Protein AF-A0A835VU60-F1 (afdb_monomer)

Radius of gyration: 23.01 Å; Cα contacts (8 Å, |Δi|>4): 671; chains: 1; bounding box: 57×64×69 Å

Structure (mmCIF, N/CA/C/O backbone):
data_AF-A0A835VU60-F1
#
_entry.id   AF-A0A835VU60-F1
#
loop_
_atom_site.group_PDB
_atom_site.id
_atom_site.type_symbol
_atom_site.label_atom_id
_atom_site.label_alt_id
_atom_site.label_comp_id
_atom_site.label_asym_id
_atom_site.label_entity_id
_atom_site.label_seq_id
_atom_site.pdbx_PDB_ins_code
_atom_site.Cartn_x
_atom_site.Cartn_y
_atom_site.Cartn_z
_atom_site.occupancy
_atom_site.B_iso_or_equiv
_atom_site.auth_seq_id
_atom_site.auth_comp_id
_atom_site.auth_asym_id
_atom_site.auth_atom_id
_atom_site.pdbx_PDB_model_num
ATOM 1 N N . MET A 1 1 ? -8.672 -11.903 25.248 1.00 60.28 1 MET A N 1
ATOM 2 C CA . MET A 1 1 ? -8.776 -10.447 24.999 1.00 60.28 1 MET A CA 1
ATOM 3 C C . MET A 1 1 ? -9.884 -10.288 23.969 1.00 60.28 1 MET A C 1
ATOM 5 O O . MET A 1 1 ? -9.804 -10.987 22.973 1.00 60.28 1 MET A O 1
ATOM 9 N N . SER A 1 2 ? -10.939 -9.515 24.240 1.00 87.06 2 SER A N 1
ATOM 10 C CA . SER A 1 2 ? -12.022 -9.277 23.267 1.00 87.06 2 SER A CA 1
ATOM 11 C C . SER A 1 2 ? -11.665 -8.051 22.424 1.00 87.06 2 SER A C 1
ATOM 13 O O . SER A 1 2 ? -11.115 -7.084 22.959 1.00 87.06 2 SER A O 1
ATOM 15 N N . VAL A 1 3 ? -11.908 -8.125 21.118 1.00 94.31 3 VAL A N 1
ATOM 16 C CA . VAL A 1 3 ? -11.632 -7.074 20.131 1.00 94.31 3 VAL A CA 1
ATOM 17 C C . VAL A 1 3 ? -12.895 -6.909 19.305 1.00 94.31 3 VAL A C 1
ATOM 19 O O . VAL A 1 3 ? -13.431 -7.912 18.867 1.00 94.31 3 VAL A O 1
ATOM 22 N N . ILE A 1 4 ? -13.335 -5.672 19.073 1.00 96.12 4 ILE A N 1
ATOM 23 C CA . ILE A 1 4 ? -14.420 -5.360 18.136 1.00 96.12 4 ILE A CA 1
ATOM 24 C C . ILE A 1 4 ? -13.813 -4.577 16.977 1.00 96.12 4 ILE A C 1
ATOM 26 O O . ILE A 1 4 ? -13.095 -3.598 17.198 1.00 96.12 4 ILE A O 1
ATOM 30 N N . VAL A 1 5 ? -14.100 -5.003 15.752 1.00 96.38 5 VAL A N 1
ATOM 31 C CA . VAL A 1 5 ? -13.663 -4.345 14.520 1.00 96.38 5 VAL A CA 1
ATOM 32 C C . VAL A 1 5 ? -14.841 -3.587 13.922 1.00 96.38 5 VAL A C 1
ATOM 34 O O . VAL A 1 5 ? -15.921 -4.146 13.746 1.00 96.38 5 VAL A O 1
ATOM 37 N N . PHE A 1 6 ? -14.625 -2.316 13.594 1.00 96.12 6 PHE A N 1
ATOM 38 C CA . PHE A 1 6 ? -15.592 -1.482 12.886 1.00 96.12 6 PHE A CA 1
ATOM 39 C C . PHE A 1 6 ? -15.094 -1.266 11.458 1.00 96.12 6 PHE A C 1
ATOM 41 O O . PHE A 1 6 ? -14.130 -0.532 11.250 1.00 96.12 6 PHE A O 1
ATOM 48 N N . GLU A 1 7 ? -15.746 -1.908 10.496 1.00 94.88 7 GLU A N 1
ATOM 49 C CA . GLU A 1 7 ? -15.487 -1.744 9.068 1.00 94.88 7 GLU A CA 1
ATOM 50 C C . GLU A 1 7 ? -16.596 -0.883 8.460 1.00 94.88 7 GLU A C 1
ATOM 52 O O . GLU A 1 7 ? -17.785 -1.187 8.589 1.00 94.88 7 GLU A O 1
ATOM 57 N N . LYS A 1 8 ? -16.208 0.222 7.821 1.00 92.25 8 LYS A N 1
ATOM 58 C CA . LYS A 1 8 ? -17.152 1.155 7.204 1.00 92.25 8 LYS A CA 1
ATOM 59 C C . LYS A 1 8 ? -17.795 0.537 5.969 1.00 92.25 8 LYS A C 1
ATOM 61 O O . LYS A 1 8 ? -18.966 0.811 5.701 1.00 92.25 8 LYS A O 1
ATOM 66 N N . ASP A 1 9 ? -17.042 -0.273 5.238 1.00 90.81 9 ASP A N 1
ATOM 67 C CA . ASP A 1 9 ? -17.515 -0.905 4.018 1.00 90.81 9 ASP A CA 1
ATOM 68 C C . ASP A 1 9 ? -18.432 -2.097 4.304 1.00 90.81 9 ASP A C 1
ATOM 70 O O . ASP A 1 9 ? -18.495 -2.640 5.406 1.00 90.81 9 ASP A O 1
ATOM 74 N N . VAL A 1 10 ? -19.194 -2.505 3.289 1.00 90.69 10 VAL A N 1
ATOM 75 C CA . VAL A 1 10 ? -20.118 -3.650 3.378 1.00 90.69 10 VAL A CA 1
ATOM 76 C C . VAL A 1 10 ? -19.396 -4.997 3.498 1.00 90.69 10 VAL A C 1
ATOM 78 O O . VAL A 1 10 ? -20.024 -6.005 3.814 1.00 90.69 10 VAL A O 1
ATOM 81 N N . THR A 1 11 ? -18.086 -5.006 3.265 1.00 90.31 11 THR A N 1
ATOM 82 C CA . THR A 1 11 ? -17.195 -6.164 3.315 1.00 90.31 11 THR A CA 1
ATOM 83 C C . THR A 1 11 ? -15.882 -5.766 3.979 1.00 90.31 11 THR A C 1
ATOM 85 O O . THR A 1 11 ? -15.422 -4.639 3.823 1.00 90.31 11 THR A O 1
ATOM 88 N N . TYR A 1 12 ? -15.259 -6.703 4.689 1.00 91.62 12 TYR A N 1
ATOM 89 C CA . TYR A 1 12 ? -13.891 -6.555 5.182 1.00 91.62 12 TYR A CA 1
ATOM 90 C C . TYR A 1 12 ? -12.869 -6.826 4.069 1.00 91.62 12 TYR A C 1
ATOM 92 O O . TYR A 1 12 ? -13.216 -7.305 2.990 1.00 91.62 12 TYR A O 1
ATOM 100 N N . GLY A 1 13 ? -11.592 -6.563 4.353 1.00 87.19 13 GLY A N 1
ATOM 101 C CA . GLY A 1 13 ? -10.479 -6.961 3.485 1.00 87.19 13 GLY A CA 1
ATOM 102 C C . GLY A 1 13 ? -9.527 -5.835 3.104 1.00 87.19 13 GLY A C 1
ATOM 103 O O . GLY A 1 13 ? -8.424 -6.117 2.647 1.00 87.19 13 GLY A O 1
ATOM 104 N N . GLY A 1 14 ? -9.908 -4.569 3.308 1.00 84.00 14 GLY A N 1
ATOM 105 C CA . GLY A 1 14 ? -9.080 -3.416 2.944 1.00 84.00 14 GLY A CA 1
ATOM 106 C C . GLY A 1 14 ? -8.546 -3.528 1.510 1.00 84.00 14 GLY A C 1
ATOM 107 O O . GLY A 1 14 ? -9.308 -3.760 0.577 1.00 84.00 14 GLY A O 1
ATOM 108 N N . ASN A 1 15 ? -7.222 -3.455 1.347 1.00 78.31 15 ASN A N 1
ATOM 109 C CA . ASN A 1 15 ? -6.553 -3.559 0.041 1.00 78.31 15 ASN A CA 1
ATOM 110 C C . ASN A 1 15 ? -6.653 -4.946 -0.629 1.00 78.31 15 ASN A C 1
ATOM 112 O O . ASN A 1 15 ? -6.234 -5.076 -1.773 1.00 78.31 15 ASN A O 1
ATOM 116 N N . CYS A 1 16 ? -7.158 -5.965 0.073 1.00 82.19 16 CYS A N 1
ATOM 117 C CA . CYS A 1 16 ? -7.445 -7.304 -0.458 1.00 82.19 16 CYS A CA 1
ATOM 118 C C . CYS A 1 16 ? -8.922 -7.502 -0.834 1.00 82.19 16 CYS A C 1
ATOM 120 O O . CYS A 1 16 ? -9.340 -8.585 -1.241 1.00 82.19 16 CYS A O 1
ATOM 122 N N . ASN A 1 17 ? -9.756 -6.480 -0.633 1.00 80.56 17 ASN A N 1
ATOM 123 C CA . ASN A 1 17 ? -11.136 -6.488 -1.093 1.00 80.56 17 ASN A CA 1
ATOM 124 C C . ASN A 1 17 ? -11.210 -5.877 -2.496 1.00 80.56 17 ASN A C 1
ATOM 126 O O . ASN A 1 17 ? -11.687 -4.758 -2.678 1.00 80.56 17 ASN A O 1
ATOM 130 N N . THR A 1 18 ? -10.673 -6.596 -3.478 1.00 72.88 18 THR A N 1
ATOM 131 C CA . THR A 1 18 ? -10.597 -6.145 -4.873 1.00 72.88 18 THR A CA 1
ATOM 132 C C . THR A 1 18 ? -11.402 -7.042 -5.809 1.00 72.88 18 THR A C 1
ATOM 134 O O . THR A 1 18 ? -12.059 -8.000 -5.383 1.00 72.88 18 THR A O 1
ATOM 137 N N . GLU A 1 19 ? -11.389 -6.710 -7.102 1.00 68.56 19 GLU A N 1
ATOM 138 C CA . GLU A 1 19 ? -11.993 -7.555 -8.127 1.00 68.56 19 GLU A CA 1
ATOM 139 C C . GLU A 1 19 ? -11.314 -8.926 -8.167 1.00 68.56 19 GLU A C 1
ATOM 141 O O . GLU A 1 19 ? -10.089 -9.051 -8.191 1.00 68.56 19 GLU A O 1
ATOM 146 N N . LYS A 1 20 ? -12.148 -9.967 -8.173 1.00 70.31 20 LYS A N 1
ATOM 147 C CA . LYS A 1 20 ? -11.719 -11.363 -8.197 1.00 70.31 20 LYS A CA 1
ATOM 148 C C . LYS A 1 20 ? -11.774 -11.856 -9.629 1.00 70.31 20 LYS A C 1
ATOM 150 O O . LYS A 1 20 ? -12.859 -11.910 -10.205 1.00 70.31 20 LYS A O 1
ATOM 155 N N . VAL A 1 21 ? -10.639 -12.275 -10.177 1.00 61.16 21 VAL A N 1
ATOM 156 C CA . VAL A 1 21 ? -10.591 -12.807 -11.546 1.00 61.16 21 VAL A CA 1
ATOM 157 C C . VAL A 1 21 ? -10.361 -14.303 -11.525 1.00 61.16 21 VAL A C 1
ATOM 159 O O . VAL A 1 21 ? -9.445 -14.777 -10.856 1.00 61.16 21 VAL A O 1
ATOM 162 N N . ALA A 1 22 ? -11.212 -15.048 -12.235 1.00 59.78 22 ALA A N 1
ATOM 163 C CA . ALA A 1 22 ? -11.148 -16.504 -12.293 1.00 59.78 22 ALA A CA 1
ATOM 164 C C . ALA A 1 22 ? -9.744 -16.993 -12.687 1.00 59.78 22 ALA A C 1
ATOM 166 O O . ALA A 1 22 ? -9.106 -16.441 -13.583 1.00 59.78 22 ALA A O 1
ATOM 167 N N . ALA A 1 23 ? -9.281 -18.050 -12.018 1.00 57.03 23 ALA A N 1
ATOM 168 C CA . ALA A 1 23 ? -8.018 -18.695 -12.352 1.00 57.03 23 ALA A CA 1
ATOM 169 C C . ALA A 1 23 ? -8.050 -19.226 -13.791 1.00 57.03 23 ALA A C 1
ATOM 171 O O . ALA A 1 23 ? -9.060 -19.786 -14.225 1.00 57.03 23 ALA A O 1
ATOM 172 N N . GLY A 1 24 ? -6.928 -19.126 -14.504 1.00 54.50 24 GLY A N 1
ATOM 173 C CA . GLY A 1 24 ? -6.751 -19.849 -15.760 1.00 54.50 24 GLY A CA 1
ATOM 174 C C . GLY A 1 24 ? -6.699 -21.374 -15.551 1.00 54.50 24 GLY A C 1
ATOM 175 O O . GLY A 1 24 ? -6.509 -21.852 -14.427 1.00 54.50 24 GLY A O 1
ATOM 176 N N . PRO A 1 25 ? -6.842 -22.174 -16.625 1.00 47.88 25 PRO A N 1
ATOM 177 C CA . PRO A 1 25 ? -6.749 -23.631 -16.551 1.00 47.88 25 PRO A CA 1
ATOM 178 C C . PRO A 1 25 ? -5.451 -24.111 -15.878 1.00 47.88 25 PRO A C 1
ATOM 180 O O . PRO A 1 25 ? -4.360 -23.665 -16.227 1.00 47.88 25 PRO A O 1
ATOM 183 N N . GLY A 1 26 ? -5.566 -25.041 -14.923 1.00 52.34 26 GLY A N 1
ATOM 184 C CA . GLY A 1 26 ? -4.422 -25.622 -14.203 1.00 52.34 26 GLY A CA 1
ATOM 185 C C . GLY A 1 26 ? -3.881 -24.777 -13.046 1.00 52.34 26 GLY A C 1
ATOM 186 O O . GLY A 1 26 ? -2.889 -25.167 -12.431 1.00 52.34 26 GLY A O 1
ATOM 187 N N . GLN A 1 27 ? -4.521 -23.648 -12.728 1.00 52.06 27 GLN A N 1
ATOM 188 C CA . GLN A 1 27 ? -4.103 -22.760 -11.646 1.00 52.06 27 GLN A CA 1
ATOM 189 C C . GLN A 1 27 ? -5.066 -22.836 -10.462 1.00 52.06 27 GLN A C 1
ATOM 191 O O . GLN A 1 27 ? -6.274 -23.009 -10.646 1.00 52.06 27 GLN A O 1
ATOM 196 N N . PRO A 1 28 ? -4.550 -22.739 -9.230 1.00 48.56 28 PRO A N 1
ATOM 197 C CA . PRO A 1 28 ? -5.387 -22.850 -8.061 1.00 48.56 28 PRO A CA 1
ATOM 198 C C . PRO A 1 28 ? -5.988 -21.490 -7.696 1.00 48.56 28 PRO A C 1
ATOM 200 O O . PRO A 1 28 ? -5.321 -20.646 -7.104 1.00 48.56 28 PRO A O 1
ATOM 203 N N . ASP A 1 29 ? -7.276 -21.338 -7.985 1.00 60.00 29 ASP A N 1
ATOM 204 C CA . ASP A 1 29 ? -8.128 -20.226 -7.549 1.00 60.00 29 ASP A CA 1
ATOM 205 C C . ASP A 1 29 ? -7.803 -18.833 -8.146 1.00 60.00 29 ASP A C 1
ATOM 207 O O . ASP A 1 29 ? -6.808 -18.612 -8.832 1.00 60.00 29 ASP A O 1
ATOM 211 N N . TRP A 1 30 ? -8.731 -17.896 -7.931 1.00 59.81 30 TRP A N 1
ATOM 212 C CA . TRP A 1 30 ? -8.738 -16.532 -8.472 1.00 59.81 30 TRP A CA 1
ATOM 213 C C . TRP A 1 30 ? -7.603 -15.639 -7.927 1.00 59.81 30 TRP A C 1
ATOM 215 O O . TRP A 1 30 ? -7.069 -15.895 -6.842 1.00 59.81 30 TRP A O 1
ATOM 225 N N . LEU A 1 31 ? -7.266 -14.569 -8.662 1.00 57.84 31 LEU A N 1
ATOM 226 C CA . LEU A 1 31 ? -6.250 -13.570 -8.286 1.00 57.84 31 LEU A CA 1
ATOM 227 C C . LEU A 1 31 ? -6.862 -12.232 -7.850 1.00 57.84 31 LEU A C 1
ATOM 229 O O . LEU A 1 31 ? -7.854 -11.780 -8.419 1.00 57.84 31 LEU A O 1
ATOM 233 N N . ASP A 1 32 ? -6.237 -11.620 -6.841 1.00 63.34 32 ASP A N 1
ATOM 234 C CA . ASP A 1 32 ? -6.554 -10.294 -6.299 1.00 63.34 32 ASP A CA 1
ATOM 235 C C . ASP A 1 32 ? -5.860 -9.214 -7.135 1.00 63.34 32 ASP A C 1
ATOM 237 O O . ASP A 1 32 ? -4.640 -9.271 -7.308 1.00 63.34 32 ASP A O 1
ATOM 241 N N . THR A 1 33 ? -6.605 -8.237 -7.662 1.00 59.91 33 THR A N 1
ATOM 242 C CA . THR A 1 33 ? -6.008 -7.186 -8.501 1.00 59.91 33 THR A CA 1
ATOM 243 C C . THR A 1 33 ? -5.244 -6.115 -7.718 1.00 59.91 33 THR A C 1
ATOM 245 O O . THR A 1 33 ? -4.442 -5.388 -8.306 1.00 59.91 33 THR A O 1
ATOM 248 N N . GLY A 1 34 ? -5.441 -6.041 -6.397 1.00 62.25 34 GLY A N 1
ATOM 249 C CA . GLY A 1 34 ? -4.809 -5.077 -5.497 1.00 62.25 34 GLY A CA 1
ATOM 250 C C . GLY A 1 34 ? -3.488 -5.566 -4.921 1.00 62.25 34 GLY A C 1
ATOM 251 O O . GLY A 1 34 ? -2.435 -4.984 -5.192 1.00 62.25 34 GLY A O 1
ATOM 252 N N . VAL A 1 35 ? -3.514 -6.629 -4.109 1.00 72.81 35 VAL A N 1
ATOM 253 C CA . VAL A 1 35 ? -2.302 -7.160 -3.457 1.00 72.81 35 VAL A CA 1
ATOM 254 C C . VAL A 1 35 ? -2.012 -8.578 -3.930 1.00 72.81 35 VAL A C 1
ATOM 256 O O . VAL A 1 35 ? -2.467 -9.574 -3.376 1.00 72.81 35 VAL A O 1
ATOM 259 N N . ILE A 1 36 ? -1.165 -8.647 -4.953 1.00 72.50 36 ILE A N 1
ATOM 260 C CA . ILE A 1 36 ? -0.772 -9.904 -5.597 1.00 72.50 36 ILE A CA 1
ATOM 261 C C . ILE A 1 36 ? 0.402 -10.568 -4.860 1.00 72.50 36 ILE A C 1
ATOM 263 O O . ILE A 1 36 ? 0.500 -11.791 -4.820 1.00 72.50 36 ILE A O 1
ATOM 267 N N . LEU A 1 37 ? 1.312 -9.769 -4.283 1.00 79.56 37 LEU A N 1
ATOM 268 C CA . LEU A 1 37 ? 2.632 -10.232 -3.841 1.00 79.56 37 LEU A CA 1
ATOM 269 C C . LEU A 1 37 ? 3.041 -9.705 -2.460 1.00 79.56 37 LEU A C 1
ATOM 271 O O . LEU A 1 37 ? 3.263 -8.502 -2.258 1.00 79.56 37 LEU A O 1
ATOM 275 N N . HIS A 1 38 ? 3.302 -10.631 -1.544 1.00 87.06 38 HIS A N 1
ATOM 276 C CA . HIS A 1 38 ? 3.837 -10.370 -0.211 1.00 87.06 38 HIS A CA 1
ATOM 277 C C . HIS A 1 38 ? 5.350 -10.610 -0.165 1.00 87.06 38 HIS A C 1
ATOM 279 O O . HIS A 1 38 ? 5.895 -11.395 -0.936 1.00 87.06 38 HIS A O 1
ATOM 285 N N . ALA A 1 39 ? 6.049 -9.905 0.727 1.00 88.50 39 ALA A N 1
ATOM 286 C CA . ALA A 1 39 ? 7.470 -10.150 0.976 1.00 88.50 39 ALA A CA 1
ATOM 287 C C . ALA A 1 39 ? 7.638 -11.386 1.867 1.00 88.50 39 ALA A C 1
ATOM 289 O O . ALA A 1 39 ? 6.865 -11.554 2.798 1.00 88.50 39 ALA A O 1
ATOM 290 N N . ASN A 1 40 ? 8.666 -12.202 1.640 1.00 90.12 40 ASN A N 1
ATOM 291 C CA . ASN A 1 40 ? 9.040 -13.302 2.527 1.00 90.12 40 ASN A CA 1
ATOM 292 C C . ASN A 1 40 ? 10.055 -12.804 3.567 1.00 90.12 40 ASN A C 1
ATOM 294 O O . ASN A 1 40 ? 11.270 -12.856 3.352 1.00 90.12 40 ASN A O 1
ATOM 298 N N . THR A 1 41 ? 9.568 -12.285 4.696 1.00 88.88 41 THR A N 1
ATOM 299 C CA . THR A 1 41 ? 10.456 -11.716 5.727 1.00 88.88 41 THR A CA 1
ATOM 300 C C . THR A 1 41 ? 11.351 -12.752 6.408 1.00 88.88 41 THR A C 1
ATOM 302 O O . THR A 1 41 ? 12.449 -12.395 6.829 1.00 88.88 41 THR A O 1
ATOM 305 N N . THR A 1 42 ? 10.970 -14.034 6.436 1.00 88.88 42 THR A N 1
ATOM 306 C CA . THR A 1 42 ? 11.826 -15.128 6.925 1.00 88.88 42 THR A CA 1
ATOM 307 C C . THR A 1 42 ? 13.073 -15.289 6.054 1.00 88.88 42 THR A C 1
ATOM 309 O O . THR A 1 42 ? 14.193 -15.335 6.566 1.00 88.88 42 THR A O 1
ATOM 312 N N . ALA A 1 43 ? 12.905 -15.339 4.728 1.00 87.44 43 ALA A N 1
ATOM 313 C CA . ALA A 1 43 ? 14.020 -15.423 3.782 1.00 87.44 43 ALA A CA 1
ATOM 314 C C . ALA A 1 43 ? 14.888 -14.156 3.812 1.00 87.44 43 ALA A C 1
ATOM 316 O O . ALA A 1 43 ? 16.117 -14.240 3.802 1.00 87.44 43 ALA A O 1
ATOM 317 N N . LEU A 1 44 ? 14.257 -12.984 3.916 1.00 84.56 44 LEU A N 1
ATOM 318 C CA . LEU A 1 44 ? 14.953 -11.703 4.047 1.00 84.56 44 LEU A CA 1
ATOM 319 C C . LEU A 1 44 ? 15.808 -11.648 5.321 1.00 84.56 44 LEU A C 1
ATOM 321 O O . LEU A 1 44 ? 16.978 -11.285 5.247 1.00 84.56 44 LEU A O 1
ATOM 325 N N . ASN A 1 45 ? 15.277 -12.071 6.470 1.00 82.50 45 ASN A N 1
ATOM 326 C CA . ASN A 1 45 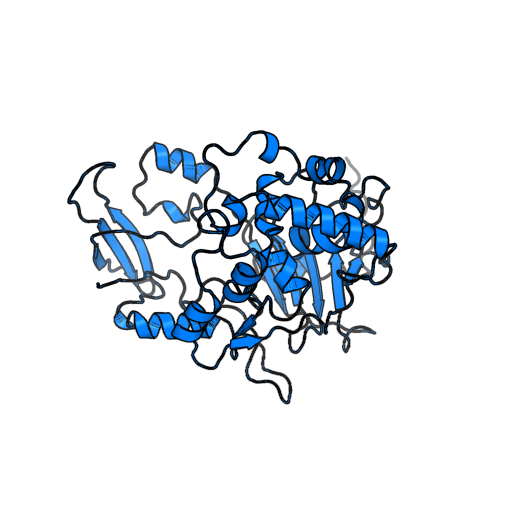? 16.032 -12.107 7.725 1.00 82.50 45 ASN A CA 1
ATOM 327 C C . ASN A 1 45 ? 17.243 -13.056 7.650 1.00 82.50 45 ASN A C 1
ATOM 329 O O . ASN A 1 45 ? 18.298 -12.728 8.187 1.00 82.50 45 ASN A O 1
ATOM 333 N N . LYS A 1 46 ? 17.142 -14.187 6.934 1.00 83.31 46 LYS A N 1
ATOM 334 C CA . LYS A 1 46 ? 18.299 -15.068 6.676 1.00 83.31 46 LYS A CA 1
ATOM 335 C C . LYS A 1 46 ? 19.370 -14.378 5.828 1.00 83.31 46 LYS A C 1
ATOM 337 O O . LYS A 1 46 ? 20.551 -14.512 6.128 1.00 83.31 46 LYS A O 1
ATOM 342 N N . LEU A 1 47 ? 18.964 -13.631 4.799 1.00 78.75 47 LEU A N 1
ATOM 343 C CA . LEU A 1 47 ? 19.885 -12.915 3.911 1.00 78.75 47 LEU A CA 1
ATOM 344 C C . LEU A 1 47 ? 20.634 -11.781 4.625 1.00 78.75 47 LEU A C 1
ATOM 346 O O . LEU A 1 47 ? 21.815 -11.574 4.364 1.00 78.75 47 LEU A O 1
ATOM 350 N N . PHE A 1 48 ? 19.959 -11.033 5.500 1.00 74.94 48 PHE A N 1
ATOM 351 C CA . PHE A 1 48 ? 20.575 -9.907 6.213 1.00 74.94 48 PHE A CA 1
ATOM 352 C C . PHE A 1 48 ? 21.328 -10.321 7.495 1.00 74.94 48 PHE A C 1
ATOM 354 O O . PHE A 1 48 ? 21.986 -9.475 8.097 1.00 74.94 48 PHE A O 1
ATOM 361 N N . GLY A 1 49 ? 21.294 -11.607 7.873 1.00 61.25 49 GLY A N 1
ATOM 362 C CA . GLY A 1 49 ? 22.035 -12.180 9.002 1.00 61.25 49 GLY A CA 1
ATOM 363 C C . GLY A 1 49 ? 21.363 -12.001 10.372 1.00 61.25 49 GLY A C 1
ATOM 364 O O . GLY A 1 49 ? 20.531 -11.124 10.575 1.00 61.25 49 GLY A O 1
ATOM 365 N N . ALA A 1 50 ? 21.747 -12.843 11.342 1.00 48.41 50 ALA A N 1
ATOM 366 C CA . ALA A 1 50 ? 21.268 -12.807 12.732 1.00 48.41 50 ALA A CA 1
ATOM 367 C C . ALA A 1 50 ? 21.887 -11.681 13.590 1.00 48.41 50 ALA A C 1
ATOM 369 O O . ALA A 1 50 ? 21.493 -11.510 14.739 1.00 48.41 50 ALA A O 1
ATOM 370 N N . SER A 1 51 ? 22.777 -10.841 13.045 1.00 47.44 51 SER A N 1
ATOM 371 C CA . SER A 1 51 ? 23.263 -9.606 13.699 1.00 47.44 51 SER A CA 1
ATOM 372 C C . SER A 1 51 ? 22.182 -8.512 13.800 1.00 47.44 51 SER A C 1
ATOM 374 O O . SER A 1 51 ? 22.463 -7.326 13.963 1.00 47.44 51 SER A O 1
ATOM 376 N N . ALA A 1 52 ? 20.918 -8.906 13.658 1.00 45.84 52 ALA A N 1
ATOM 377 C CA . ALA A 1 52 ? 19.799 -8.083 13.259 1.00 45.84 52 ALA A CA 1
ATOM 378 C C . ALA A 1 52 ? 18.731 -7.938 14.351 1.00 45.84 52 ALA A C 1
ATOM 380 O O . ALA A 1 52 ? 17.591 -7.581 14.044 1.00 45.84 52 ALA A O 1
ATO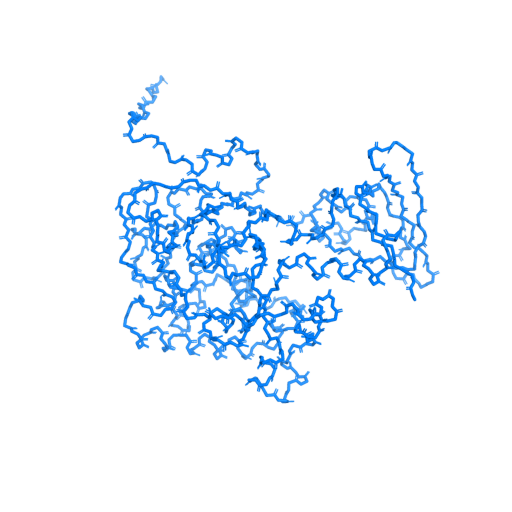M 381 N N . GLU A 1 53 ? 19.115 -8.041 15.627 1.00 46.94 53 GLU A N 1
ATOM 382 C CA . GLU A 1 53 ? 18.381 -7.328 16.683 1.00 46.94 53 GLU A CA 1
ATOM 383 C C . GLU A 1 53 ? 18.312 -5.814 16.390 1.00 46.94 53 GLU A C 1
ATOM 385 O O . GLU A 1 53 ? 17.373 -5.146 16.829 1.00 46.94 53 GLU A O 1
ATOM 390 N N . ALA A 1 54 ? 19.186 -5.284 15.516 1.00 50.66 54 ALA A N 1
ATOM 391 C CA . ALA A 1 54 ? 19.142 -3.914 14.993 1.00 50.66 54 ALA A CA 1
ATOM 392 C C . ALA A 1 54 ? 18.584 -3.737 13.552 1.00 50.66 54 ALA A C 1
ATOM 394 O O . ALA A 1 54 ? 18.081 -2.655 13.259 1.00 50.66 54 ALA A O 1
ATOM 395 N N . ALA A 1 55 ? 18.587 -4.757 12.675 1.00 53.94 55 ALA A N 1
ATOM 396 C CA . ALA A 1 55 ? 18.317 -4.585 11.228 1.00 53.94 55 ALA A CA 1
ATOM 397 C C . ALA A 1 55 ? 17.175 -5.440 10.622 1.00 53.94 55 ALA A C 1
ATOM 399 O O . ALA A 1 55 ? 16.780 -5.208 9.477 1.00 53.94 55 ALA A O 1
ATOM 400 N N . GLY A 1 56 ? 16.639 -6.420 11.359 1.00 68.25 56 GLY A N 1
ATOM 401 C CA . GLY A 1 56 ? 15.702 -7.415 10.820 1.00 68.25 56 GLY A CA 1
ATOM 402 C C . GLY A 1 56 ? 14.235 -6.987 10.865 1.00 68.25 56 GLY A C 1
ATOM 403 O O . GLY A 1 56 ? 13.861 -6.090 11.631 1.00 68.25 56 GLY A O 1
ATOM 404 N N . TYR A 1 57 ? 13.409 -7.667 10.067 1.00 77.44 57 TYR A N 1
ATOM 405 C CA . TYR A 1 57 ? 11.950 -7.598 10.131 1.00 77.44 57 TYR A CA 1
ATOM 406 C C . TYR A 1 57 ? 11.466 -8.283 11.412 1.00 77.44 57 TYR A C 1
ATOM 408 O O . TYR A 1 57 ? 11.820 -9.433 11.670 1.00 77.44 57 TYR A O 1
ATOM 416 N N . THR A 1 58 ? 10.638 -7.596 12.201 1.00 78.25 58 THR A N 1
ATOM 417 C CA . THR A 1 58 ? 10.074 -8.123 13.460 1.00 78.25 58 THR A CA 1
ATOM 418 C C . THR A 1 58 ? 8.854 -9.017 13.252 1.00 78.25 58 THR A C 1
ATOM 420 O O . THR A 1 58 ? 8.458 -9.738 14.162 1.00 78.25 58 THR A O 1
ATOM 423 N N . ILE A 1 59 ? 8.249 -8.963 12.065 1.00 82.94 59 ILE A N 1
ATOM 424 C CA . ILE A 1 59 ? 7.092 -9.770 11.687 1.00 82.94 59 ILE A CA 1
ATOM 425 C C . ILE A 1 59 ? 7.563 -10.853 10.723 1.00 82.94 59 ILE A C 1
ATOM 427 O O . ILE A 1 59 ? 8.118 -10.540 9.667 1.00 82.94 59 ILE A O 1
ATOM 431 N N . ASP A 1 60 ? 7.302 -12.113 11.066 1.00 89.00 60 ASP A N 1
ATOM 432 C CA . ASP A 1 60 ? 7.417 -13.244 10.147 1.00 89.00 60 ASP A CA 1
ATOM 433 C C . ASP A 1 60 ? 6.133 -13.321 9.306 1.00 89.00 60 ASP A C 1
ATOM 435 O O . ASP A 1 60 ? 5.076 -13.756 9.760 1.00 89.00 60 ASP A O 1
ATOM 439 N N . SER A 1 61 ? 6.208 -12.782 8.093 1.00 91.44 61 SER A N 1
ATOM 440 C CA . SER A 1 61 ? 5.063 -12.631 7.198 1.00 91.44 61 SER A CA 1
ATOM 441 C C . SER A 1 61 ? 4.579 -13.961 6.621 1.00 91.44 61 SER A C 1
ATOM 443 O O . SER A 1 61 ? 3.359 -14.126 6.589 1.00 91.44 61 SER A O 1
ATOM 445 N N . PRO A 1 62 ? 5.444 -14.928 6.244 1.00 93.31 62 PRO A N 1
ATOM 446 C CA . PRO A 1 62 ? 4.989 -16.283 5.957 1.00 93.31 62 PRO A CA 1
ATOM 447 C C . PRO A 1 62 ? 4.241 -16.919 7.126 1.00 93.31 62 PRO A C 1
ATOM 449 O O . PRO A 1 62 ? 3.163 -17.453 6.917 1.00 93.31 62 PRO A O 1
ATOM 452 N N . LEU A 1 63 ? 4.747 -16.823 8.359 1.00 93.94 63 LEU A N 1
ATOM 453 C CA . LEU A 1 63 ? 4.095 -17.425 9.524 1.00 93.94 63 LEU A CA 1
ATOM 454 C C . LEU A 1 63 ? 2.744 -16.770 9.831 1.00 93.94 63 LEU A C 1
ATOM 456 O O . LEU A 1 63 ? 1.781 -17.465 10.154 1.00 93.94 63 LEU A O 1
ATOM 460 N N . VAL A 1 64 ? 2.647 -15.442 9.712 1.00 93.75 64 VAL A N 1
ATOM 461 C CA . VAL A 1 64 ? 1.366 -14.731 9.845 1.00 93.75 64 VAL A CA 1
ATOM 462 C C . VAL A 1 64 ? 0.387 -15.171 8.759 1.00 93.75 64 VAL A C 1
ATOM 464 O O . VAL A 1 64 ? -0.767 -15.456 9.069 1.00 93.75 64 VAL A O 1
ATOM 467 N N . ALA A 1 65 ? 0.828 -15.245 7.503 1.00 94.38 65 ALA A N 1
ATOM 468 C CA . ALA A 1 65 ? -0.034 -15.665 6.409 1.00 94.38 65 ALA A CA 1
ATOM 469 C C . ALA A 1 65 ? -0.453 -17.137 6.556 1.00 94.38 65 ALA A C 1
ATOM 471 O O . ALA A 1 65 ? -1.630 -17.429 6.410 1.00 94.38 65 ALA A O 1
ATOM 472 N N . GLU A 1 66 ? 0.450 -18.041 6.935 1.00 95.75 66 GLU A N 1
ATOM 473 C CA . GLU A 1 66 ? 0.154 -19.463 7.157 1.00 95.75 66 GLU A CA 1
ATOM 474 C C . GLU A 1 66 ? -0.821 -19.670 8.323 1.00 95.75 66 GLU A C 1
ATOM 476 O O . GLU A 1 66 ? -1.707 -20.516 8.257 1.00 95.75 66 GLU A O 1
ATOM 481 N N . ARG A 1 67 ? -0.723 -18.849 9.377 1.00 96.25 67 ARG A N 1
ATOM 482 C CA . ARG A 1 67 ? -1.669 -18.880 10.499 1.00 96.25 67 ARG A CA 1
ATOM 483 C C . ARG A 1 67 ? -3.108 -18.596 10.063 1.00 96.25 67 ARG A C 1
ATOM 485 O O . ARG A 1 67 ? -4.025 -19.200 10.610 1.00 96.25 67 ARG A O 1
ATOM 492 N N . PHE A 1 68 ? -3.306 -17.647 9.150 1.00 96.56 68 PHE A N 1
ATOM 493 C CA . PHE A 1 68 ? -4.642 -17.193 8.747 1.00 96.56 68 PHE A CA 1
ATOM 494 C C . PHE A 1 68 ? -5.102 -17.754 7.393 1.00 96.56 68 PHE A C 1
ATOM 496 O O . PHE A 1 68 ? -6.282 -17.712 7.079 1.00 96.56 68 PHE A O 1
ATOM 503 N N . ALA A 1 69 ? -4.197 -18.321 6.604 1.00 94.44 69 ALA A N 1
ATOM 504 C CA . ALA A 1 69 ? -4.465 -18.943 5.314 1.00 94.44 69 ALA A CA 1
ATOM 505 C C . ALA A 1 69 ? -3.650 -20.250 5.176 1.00 94.44 69 ALA A C 1
ATOM 507 O O . ALA A 1 69 ? -2.791 -20.350 4.294 1.00 94.44 69 ALA A O 1
ATOM 508 N N . PRO A 1 70 ? -3.896 -21.256 6.037 1.00 95.81 70 PRO A N 1
ATOM 509 C CA . PRO A 1 70 ? -3.071 -22.460 6.109 1.00 95.81 70 PRO A CA 1
ATOM 510 C C . PRO A 1 70 ? -3.079 -23.240 4.792 1.00 95.81 70 PRO A C 1
ATOM 512 O O . PRO A 1 70 ? -4.131 -23.446 4.179 1.00 95.81 70 PRO A O 1
ATOM 515 N N . GLY A 1 71 ? -1.897 -23.666 4.342 1.00 92.69 71 GLY A N 1
ATOM 516 C CA . GLY A 1 71 ? -1.696 -24.420 3.104 1.00 92.69 71 GLY A CA 1
ATOM 517 C C . GLY A 1 71 ? -1.941 -23.624 1.817 1.00 92.69 71 GLY A C 1
ATOM 518 O O . GLY A 1 71 ? -2.045 -24.220 0.741 1.00 92.69 71 GLY A O 1
ATOM 519 N N . ARG A 1 72 ? -2.067 -22.291 1.896 1.00 90.06 72 ARG A N 1
ATOM 520 C CA . ARG A 1 72 ? -2.381 -21.432 0.738 1.00 90.06 72 ARG A CA 1
ATOM 521 C C . ARG A 1 72 ? -1.198 -20.622 0.221 1.00 90.06 72 ARG A C 1
ATOM 523 O O . ARG A 1 72 ? -1.336 -20.003 -0.830 1.00 90.06 72 ARG A O 1
ATOM 530 N N . LEU A 1 73 ? -0.059 -20.607 0.906 1.00 89.81 73 LEU A N 1
ATOM 531 C CA . LEU A 1 73 ? 1.108 -19.845 0.464 1.00 89.81 73 LEU A CA 1
ATOM 532 C C . LEU A 1 73 ? 1.749 -20.503 -0.758 1.00 89.81 73 LEU A C 1
ATOM 534 O O . LEU A 1 73 ? 2.085 -21.686 -0.743 1.00 89.81 73 LEU A O 1
ATOM 538 N N . LEU A 1 74 ? 1.946 -19.716 -1.811 1.00 85.56 74 LEU A N 1
ATOM 539 C CA . LEU A 1 74 ? 2.626 -20.141 -3.029 1.00 85.56 74 LEU A CA 1
ATOM 540 C C . LEU A 1 74 ? 3.900 -19.306 -3.196 1.00 85.56 74 LEU A C 1
ATOM 542 O O . LEU A 1 74 ? 3.826 -18.076 -3.120 1.00 85.56 74 LEU A O 1
ATOM 546 N N . PRO A 1 75 ? 5.072 -19.925 -3.426 1.00 82.56 75 PRO A N 1
ATOM 547 C CA . PRO A 1 75 ? 6.267 -19.184 -3.805 1.00 82.56 75 PRO A CA 1
ATOM 548 C C . PRO A 1 75 ? 5.985 -18.333 -5.043 1.00 82.56 75 PRO A C 1
ATOM 550 O O . PRO A 1 75 ? 5.403 -18.823 -6.011 1.00 82.56 75 PRO A O 1
ATOM 553 N N . TYR A 1 76 ? 6.396 -17.066 -5.020 1.00 75.69 76 TYR A N 1
ATOM 554 C CA . TYR A 1 76 ? 6.299 -16.230 -6.208 1.00 75.69 76 TYR A CA 1
ATOM 555 C C . TYR A 1 76 ? 7.518 -16.447 -7.100 1.00 75.69 76 TYR A C 1
ATOM 557 O O . TYR A 1 76 ? 8.662 -16.286 -6.660 1.00 75.69 76 TYR A O 1
ATOM 565 N N . ASP A 1 77 ? 7.255 -16.805 -8.353 1.00 68.19 77 ASP A N 1
ATOM 566 C CA . ASP A 1 77 ? 8.278 -16.955 -9.374 1.00 68.19 77 ASP A CA 1
ATOM 567 C C . ASP A 1 77 ? 8.432 -15.646 -10.158 1.00 68.19 77 ASP A C 1
ATOM 569 O O . ASP A 1 77 ? 7.568 -15.249 -10.939 1.00 68.19 77 ASP A O 1
ATOM 573 N N . THR A 1 78 ? 9.556 -14.964 -9.943 1.00 61.69 78 THR A N 1
ATOM 574 C CA . THR A 1 78 ? 9.889 -13.708 -10.623 1.00 61.69 78 THR A CA 1
ATOM 575 C C . THR A 1 78 ? 10.479 -13.925 -12.020 1.00 61.69 78 THR A C 1
ATOM 577 O O . THR A 1 78 ? 10.878 -12.942 -12.639 1.00 61.69 78 THR A O 1
ATOM 580 N N . THR A 1 79 ? 10.609 -15.168 -12.506 1.00 55.31 79 THR A N 1
ATOM 581 C CA . THR A 1 79 ? 11.205 -15.476 -13.821 1.00 55.31 79 THR A CA 1
ATOM 582 C C . THR A 1 79 ? 10.225 -15.283 -14.980 1.00 55.31 79 THR A C 1
ATOM 584 O O . THR A 1 79 ? 10.645 -14.990 -16.098 1.00 55.31 79 THR A O 1
ATOM 587 N N . ALA A 1 80 ? 8.917 -15.335 -14.714 1.00 54.28 80 ALA A N 1
ATOM 588 C CA . ALA A 1 80 ? 7.863 -15.052 -15.684 1.00 54.28 80 ALA A CA 1
ATOM 589 C C . ALA A 1 80 ? 7.532 -13.546 -15.737 1.00 54.28 80 ALA A C 1
ATOM 591 O O . ALA A 1 80 ? 6.426 -13.127 -15.393 1.00 54.28 80 ALA A O 1
ATOM 592 N N . GLN A 1 81 ? 8.496 -12.698 -16.118 1.00 61.31 81 GLN A N 1
ATOM 593 C CA . GLN A 1 81 ? 8.245 -11.253 -16.219 1.00 61.31 81 GLN A CA 1
ATOM 594 C C . GLN A 1 81 ? 7.585 -10.881 -17.544 1.00 61.31 81 GLN A C 1
ATOM 596 O O . GLN A 1 81 ? 8.031 -11.276 -18.621 1.00 61.31 81 GLN A O 1
ATOM 601 N N . SER A 1 82 ? 6.546 -10.054 -17.463 1.00 68.88 82 SER A N 1
ATOM 602 C CA . SER A 1 82 ? 5.985 -9.382 -18.629 1.00 68.88 82 SER A CA 1
ATOM 603 C C . SER A 1 82 ? 6.974 -8.314 -19.125 1.00 68.88 82 SER A C 1
ATOM 605 O O . SER A 1 82 ? 7.461 -7.528 -18.305 1.00 68.88 82 SER A O 1
ATOM 607 N N . PRO A 1 83 ? 7.279 -8.237 -20.434 1.00 74.06 83 PRO A N 1
ATOM 608 C CA . PRO A 1 83 ? 8.096 -7.151 -20.968 1.00 74.06 83 PRO A CA 1
ATOM 609 C C . PRO A 1 83 ? 7.453 -5.801 -20.634 1.00 74.06 83 PRO A C 1
ATOM 611 O O . PRO A 1 83 ? 6.243 -5.630 -20.805 1.00 74.06 83 PRO A O 1
ATOM 614 N N . THR A 1 84 ? 8.254 -4.857 -20.139 1.00 76.81 84 THR A N 1
ATOM 615 C CA . THR A 1 84 ? 7.801 -3.500 -19.820 1.00 76.81 84 THR A CA 1
ATOM 616 C C . THR A 1 84 ? 8.240 -2.527 -20.914 1.00 76.81 84 THR A C 1
ATOM 618 O O . THR A 1 84 ? 9.309 -2.664 -21.502 1.00 76.81 84 THR A O 1
ATOM 621 N N . TYR A 1 85 ? 7.395 -1.552 -21.218 1.00 78.38 85 TYR A N 1
ATOM 622 C CA . TYR A 1 85 ? 7.613 -0.531 -22.234 1.00 78.38 85 TYR A CA 1
ATOM 623 C C . TYR A 1 85 ? 7.260 0.826 -21.633 1.00 78.38 85 TYR A C 1
ATOM 625 O O . TYR A 1 85 ? 6.223 0.948 -20.985 1.00 78.38 85 TYR A O 1
ATOM 633 N N . LEU A 1 86 ? 8.086 1.844 -21.868 1.00 78.75 86 LEU A N 1
ATOM 634 C CA . LEU A 1 86 ? 7.727 3.233 -21.621 1.00 78.75 86 LEU A CA 1
ATOM 635 C C . LEU A 1 86 ? 6.989 3.697 -22.869 1.00 78.75 86 LEU A C 1
ATOM 637 O O . LEU A 1 86 ? 7.481 3.500 -23.982 1.00 78.75 86 LEU A O 1
ATOM 641 N N . VAL A 1 87 ? 5.816 4.287 -22.695 1.00 78.81 87 VAL A N 1
ATOM 642 C CA . VAL A 1 87 ? 4.960 4.728 -23.795 1.00 78.81 87 VAL A CA 1
ATOM 643 C C . VAL A 1 87 ? 4.569 6.179 -23.560 1.00 78.81 87 VAL A C 1
ATOM 645 O O . VAL A 1 87 ? 4.070 6.523 -22.488 1.00 78.81 87 VAL A O 1
ATOM 648 N N . ASP A 1 88 ? 4.780 7.016 -24.574 1.00 77.44 88 ASP A N 1
ATOM 649 C CA . ASP A 1 88 ? 4.302 8.399 -24.586 1.00 77.44 88 ASP A CA 1
ATOM 650 C C . ASP A 1 88 ? 2.843 8.418 -25.052 1.00 77.44 88 ASP A C 1
ATOM 652 O O . ASP A 1 88 ? 2.569 8.559 -26.244 1.00 77.44 88 ASP A O 1
ATOM 656 N N . PHE A 1 89 ? 1.891 8.205 -24.136 1.00 75.81 89 PHE A N 1
ATOM 657 C CA . PHE A 1 89 ? 0.462 8.240 -24.464 1.00 75.81 89 PHE A CA 1
ATOM 658 C C . PHE A 1 89 ? -0.023 9.677 -24.742 1.00 75.81 89 PHE A C 1
ATOM 660 O O . PHE A 1 89 ? 0.391 10.606 -24.048 1.00 75.81 89 PHE A O 1
ATOM 667 N N . PRO A 1 90 ? -0.961 9.887 -25.694 1.00 63.88 90 PRO A N 1
ATOM 668 C CA . PRO A 1 90 ? -1.594 8.912 -26.599 1.00 63.88 90 PRO A CA 1
ATOM 669 C C . PRO A 1 90 ? -0.811 8.651 -27.910 1.00 63.88 90 PRO A C 1
ATOM 671 O O . PRO A 1 90 ? -1.385 8.167 -28.883 1.00 63.88 90 PRO A O 1
ATOM 674 N N . GLY A 1 91 ? 0.471 9.009 -27.983 1.00 60.38 91 GLY A N 1
ATOM 675 C CA . GLY A 1 91 ? 1.303 8.863 -29.178 1.00 60.38 91 GLY A CA 1
ATOM 676 C C . GLY A 1 91 ? 1.705 7.418 -29.511 1.00 60.38 91 GLY A C 1
ATOM 677 O O . GLY A 1 91 ? 1.558 6.493 -28.718 1.00 60.38 91 GLY A O 1
ATOM 678 N N . ALA A 1 92 ? 2.256 7.230 -30.715 1.00 58.06 92 ALA A N 1
ATOM 679 C CA . ALA A 1 92 ? 2.782 5.944 -31.192 1.00 58.06 92 ALA A CA 1
ATOM 680 C C . ALA A 1 92 ? 4.251 5.695 -30.787 1.00 58.06 92 ALA A C 1
ATOM 682 O O . ALA A 1 92 ? 4.859 4.725 -31.239 1.00 58.06 92 ALA A O 1
ATOM 683 N N . ASN A 1 93 ? 4.836 6.574 -29.967 1.00 67.81 93 ASN A N 1
ATOM 684 C CA . ASN A 1 93 ? 6.225 6.459 -29.541 1.00 67.81 93 ASN A CA 1
ATOM 685 C C . ASN A 1 93 ? 6.310 5.581 -28.292 1.00 67.81 93 ASN A C 1
ATOM 687 O O . ASN A 1 93 ? 5.721 5.884 -27.254 1.00 67.81 93 ASN A O 1
ATOM 691 N N . TYR A 1 94 ? 7.084 4.509 -28.392 1.00 69.62 94 TYR A N 1
ATOM 692 C CA . TYR A 1 94 ? 7.369 3.603 -27.290 1.00 69.62 94 TYR A CA 1
ATOM 693 C C . TYR A 1 94 ? 8.868 3.310 -27.232 1.00 69.62 94 TYR A C 1
ATOM 695 O O . TYR A 1 94 ? 9.565 3.330 -28.250 1.00 69.62 94 TYR A O 1
ATOM 703 N N . SER A 1 95 ? 9.377 3.041 -26.032 1.00 65.44 95 SER A N 1
ATOM 704 C CA . SER A 1 95 ? 10.741 2.553 -25.854 1.00 65.44 95 SER A CA 1
ATOM 705 C C . SER A 1 95 ? 10.873 1.123 -26.382 1.00 65.44 95 SER A C 1
ATOM 707 O O . SER A 1 95 ? 9.903 0.365 -26.417 1.00 65.44 95 SER A O 1
ATOM 709 N N . ALA A 1 96 ? 12.098 0.692 -26.689 1.00 60.81 96 ALA A N 1
ATOM 710 C CA . ALA A 1 96 ? 12.383 -0.739 -26.763 1.00 60.81 96 ALA A CA 1
ATOM 711 C C . ALA A 1 96 ? 11.909 -1.442 -25.467 1.00 60.81 96 ALA A C 1
ATOM 713 O O . ALA A 1 96 ? 11.912 -0.803 -24.404 1.00 60.81 96 ALA A O 1
ATOM 714 N N . PRO A 1 97 ? 11.487 -2.720 -25.533 1.00 61.59 97 PRO A N 1
ATOM 715 C CA . PRO A 1 97 ? 11.141 -3.471 -24.334 1.00 61.59 97 PRO A CA 1
ATOM 716 C C . PRO A 1 97 ? 12.318 -3.472 -23.366 1.00 61.59 97 PRO A C 1
ATOM 718 O O . PRO A 1 97 ? 13.450 -3.751 -23.755 1.00 61.59 97 PRO A O 1
ATOM 721 N N . TYR A 1 98 ? 12.028 -3.230 -22.099 1.00 57.38 98 TYR A N 1
ATOM 722 C CA . TYR A 1 98 ? 12.957 -3.418 -21.000 1.00 57.38 98 TYR A CA 1
ATOM 723 C C . TYR A 1 98 ? 12.233 -4.138 -19.860 1.00 57.38 98 TYR A C 1
ATOM 725 O O . TYR A 1 98 ? 11.034 -4.003 -19.648 1.00 57.38 98 TYR A O 1
ATOM 733 N N . GLY A 1 99 ? 12.953 -4.963 -19.123 1.00 53.94 99 GLY A N 1
ATOM 734 C CA . GLY A 1 99 ? 12.524 -5.504 -17.843 1.00 53.94 99 GLY A CA 1
ATOM 735 C C . GLY A 1 99 ? 13.294 -4.831 -16.720 1.00 53.94 99 GLY A C 1
ATOM 736 O O . GLY A 1 99 ? 14.181 -4.008 -16.964 1.00 53.94 99 GLY A O 1
ATOM 737 N N . LEU A 1 100 ? 13.063 -5.301 -15.494 1.00 52.62 100 LEU A N 1
ATOM 738 C CA . LEU A 1 100 ? 13.950 -5.036 -14.356 1.00 52.62 100 LEU A CA 1
ATOM 739 C C . LEU A 1 100 ? 15.414 -5.446 -14.631 1.00 52.62 100 LEU A C 1
ATOM 741 O O . LEU A 1 100 ? 16.257 -5.189 -13.790 1.00 52.62 100 LEU A O 1
ATOM 745 N N . LEU A 1 101 ? 15.723 -6.085 -15.772 1.00 47.78 101 LEU A N 1
ATOM 746 C CA . LEU A 1 101 ? 17.044 -6.601 -16.141 1.00 47.78 101 LEU A CA 1
ATOM 747 C C . LEU A 1 101 ? 17.466 -6.348 -17.607 1.00 47.78 101 LEU A C 1
ATOM 749 O O . LEU A 1 101 ? 18.526 -6.827 -17.998 1.00 47.78 101 LEU A O 1
ATOM 753 N N . THR A 1 102 ? 16.679 -5.659 -18.451 1.00 45.09 102 THR A N 1
ATOM 754 C CA . THR A 1 102 ? 16.965 -5.619 -19.914 1.00 45.09 102 THR A CA 1
ATOM 755 C C . THR A 1 102 ? 16.956 -4.235 -20.578 1.00 45.09 102 THR A C 1
ATOM 757 O O . THR A 1 102 ? 16.937 -4.151 -21.801 1.00 45.09 102 THR A O 1
ATOM 760 N N . GLY A 1 103 ? 17.026 -3.141 -19.813 1.00 41.25 103 GLY A N 1
ATOM 761 C CA . GLY A 1 103 ? 17.160 -1.784 -20.365 1.00 41.25 103 GLY A CA 1
ATOM 762 C C . GLY A 1 103 ? 18.512 -1.151 -20.037 1.00 41.25 103 GLY A C 1
ATOM 763 O O . GLY A 1 103 ? 18.696 -0.676 -18.922 1.00 41.25 103 GLY A O 1
ATOM 764 N N . GLY A 1 104 ? 19.444 -1.128 -20.997 1.00 52.41 104 GLY A N 1
ATOM 765 C CA . GLY A 1 104 ? 20.798 -0.565 -20.850 1.00 52.41 104 GLY A CA 1
ATOM 766 C C . GLY A 1 104 ? 21.904 -1.623 -20.907 1.00 52.41 104 GLY A C 1
ATOM 767 O O . GLY A 1 104 ? 21.625 -2.801 -21.116 1.00 52.41 104 GLY A O 1
ATOM 768 N N . SER A 1 105 ? 23.169 -1.216 -20.731 1.00 61.28 105 SER A N 1
ATOM 769 C CA . SER A 1 105 ? 24.241 -2.190 -20.474 1.00 61.28 105 SER A CA 1
ATOM 770 C C . SER A 1 105 ? 23.899 -2.929 -19.173 1.00 61.28 105 SER A C 1
ATOM 772 O O . SER A 1 105 ? 23.777 -2.251 -18.143 1.00 61.28 105 SER A O 1
ATOM 774 N N . PRO A 1 106 ? 23.735 -4.270 -19.185 1.00 69.19 106 PRO A N 1
ATOM 775 C CA . PRO A 1 106 ? 23.450 -5.042 -17.976 1.00 69.19 106 PRO A CA 1
ATOM 776 C C . PRO A 1 106 ? 24.407 -4.690 -16.831 1.00 69.19 106 PRO A C 1
ATOM 778 O O . PRO A 1 106 ? 23.984 -4.561 -15.684 1.00 69.19 106 PRO A O 1
ATOM 781 N N . ASP A 1 107 ? 25.668 -4.404 -17.156 1.00 79.19 107 ASP A N 1
ATOM 782 C CA . ASP A 1 107 ? 26.703 -4.038 -16.190 1.00 79.19 107 ASP A CA 1
ATOM 783 C C . ASP A 1 107 ? 26.399 -2.720 -15.466 1.00 79.19 107 ASP A C 1
ATOM 785 O O . ASP A 1 107 ? 26.533 -2.633 -14.244 1.00 79.19 107 ASP A O 1
ATOM 789 N N . ALA A 1 108 ? 25.942 -1.692 -16.191 1.00 81.25 108 ALA A N 1
ATOM 790 C CA . ALA A 1 108 ? 25.601 -0.397 -15.601 1.00 81.25 108 ALA A CA 1
ATOM 791 C C . ALA A 1 108 ? 24.386 -0.511 -14.669 1.00 81.25 108 ALA A C 1
ATOM 793 O O . ALA A 1 108 ? 24.379 0.080 -13.584 1.00 81.25 108 ALA A O 1
ATOM 794 N N . PHE A 1 109 ? 23.391 -1.310 -15.070 1.00 82.38 109 PHE A N 1
ATOM 795 C CA . PHE A 1 109 ? 22.231 -1.609 -14.239 1.00 82.38 109 PHE A CA 1
ATOM 796 C C . PHE A 1 109 ? 22.641 -2.343 -12.959 1.00 82.38 109 PHE A C 1
ATOM 798 O O . PHE A 1 109 ? 22.359 -1.855 -11.866 1.00 82.38 109 PHE A O 1
ATOM 805 N N . PHE A 1 110 ? 23.340 -3.478 -13.064 1.00 83.69 110 PHE A N 1
ATOM 806 C CA . PHE A 1 110 ? 23.710 -4.280 -11.894 1.00 83.69 110 PHE A CA 1
ATOM 807 C C . PHE A 1 110 ? 24.655 -3.531 -10.951 1.00 83.69 110 PHE A C 1
ATOM 809 O O . PHE A 1 110 ? 24.506 -3.634 -9.731 1.00 83.69 110 PHE A O 1
ATOM 816 N N . ALA A 1 111 ? 25.573 -2.719 -11.485 1.00 88.69 111 ALA A N 1
ATOM 817 C CA . ALA A 1 111 ? 26.432 -1.864 -10.673 1.00 88.69 111 ALA A CA 1
ATOM 818 C C . ALA A 1 111 ? 25.617 -0.828 -9.879 1.00 88.69 111 ALA A C 1
ATOM 820 O O . ALA A 1 111 ? 25.817 -0.675 -8.671 1.00 88.69 111 ALA A O 1
ATOM 821 N N . ALA A 1 112 ? 24.673 -0.139 -10.529 1.00 89.44 112 ALA A N 1
ATOM 822 C CA . ALA A 1 112 ? 23.792 0.814 -9.858 1.00 89.44 112 ALA A CA 1
ATOM 823 C C . ALA A 1 112 ? 22.859 0.124 -8.849 1.00 89.44 112 ALA A C 1
ATOM 825 O O . ALA A 1 112 ? 22.696 0.604 -7.727 1.00 89.44 112 ALA A O 1
ATOM 826 N N . PHE A 1 113 ? 22.303 -1.035 -9.200 1.00 87.81 113 PHE A N 1
ATOM 827 C CA . PHE A 1 113 ? 21.443 -1.827 -8.323 1.00 87.81 113 PHE A CA 1
ATOM 828 C C . PHE A 1 113 ? 22.191 -2.285 -7.067 1.00 87.81 113 PHE A C 1
ATOM 830 O O . PHE A 1 113 ? 21.662 -2.182 -5.962 1.00 87.81 113 PHE A O 1
ATOM 837 N N . GLY A 1 114 ? 23.450 -2.712 -7.207 1.00 89.12 114 GLY A N 1
ATOM 838 C CA . GLY A 1 114 ? 24.319 -3.038 -6.077 1.00 89.12 114 GLY A CA 1
ATOM 839 C C . GLY A 1 114 ? 24.545 -1.848 -5.139 1.00 89.12 114 GLY A C 1
ATOM 840 O O . GLY A 1 114 ? 24.436 -2.004 -3.920 1.00 89.12 114 GLY A O 1
ATOM 841 N N . ARG A 1 115 ? 24.787 -0.644 -5.685 1.00 93.81 115 ARG A N 1
ATOM 842 C CA . ARG A 1 115 ? 24.911 0.595 -4.891 1.00 93.81 115 ARG A CA 1
ATOM 843 C C . ARG A 1 115 ? 23.624 0.920 -4.139 1.00 93.81 115 ARG A C 1
ATOM 845 O O . ARG A 1 115 ? 23.680 1.154 -2.932 1.00 93.81 115 ARG A O 1
ATOM 852 N N . LEU A 1 116 ? 22.476 0.869 -4.819 1.00 91.19 116 LEU A N 1
ATOM 853 C CA . LEU A 1 116 ? 21.169 1.065 -4.190 1.00 91.19 116 LEU A CA 1
ATOM 854 C C . LEU A 1 116 ? 20.956 0.062 -3.055 1.00 91.19 116 LEU A C 1
ATOM 856 O O . LEU A 1 116 ? 20.643 0.468 -1.939 1.00 91.19 116 LEU A O 1
ATOM 860 N N . LEU A 1 117 ? 21.154 -1.234 -3.319 1.00 87.75 117 LEU A N 1
ATOM 861 C CA . LEU A 1 117 ? 20.922 -2.295 -2.342 1.00 87.75 117 LEU A CA 1
ATOM 862 C C . LEU A 1 117 ? 21.810 -2.133 -1.102 1.00 87.75 117 LEU A C 1
ATOM 864 O O . LEU A 1 117 ? 21.331 -2.316 0.015 1.00 87.75 117 LEU A O 1
ATOM 868 N N . ASN A 1 118 ? 23.082 -1.771 -1.280 1.00 87.69 118 ASN A N 1
ATOM 869 C CA . ASN A 1 118 ? 23.993 -1.499 -0.167 1.00 87.69 118 ASN A CA 1
ATOM 870 C C . ASN A 1 118 ? 23.551 -0.280 0.648 1.00 87.69 118 ASN A C 1
ATOM 872 O O . ASN A 1 118 ? 23.556 -0.345 1.876 1.00 87.69 118 ASN A O 1
ATOM 876 N N . HIS A 1 119 ? 23.107 0.788 -0.018 1.00 89.81 119 HIS A N 1
ATOM 877 C CA . HIS A 1 119 ? 22.593 1.977 0.655 1.00 89.81 119 HIS A CA 1
ATOM 878 C C . HIS A 1 119 ? 21.324 1.675 1.464 1.00 89.81 119 HIS A C 1
ATOM 880 O O . HIS A 1 119 ? 21.260 1.969 2.651 1.00 89.81 119 HIS A O 1
ATOM 886 N N . VAL A 1 120 ? 20.320 1.015 0.879 1.00 87.00 120 VAL A N 1
ATOM 887 C CA . VAL A 1 120 ? 19.070 0.733 1.611 1.00 87.00 120 VAL A CA 1
ATOM 888 C C . VAL A 1 120 ? 19.258 -0.289 2.737 1.00 87.00 120 VAL A C 1
ATOM 890 O O . VAL A 1 120 ? 18.534 -0.247 3.730 1.00 87.00 120 VAL A O 1
ATOM 893 N N . LYS A 1 121 ? 20.249 -1.188 2.630 1.00 81.31 121 LYS A N 1
ATOM 894 C CA . LYS A 1 121 ? 20.644 -2.106 3.713 1.00 81.31 121 LYS A CA 1
ATOM 895 C C . LYS A 1 121 ? 21.268 -1.374 4.902 1.00 81.31 121 LYS A C 1
ATOM 897 O O . LYS A 1 121 ? 21.106 -1.836 6.028 1.00 81.31 121 LYS A O 1
ATOM 902 N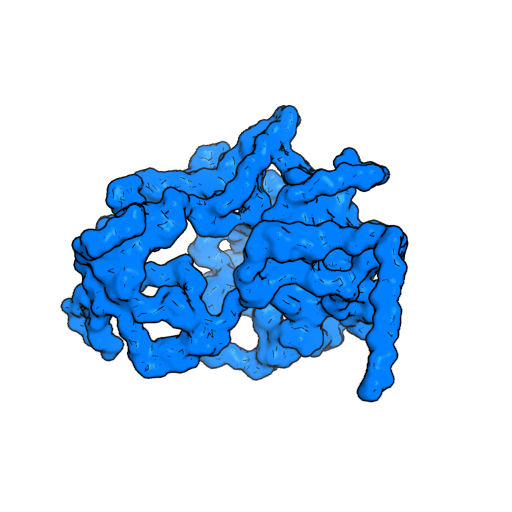 N . SER A 1 122 ? 21.966 -0.258 4.677 1.00 83.44 122 SER A N 1
ATOM 903 C CA . SER A 1 122 ? 22.614 0.503 5.750 1.00 83.44 122 SER A CA 1
ATOM 904 C C . SER A 1 122 ? 21.650 1.381 6.550 1.00 83.44 122 SER A C 1
ATOM 906 O O . SER A 1 122 ? 22.095 2.055 7.472 1.00 83.44 122 SER A O 1
ATOM 908 N N . ILE A 1 123 ? 20.354 1.399 6.213 1.00 82.56 123 ILE A N 1
ATOM 909 C CA . ILE A 1 123 ? 19.321 2.218 6.858 1.00 82.56 123 ILE A CA 1
ATOM 910 C C . ILE A 1 123 ? 18.447 1.315 7.754 1.00 82.56 123 ILE A C 1
ATOM 912 O O . ILE A 1 123 ? 17.482 0.715 7.271 1.00 82.56 123 ILE A O 1
ATOM 916 N N . PRO A 1 124 ? 18.725 1.197 9.070 1.00 74.75 124 PRO A N 1
ATOM 917 C CA . PRO A 1 124 ? 18.124 0.147 9.905 1.00 74.75 124 PRO A CA 1
ATOM 918 C C . PRO A 1 124 ? 16.611 0.293 10.103 1.00 74.75 124 PRO A C 1
ATOM 920 O O . PRO A 1 124 ? 15.889 -0.687 10.291 1.00 74.75 124 PRO A O 1
ATOM 923 N N . TRP A 1 125 ? 16.113 1.529 10.067 1.00 79.19 125 TRP A N 1
ATOM 924 C CA . TRP A 1 125 ? 14.708 1.843 10.315 1.00 79.19 125 TRP A CA 1
ATOM 925 C C . TRP A 1 125 ? 13.795 1.430 9.143 1.00 79.19 125 TRP A C 1
ATOM 927 O O . TRP A 1 125 ? 12.629 1.086 9.352 1.00 79.19 125 TRP A O 1
ATOM 937 N N . LEU A 1 126 ? 14.352 1.321 7.931 1.00 79.44 126 LEU A N 1
ATOM 938 C CA . LEU A 1 126 ? 13.615 1.068 6.692 1.00 79.44 126 LEU A CA 1
ATOM 939 C C . LEU A 1 126 ? 12.871 -0.280 6.673 1.00 79.44 126 LEU A C 1
ATOM 941 O O . LEU A 1 126 ? 11.786 -0.403 6.103 1.00 79.44 126 LEU A O 1
ATOM 945 N N . ASN A 1 127 ? 13.423 -1.291 7.348 1.00 74.38 127 ASN A N 1
ATOM 946 C CA . ASN A 1 127 ? 12.849 -2.640 7.417 1.00 74.38 127 ASN A CA 1
ATOM 947 C C . ASN A 1 127 ? 11.895 -2.848 8.604 1.00 74.38 127 ASN A C 1
ATOM 949 O O . ASN A 1 127 ? 11.297 -3.914 8.733 1.00 74.38 127 ASN A O 1
ATOM 953 N N . ARG A 1 128 ? 11.749 -1.857 9.492 1.00 71.44 128 ARG A N 1
ATOM 954 C CA . ARG A 1 128 ? 11.057 -2.031 10.782 1.00 71.44 128 ARG A CA 1
ATOM 955 C C . ARG A 1 128 ? 9.711 -1.339 10.874 1.00 71.44 128 ARG A C 1
ATOM 957 O O . ARG A 1 128 ? 9.030 -1.499 11.882 1.00 71.44 128 ARG A O 1
ATOM 964 N N . GLY A 1 129 ? 9.367 -0.518 9.882 1.00 65.12 129 GLY A N 1
ATOM 965 C CA . GLY A 1 129 ? 8.250 0.420 10.017 1.00 65.12 129 GLY A CA 1
ATOM 966 C C . GLY A 1 129 ? 8.434 1.372 11.205 1.00 65.12 129 GLY A C 1
ATOM 967 O O . GLY A 1 129 ? 7.462 1.924 11.706 1.00 65.12 129 GLY A O 1
ATOM 968 N N . ARG A 1 130 ? 9.677 1.521 11.689 1.00 71.50 130 ARG A N 1
ATOM 969 C CA . ARG A 1 130 ? 10.068 2.568 12.627 1.00 71.50 130 ARG A CA 1
ATOM 970 C C . ARG A 1 130 ? 10.542 3.715 11.765 1.00 71.50 130 ARG A C 1
ATOM 972 O O . ARG A 1 130 ? 11.359 3.503 10.878 1.00 71.50 130 ARG A O 1
ATOM 979 N N . TYR A 1 131 ? 10.005 4.891 12.001 1.00 75.75 131 TYR A N 1
ATOM 980 C CA . TYR A 1 131 ? 10.373 6.076 11.251 1.00 75.75 131 TYR A CA 1
ATOM 981 C C . TYR A 1 131 ? 11.263 6.937 12.141 1.00 75.75 131 TYR A C 1
ATOM 983 O O . TYR A 1 131 ? 11.032 6.970 13.354 1.00 75.75 131 TYR A O 1
ATOM 991 N N . PRO A 1 132 ? 12.313 7.563 11.592 1.00 79.88 132 PRO A N 1
ATOM 992 C CA . PRO A 1 132 ? 13.107 8.484 12.378 1.00 79.88 132 PRO A CA 1
ATOM 993 C C . PRO A 1 132 ? 12.232 9.677 12.786 1.00 79.88 132 PRO A C 1
ATOM 995 O O . PRO A 1 132 ? 11.490 10.214 11.963 1.00 79.88 132 PRO A O 1
ATOM 998 N N . ASP A 1 133 ? 12.307 10.058 14.060 1.00 81.06 133 ASP A N 1
ATOM 999 C CA . ASP A 1 133 ? 11.618 11.221 14.616 1.00 81.06 133 ASP A CA 1
ATOM 1000 C C . ASP A 1 133 ? 12.637 12.088 15.383 1.00 81.06 133 ASP A C 1
ATOM 1002 O O . ASP A 1 133 ? 13.153 11.635 16.412 1.00 81.06 133 ASP A O 1
ATOM 1006 N N . PRO A 1 134 ? 12.989 13.288 14.879 1.00 86.12 134 PRO A N 1
ATOM 1007 C CA . PRO A 1 134 ? 12.515 13.881 13.624 1.00 86.12 134 PRO A CA 1
ATOM 1008 C C . PRO A 1 134 ? 13.070 13.159 12.384 1.00 86.12 134 PRO A C 1
ATOM 1010 O O . PRO A 1 134 ? 14.106 12.493 12.448 1.00 86.12 134 PRO A O 1
ATOM 1013 N N . VAL A 1 135 ? 12.412 13.330 11.231 1.00 85.75 135 VAL A N 1
ATOM 1014 C CA . VAL A 1 135 ? 12.966 12.875 9.945 1.00 85.75 135 VAL A CA 1
ATOM 1015 C C . VAL A 1 135 ? 14.206 13.721 9.617 1.00 85.75 135 VAL A C 1
ATOM 1017 O O . VAL A 1 135 ? 14.090 14.948 9.569 1.00 85.75 135 VAL A O 1
ATOM 1020 N N . PRO A 1 136 ? 15.381 13.106 9.383 1.00 88.44 136 PRO A N 1
ATOM 1021 C CA . PRO A 1 136 ? 16.600 13.827 9.048 1.00 88.44 136 PRO A CA 1
ATOM 1022 C C . PRO A 1 136 ? 16.438 14.699 7.799 1.00 88.44 136 PRO A C 1
ATOM 1024 O O . PRO A 1 136 ? 15.805 14.290 6.821 1.00 88.44 136 PRO A O 1
ATOM 1027 N N . ALA A 1 137 ? 17.018 15.901 7.823 1.00 89.62 137 ALA A N 1
ATOM 1028 C CA . ALA A 1 137 ? 16.846 16.899 6.766 1.00 89.62 137 ALA A CA 1
ATOM 1029 C C . ALA A 1 137 ? 17.335 16.395 5.396 1.00 89.62 137 ALA A C 1
ATOM 1031 O O . ALA A 1 137 ? 16.734 16.694 4.365 1.00 89.62 137 ALA A O 1
ATOM 1032 N N . GLU A 1 138 ? 18.373 15.562 5.377 1.00 86.44 138 GLU A N 1
ATOM 1033 C CA . GLU A 1 138 ? 18.912 14.921 4.179 1.00 86.44 138 GLU A CA 1
ATOM 1034 C C . GLU A 1 138 ? 17.939 13.942 3.509 1.00 86.44 138 GLU A C 1
ATOM 1036 O O . GLU A 1 138 ? 18.100 13.634 2.330 1.00 86.44 138 GLU A O 1
ATOM 1041 N N . LEU A 1 139 ? 16.915 13.462 4.221 1.00 88.12 139 LEU A N 1
ATOM 1042 C CA . LEU A 1 139 ? 15.865 12.617 3.651 1.00 88.12 139 LEU A CA 1
ATOM 1043 C C . LEU A 1 139 ? 14.669 13.432 3.140 1.00 88.12 139 LEU A C 1
ATOM 1045 O O . LEU A 1 139 ? 13.821 12.895 2.430 1.00 88.12 139 LEU A O 1
ATOM 1049 N N . LEU A 1 140 ? 14.597 14.721 3.474 1.00 89.38 140 LEU A N 1
ATOM 1050 C CA . LEU A 1 140 ? 13.538 15.621 3.010 1.00 89.38 140 LEU A CA 1
ATOM 1051 C C . LEU A 1 140 ? 13.857 16.269 1.656 1.00 89.38 140 LEU A C 1
ATOM 1053 O O . LEU A 1 140 ? 12.976 16.870 1.046 1.00 89.38 140 LEU A O 1
ATOM 1057 N N . ARG A 1 141 ? 15.095 16.134 1.169 1.00 90.31 141 ARG A N 1
ATOM 1058 C CA . ARG A 1 141 ? 15.497 16.604 -0.163 1.00 90.31 141 ARG A CA 1
ATOM 1059 C C . ARG A 1 141 ? 14.882 15.747 -1.284 1.00 90.31 141 ARG A C 1
ATOM 1061 O O . ARG A 1 141 ? 14.512 14.597 -1.025 1.00 90.31 141 ARG A O 1
ATOM 1068 N N . PRO A 1 142 ? 14.838 16.256 -2.526 1.00 87.25 142 PRO A N 1
ATOM 1069 C CA . PRO A 1 142 ? 14.411 15.484 -3.690 1.00 87.25 142 PRO A CA 1
ATOM 1070 C C . PRO A 1 142 ? 15.161 14.158 -3.848 1.00 87.25 142 PRO A C 1
ATOM 1072 O O . PRO A 1 142 ? 16.371 14.076 -3.614 1.00 87.25 142 PRO A O 1
ATOM 1075 N N . PHE A 1 143 ? 14.461 13.112 -4.279 1.00 87.44 143 PHE A N 1
ATOM 1076 C CA . PHE A 1 143 ? 15.063 11.807 -4.540 1.00 87.44 143 PHE A CA 1
ATOM 1077 C C . PHE A 1 143 ? 16.077 11.853 -5.697 1.00 87.44 143 PHE A C 1
ATOM 1079 O O . PHE A 1 143 ? 17.043 11.088 -5.687 1.00 87.44 143 PHE A O 1
ATOM 1086 N N . SER A 1 144 ? 15.940 12.798 -6.631 1.00 84.50 144 SER A N 1
ATOM 1087 C CA . SER A 1 144 ? 16.939 13.100 -7.669 1.00 84.50 144 SER A CA 1
ATOM 1088 C C . SER A 1 144 ? 18.347 13.331 -7.103 1.00 84.50 144 SER A C 1
ATOM 1090 O O . SER A 1 144 ? 19.328 12.849 -7.674 1.00 84.50 144 SER A O 1
ATOM 1092 N N . ALA A 1 145 ? 18.464 13.956 -5.926 1.00 88.62 145 ALA A N 1
ATOM 1093 C CA . ALA A 1 145 ? 19.748 14.140 -5.251 1.00 88.62 145 ALA A CA 1
ATOM 1094 C C . ALA A 1 145 ? 20.388 12.796 -4.857 1.00 88.62 145 ALA A C 1
ATOM 1096 O O . ALA A 1 145 ? 21.586 12.595 -5.056 1.00 88.62 145 ALA A O 1
ATOM 1097 N N . VAL A 1 146 ? 19.587 11.842 -4.366 1.00 90.00 146 VAL A N 1
ATOM 1098 C CA . VAL A 1 146 ? 20.054 10.483 -4.035 1.00 90.00 146 VAL A CA 1
ATOM 1099 C C . VAL A 1 146 ? 20.478 9.734 -5.297 1.00 90.00 146 VAL A C 1
ATOM 1101 O O . VAL A 1 146 ? 21.508 9.058 -5.294 1.00 90.00 146 VAL A O 1
ATOM 1104 N N . ILE A 1 147 ? 19.714 9.875 -6.386 1.00 89.12 147 ILE A N 1
ATOM 1105 C CA . ILE A 1 147 ? 20.045 9.271 -7.682 1.00 89.12 147 ILE A CA 1
ATOM 1106 C C . ILE A 1 147 ? 21.411 9.764 -8.163 1.00 89.12 147 ILE A C 1
ATOM 1108 O O . ILE A 1 147 ? 22.237 8.953 -8.582 1.00 89.12 147 ILE A O 1
ATOM 1112 N N . HIS A 1 148 ? 21.663 11.069 -8.080 1.00 89.31 148 HIS A N 1
ATOM 1113 C CA . HIS A 1 148 ? 22.926 11.657 -8.506 1.00 89.31 148 HIS A CA 1
ATOM 1114 C C . HIS A 1 148 ? 24.104 11.188 -7.641 1.00 89.31 148 HIS A C 1
ATOM 1116 O O . HIS A 1 148 ? 25.096 10.687 -8.170 1.00 89.31 148 HIS A O 1
ATOM 1122 N N . GLU A 1 149 ? 23.984 11.292 -6.317 1.00 91.56 149 GLU A N 1
ATOM 1123 C CA . GLU A 1 149 ? 25.067 10.967 -5.379 1.00 91.56 149 GLU A CA 1
ATOM 1124 C C . GLU A 1 149 ? 25.487 9.500 -5.408 1.00 91.56 149 GLU A C 1
ATOM 1126 O O . GLU A 1 149 ? 26.674 9.188 -5.330 1.00 91.56 149 GLU A O 1
ATOM 1131 N N . LEU A 1 150 ? 24.522 8.591 -5.548 1.00 92.19 150 LEU A N 1
ATOM 1132 C CA . LEU A 1 150 ? 24.781 7.153 -5.599 1.00 92.19 150 LEU A CA 1
ATOM 1133 C C . LEU A 1 150 ? 24.954 6.634 -7.033 1.00 92.19 150 LEU A C 1
ATOM 1135 O O . LEU A 1 150 ? 25.077 5.423 -7.236 1.00 92.19 150 LEU A O 1
ATOM 1139 N N . GLN A 1 151 ? 24.976 7.527 -8.028 1.00 91.38 151 GLN A N 1
ATOM 1140 C CA . GLN A 1 151 ? 25.114 7.195 -9.447 1.00 91.38 151 GLN A CA 1
ATOM 1141 C C . GLN A 1 151 ? 24.075 6.150 -9.903 1.00 91.38 151 GLN A C 1
ATOM 1143 O O . GLN A 1 151 ? 24.417 5.097 -10.448 1.00 91.38 151 GLN A O 1
ATOM 1148 N N . LEU A 1 152 ? 22.796 6.388 -9.608 1.00 89.56 152 LEU A N 1
ATOM 1149 C CA . LEU A 1 152 ? 21.691 5.450 -9.843 1.00 89.56 152 LEU A CA 1
ATOM 1150 C C . LEU A 1 152 ? 20.910 5.735 -11.131 1.00 89.56 152 LEU A C 1
ATOM 1152 O O . LEU A 1 152 ? 19.818 5.203 -11.310 1.00 89.56 152 LEU A O 1
ATOM 1156 N N . GLN A 1 153 ? 21.444 6.553 -12.039 1.00 85.56 153 GLN A N 1
ATOM 1157 C CA . GLN A 1 153 ? 20.755 6.978 -13.266 1.00 85.56 153 GLN A CA 1
ATOM 1158 C C . GLN A 1 153 ? 20.308 5.781 -14.121 1.00 85.56 153 GLN A C 1
ATOM 1160 O O . GLN A 1 153 ? 19.216 5.788 -14.683 1.00 85.56 153 GLN A O 1
ATOM 1165 N N . ALA A 1 154 ? 21.106 4.708 -14.148 1.00 82.12 154 ALA A N 1
ATOM 1166 C CA . ALA A 1 154 ? 20.783 3.475 -14.869 1.00 82.12 154 ALA A CA 1
ATOM 1167 C C . ALA A 1 154 ? 19.534 2.740 -14.335 1.00 82.12 154 ALA A C 1
ATOM 1169 O O . ALA A 1 154 ? 18.992 1.882 -15.027 1.00 82.12 154 ALA A O 1
ATOM 1170 N N . LEU A 1 155 ? 19.071 3.061 -13.120 1.00 83.31 155 LEU A N 1
ATOM 1171 C CA . LEU A 1 155 ? 17.885 2.457 -12.506 1.00 83.31 155 LEU A CA 1
ATOM 1172 C C . LEU A 1 155 ? 16.605 3.248 -12.772 1.00 83.31 155 LEU A C 1
ATOM 1174 O O . LEU A 1 155 ? 15.516 2.737 -12.513 1.00 83.31 155 LEU A O 1
ATOM 1178 N N . VAL A 1 156 ? 16.693 4.489 -13.255 1.00 80.25 156 VAL A N 1
ATOM 1179 C CA . VAL A 1 156 ? 15.499 5.332 -13.379 1.00 80.25 156 VAL A CA 1
ATOM 1180 C C . VAL A 1 156 ? 14.448 4.740 -14.328 1.00 80.25 156 VAL A C 1
ATOM 1182 O O . VAL A 1 156 ? 13.313 4.553 -13.878 1.00 80.25 156 VAL A O 1
ATOM 1185 N N . PRO A 1 157 ? 14.779 4.364 -15.581 1.00 75.81 157 PRO A N 1
ATOM 1186 C CA . PRO A 1 157 ? 13.782 3.817 -16.502 1.00 75.81 157 PRO A CA 1
ATOM 1187 C C . PRO A 1 157 ? 13.266 2.434 -16.108 1.00 75.81 157 PRO A C 1
ATOM 1189 O O . PRO A 1 157 ? 12.096 2.127 -16.327 1.00 75.81 157 PRO A O 1
ATOM 1192 N N . THR A 1 158 ? 14.118 1.601 -15.515 1.00 74.75 158 THR A N 1
ATOM 1193 C CA . THR A 1 158 ? 13.854 0.168 -15.323 1.00 74.75 158 THR A CA 1
ATOM 1194 C C . THR A 1 158 ? 13.339 -0.179 -13.931 1.00 74.75 158 THR A C 1
ATOM 1196 O O . THR A 1 158 ? 12.666 -1.196 -13.773 1.00 74.75 158 THR A O 1
ATOM 1199 N N . LEU A 1 159 ? 13.618 0.656 -12.927 1.00 79.81 159 LEU A N 1
ATOM 1200 C CA . LEU A 1 159 ? 13.268 0.401 -11.532 1.00 79.81 159 LEU A CA 1
ATOM 1201 C C . LEU A 1 159 ? 12.465 1.550 -10.922 1.00 79.81 159 LEU A C 1
ATOM 1203 O O . LEU A 1 159 ? 11.366 1.318 -10.426 1.00 79.81 159 LEU A O 1
ATOM 1207 N N . PHE A 1 160 ? 12.978 2.783 -10.947 1.00 81.44 160 PHE A N 1
ATOM 1208 C CA . PHE A 1 160 ? 12.349 3.872 -10.192 1.00 81.44 160 PHE A CA 1
ATOM 1209 C C . PHE A 1 160 ? 11.034 4.331 -10.801 1.00 81.44 160 PHE A C 1
ATOM 1211 O O . PHE A 1 160 ? 10.064 4.449 -10.063 1.00 81.44 160 PHE A O 1
ATOM 1218 N N . HIS A 1 161 ? 10.953 4.521 -12.117 1.00 76.44 161 HIS A N 1
ATOM 1219 C CA . HIS A 1 161 ? 9.694 4.930 -12.740 1.00 76.44 161 HIS A CA 1
ATOM 1220 C C . HIS A 1 161 ? 8.599 3.853 -12.649 1.00 76.44 161 HIS A C 1
ATOM 1222 O O . HIS A 1 161 ? 7.499 4.164 -12.184 1.00 76.44 161 HIS A O 1
ATOM 1228 N N . PRO A 1 162 ? 8.870 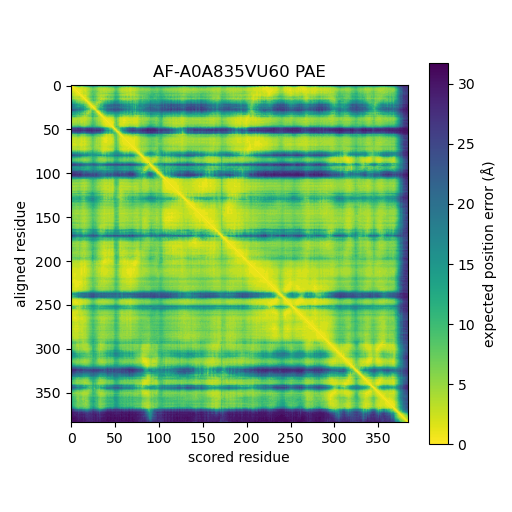2.567 -12.969 1.00 74.06 162 PRO A N 1
ATOM 1229 C CA . PRO A 1 162 ? 7.867 1.516 -12.808 1.00 74.06 162 PRO A CA 1
ATOM 1230 C C . PRO A 1 162 ? 7.416 1.308 -11.358 1.00 74.06 162 PRO A C 1
ATOM 1232 O O . PRO A 1 162 ? 6.246 1.011 -11.129 1.00 74.06 162 PRO A O 1
ATOM 1235 N N . ILE A 1 163 ? 8.314 1.451 -10.376 1.00 76.44 163 ILE A N 1
ATOM 1236 C CA . ILE A 1 163 ? 7.957 1.271 -8.964 1.00 76.44 163 ILE A CA 1
ATOM 1237 C C . ILE A 1 163 ? 7.298 2.532 -8.405 1.00 76.44 163 ILE A C 1
ATOM 1239 O O . ILE A 1 163 ? 6.156 2.468 -7.974 1.00 76.44 163 ILE A O 1
ATOM 1243 N N . LEU A 1 164 ? 7.984 3.673 -8.397 1.00 75.69 164 LEU A N 1
ATOM 1244 C CA . LEU A 1 164 ? 7.511 4.877 -7.707 1.00 75.69 164 LEU A CA 1
ATOM 1245 C C . LEU A 1 164 ? 6.314 5.517 -8.423 1.00 75.69 164 LEU A C 1
ATOM 1247 O O . LEU A 1 164 ? 5.337 5.880 -7.771 1.00 75.69 164 LEU A O 1
ATOM 1251 N N . GLY A 1 165 ? 6.360 5.579 -9.757 1.00 69.38 165 GLY A N 1
ATOM 1252 C CA . GLY A 1 165 ? 5.271 6.103 -10.577 1.00 69.38 165 GLY A CA 1
ATOM 1253 C C . GLY A 1 165 ? 4.191 5.059 -10.851 1.00 69.38 165 GLY A C 1
ATOM 1254 O O . GLY A 1 165 ? 3.053 5.192 -10.406 1.00 69.38 165 GLY A O 1
ATOM 1255 N N . ALA A 1 166 ? 4.534 3.983 -11.567 1.00 65.62 166 ALA A N 1
ATOM 1256 C CA . ALA A 1 166 ? 3.517 3.113 -12.166 1.00 65.62 166 ALA A CA 1
ATOM 1257 C C . ALA A 1 166 ? 2.738 2.232 -11.169 1.00 65.62 166 ALA A C 1
ATOM 1259 O O . ALA A 1 166 ? 1.606 1.844 -11.466 1.00 65.62 166 ALA A O 1
ATOM 1260 N N . LEU A 1 167 ? 3.296 1.931 -9.987 1.00 68.81 167 LEU A N 1
ATOM 1261 C CA . LEU A 1 167 ? 2.552 1.279 -8.897 1.00 68.81 167 LEU A CA 1
ATOM 1262 C C . LEU A 1 167 ? 1.705 2.263 -8.074 1.00 68.81 167 LEU A C 1
ATOM 1264 O O . LEU A 1 167 ? 1.101 1.841 -7.092 1.00 68.81 167 LEU A O 1
ATOM 1268 N N . GLY A 1 168 ? 1.652 3.548 -8.451 1.00 62.84 168 GLY A N 1
ATOM 1269 C CA . GLY A 1 168 ? 0.877 4.559 -7.733 1.00 62.84 168 GLY A CA 1
ATOM 1270 C C . GLY A 1 168 ? 1.353 4.723 -6.298 1.00 62.84 168 GLY A C 1
ATOM 1271 O O . GLY A 1 168 ? 0.555 4.763 -5.371 1.00 62.84 168 GLY A O 1
ATOM 1272 N N . ILE A 1 169 ? 2.666 4.715 -6.104 1.00 64.75 169 ILE A N 1
ATOM 1273 C CA . ILE A 1 169 ? 3.293 4.773 -4.785 1.00 64.75 169 ILE A CA 1
ATOM 1274 C C . ILE A 1 169 ? 3.433 6.228 -4.325 1.00 64.75 169 ILE A C 1
ATOM 1276 O O . ILE A 1 169 ? 3.234 6.553 -3.152 1.00 64.75 169 ILE A O 1
ATOM 1280 N N . THR A 1 170 ? 3.720 7.108 -5.273 1.00 60.84 170 THR A N 1
ATOM 1281 C CA . THR A 1 170 ? 3.650 8.553 -5.132 1.00 60.84 170 THR A CA 1
ATOM 1282 C C . THR A 1 170 ? 2.794 9.095 -6.276 1.00 60.84 170 THR A C 1
ATOM 1284 O O . THR A 1 170 ? 2.830 8.581 -7.390 1.00 60.84 170 THR A O 1
ATOM 1287 N N . ASN A 1 171 ? 2.046 10.174 -6.036 1.00 55.69 171 ASN A N 1
ATOM 1288 C CA . ASN A 1 171 ? 1.550 11.029 -7.127 1.00 55.69 171 ASN A CA 1
ATOM 1289 C C . ASN A 1 171 ? 2.705 11.759 -7.843 1.00 55.69 171 ASN A C 1
ATOM 1291 O O . ASN A 1 171 ? 2.508 12.405 -8.861 1.00 55.69 171 ASN A O 1
ATOM 1295 N N . TYR A 1 172 ? 3.908 11.672 -7.279 1.00 52.59 172 TYR A N 1
ATOM 1296 C CA . TYR A 1 172 ? 5.144 12.213 -7.805 1.00 52.59 172 TYR A CA 1
ATOM 1297 C C . TYR A 1 172 ? 5.909 11.091 -8.502 1.00 52.59 172 TYR A C 1
ATOM 1299 O O . TYR A 1 172 ? 6.836 10.515 -7.933 1.00 52.59 172 TYR A O 1
ATOM 1307 N N . SER A 1 173 ? 5.516 10.754 -9.727 1.00 55.69 173 SER A N 1
ATOM 1308 C CA . SER A 1 173 ? 6.370 9.969 -10.630 1.00 55.69 173 SER A CA 1
ATOM 1309 C C . SER A 1 173 ? 7.675 10.700 -10.976 1.00 55.69 173 SER A C 1
ATOM 1311 O O . SER A 1 173 ? 8.573 10.086 -11.539 1.00 55.69 173 SER A O 1
ATOM 1313 N N . ASP A 1 174 ? 7.790 11.983 -10.609 1.00 64.50 174 ASP A N 1
ATOM 1314 C CA . ASP A 1 174 ? 8.982 12.811 -10.770 1.00 64.50 174 ASP A CA 1
ATOM 1315 C C . ASP A 1 174 ? 9.918 12.727 -9.536 1.00 64.50 174 ASP A C 1
ATOM 1317 O O . ASP A 1 174 ? 9.561 13.200 -8.445 1.00 64.50 174 ASP A O 1
ATOM 1321 N N . PRO A 1 175 ? 11.136 12.166 -9.687 1.00 63.38 175 PRO A N 1
ATOM 1322 C CA . PRO A 1 175 ? 12.156 12.139 -8.638 1.00 63.38 175 PRO A CA 1
ATOM 1323 C C . PRO A 1 175 ? 12.593 13.519 -8.122 1.00 63.38 175 PRO A C 1
ATOM 1325 O O . PRO A 1 175 ? 13.160 13.590 -7.031 1.00 63.38 175 PRO A O 1
ATOM 1328 N N . GLU A 1 176 ? 12.347 14.600 -8.868 1.00 71.06 176 GLU A N 1
ATOM 1329 C CA . GLU A 1 176 ? 12.620 15.979 -8.433 1.00 71.06 176 GLU A CA 1
ATOM 1330 C C . GLU A 1 176 ? 11.610 16.482 -7.393 1.00 71.06 176 GLU A C 1
ATOM 1332 O O . GLU A 1 176 ? 11.902 17.401 -6.628 1.00 71.06 176 GLU A O 1
ATOM 1337 N N . VAL A 1 177 ? 10.420 15.878 -7.339 1.00 71.25 177 VAL A N 1
ATOM 1338 C CA . VAL A 1 177 ? 9.343 16.295 -6.430 1.00 71.25 177 VAL A CA 1
ATOM 1339 C C . VAL A 1 177 ? 9.220 15.348 -5.238 1.00 71.25 177 VAL A C 1
ATOM 1341 O O . VAL A 1 177 ? 8.912 15.786 -4.129 1.00 71.25 177 VAL A O 1
ATOM 1344 N N . ALA A 1 178 ? 9.482 14.052 -5.429 1.00 78.06 178 ALA A N 1
ATOM 1345 C CA . ALA A 1 178 ? 9.397 13.069 -4.355 1.00 78.06 178 ALA A CA 1
ATOM 1346 C C . ALA A 1 178 ? 10.518 13.270 -3.310 1.00 78.06 178 ALA A C 1
ATOM 1348 O O . ALA A 1 178 ? 11.697 13.171 -3.663 1.00 78.06 178 ALA A O 1
ATOM 1349 N N . PRO A 1 179 ? 10.201 13.462 -2.012 1.00 85.81 179 PRO A N 1
ATOM 1350 C CA . PRO A 1 179 ? 11.208 13.425 -0.956 1.00 85.81 179 PRO A CA 1
ATOM 1351 C C . PRO A 1 179 ? 11.910 12.065 -0.921 1.00 85.81 179 PRO A C 1
ATOM 1353 O O . PRO A 1 179 ? 11.253 11.018 -0.973 1.00 85.81 179 PRO A O 1
ATOM 1356 N N . ALA A 1 180 ? 13.234 12.071 -0.763 1.00 87.56 180 ALA A N 1
ATOM 1357 C CA . ALA A 1 180 ? 14.056 10.865 -0.691 1.00 87.56 180 ALA A CA 1
ATOM 1358 C C . ALA A 1 180 ? 13.535 9.865 0.352 1.00 87.56 180 ALA A C 1
ATOM 1360 O O . ALA A 1 180 ? 13.499 8.663 0.103 1.00 87.56 180 ALA A O 1
ATOM 1361 N N . TYR A 1 181 ? 13.055 10.366 1.489 1.00 87.50 181 TYR A N 1
ATOM 1362 C CA . TYR A 1 181 ? 12.401 9.588 2.533 1.00 87.50 181 TYR A CA 1
ATOM 1363 C C . TYR A 1 181 ? 11.268 8.697 2.000 1.00 87.50 181 TYR A C 1
ATOM 1365 O O . TYR A 1 181 ? 11.257 7.490 2.253 1.00 87.50 181 TYR A O 1
ATOM 1373 N N . LEU A 1 182 ? 10.329 9.276 1.241 1.00 83.25 182 LEU A N 1
ATOM 1374 C CA . LEU A 1 182 ? 9.181 8.545 0.703 1.00 83.25 182 LEU A CA 1
ATOM 1375 C C . LEU A 1 182 ? 9.627 7.543 -0.361 1.00 83.25 182 LEU A C 1
ATOM 1377 O O . LEU A 1 182 ? 9.206 6.391 -0.317 1.00 83.25 182 LEU A O 1
ATOM 1381 N N . ALA A 1 183 ? 10.526 7.936 -1.265 1.00 85.56 183 ALA A N 1
ATOM 1382 C CA . ALA A 1 183 ? 11.047 7.031 -2.286 1.00 85.56 183 ALA A CA 1
ATOM 1383 C C . ALA A 1 183 ? 11.749 5.809 -1.665 1.00 85.56 183 ALA A C 1
ATOM 1385 O O . ALA A 1 183 ? 11.474 4.667 -2.038 1.00 85.56 183 ALA A O 1
ATOM 1386 N N . LEU A 1 184 ? 12.604 6.023 -0.660 1.00 86.50 184 LEU A N 1
ATOM 1387 C CA . LEU A 1 184 ? 13.346 4.950 0.004 1.00 86.50 184 LEU A CA 1
ATOM 1388 C C . LEU A 1 184 ? 12.428 3.981 0.756 1.00 86.50 184 LEU A C 1
ATOM 1390 O O . LEU A 1 184 ? 12.676 2.776 0.709 1.00 86.50 184 LEU A O 1
ATOM 1394 N N . LEU A 1 185 ? 11.345 4.461 1.387 1.00 83.38 185 LEU A N 1
ATOM 1395 C CA . LEU A 1 185 ? 10.345 3.598 2.041 1.00 83.38 185 LEU A CA 1
ATOM 1396 C C . LEU A 1 185 ? 9.769 2.538 1.107 1.00 83.38 185 LEU A C 1
ATOM 1398 O O . LEU A 1 185 ? 9.476 1.414 1.534 1.00 83.38 185 LEU A O 1
ATOM 1402 N N . TYR A 1 186 ? 9.643 2.886 -0.167 1.00 80.88 186 TYR A N 1
ATOM 1403 C CA . TYR A 1 186 ? 9.186 1.971 -1.191 1.00 80.88 186 TYR A CA 1
ATOM 1404 C C . TYR A 1 186 ? 10.333 1.209 -1.848 1.00 80.88 186 TYR A C 1
ATOM 1406 O O . TYR A 1 186 ? 10.169 0.037 -2.140 1.00 80.88 186 TYR A O 1
ATOM 1414 N N . LEU A 1 187 ? 11.540 1.761 -1.940 1.00 84.56 187 LEU A N 1
ATOM 1415 C CA . LEU A 1 187 ? 12.731 1.043 -2.419 1.00 84.56 187 LEU A CA 1
ATOM 1416 C C . LEU A 1 187 ? 13.414 0.183 -1.341 1.00 84.56 187 LEU A C 1
ATOM 1418 O O . LEU A 1 187 ? 14.578 -0.196 -1.473 1.00 84.56 187 LEU A O 1
ATOM 1422 N N . LYS A 1 188 ? 12.698 -0.154 -0.266 1.00 84.50 188 LYS A N 1
ATOM 1423 C CA . LYS A 1 188 ? 13.221 -0.997 0.808 1.00 84.50 188 LYS A CA 1
ATOM 1424 C C . LYS A 1 188 ? 13.612 -2.393 0.305 1.00 84.50 188 LYS A C 1
ATOM 1426 O O . LYS A 1 188 ? 12.974 -2.917 -0.615 1.00 84.50 188 LYS A O 1
ATOM 1431 N N . PRO A 1 189 ? 14.584 -3.057 0.958 1.00 82.69 189 PRO A N 1
ATOM 1432 C CA . PRO A 1 189 ? 15.081 -4.356 0.519 1.00 82.69 189 PRO A CA 1
ATOM 1433 C C . PRO A 1 189 ? 13.995 -5.416 0.283 1.00 82.69 189 PRO A C 1
ATOM 1435 O O . PRO A 1 189 ? 14.100 -6.174 -0.677 1.00 82.69 189 PRO A O 1
ATOM 1438 N N . ALA A 1 190 ? 12.929 -5.449 1.097 1.00 82.31 190 ALA A N 1
ATOM 1439 C CA . ALA A 1 190 ? 11.806 -6.363 0.872 1.00 82.31 190 ALA A CA 1
ATOM 1440 C C . ALA A 1 190 ? 11.111 -6.165 -0.475 1.00 82.31 190 ALA A C 1
ATOM 1442 O O . ALA A 1 190 ? 10.720 -7.157 -1.083 1.00 82.31 190 ALA A O 1
ATOM 1443 N N . LEU A 1 191 ? 10.906 -4.918 -0.923 1.00 81.81 191 LEU A N 1
ATOM 1444 C CA . LEU A 1 191 ? 10.259 -4.672 -2.212 1.00 81.81 191 LEU A CA 1
ATOM 1445 C C . LEU A 1 191 ? 11.206 -5.029 -3.355 1.00 81.81 191 LEU A C 1
ATOM 1447 O O . LEU A 1 191 ? 10.795 -5.732 -4.271 1.00 81.81 191 LEU A O 1
ATOM 1451 N N . LEU A 1 192 ? 12.465 -4.592 -3.274 1.00 82.62 192 LEU A N 1
ATOM 1452 C CA . LEU A 1 192 ? 13.453 -4.865 -4.317 1.00 82.62 192 LEU A CA 1
ATOM 1453 C C . LEU A 1 192 ? 13.612 -6.373 -4.532 1.00 82.62 192 LEU A C 1
ATOM 1455 O O . LEU A 1 192 ? 13.378 -6.868 -5.628 1.00 82.62 192 LEU A O 1
ATOM 1459 N N . LEU A 1 193 ? 13.907 -7.120 -3.466 1.00 82.38 193 LEU A N 1
ATOM 1460 C CA . LEU A 1 193 ? 14.208 -8.545 -3.578 1.00 82.38 193 LEU A CA 1
ATOM 1461 C C . LEU A 1 193 ? 12.986 -9.388 -3.943 1.00 82.38 193 LEU A C 1
ATOM 1463 O O . LEU A 1 193 ? 13.132 -10.320 -4.728 1.00 82.38 193 LEU A O 1
ATOM 1467 N N . LYS A 1 194 ? 11.779 -9.062 -3.452 1.00 80.69 194 LYS A N 1
ATOM 1468 C CA . LYS A 1 194 ? 10.578 -9.823 -3.846 1.00 80.69 194 LYS A CA 1
ATOM 1469 C C . LYS A 1 194 ? 10.225 -9.648 -5.326 1.00 80.69 194 LYS A C 1
ATOM 1471 O O . LYS A 1 194 ? 9.564 -10.516 -5.883 1.00 80.69 194 LYS A O 1
ATOM 1476 N N . LEU A 1 195 ? 10.635 -8.539 -5.950 1.00 76.00 195 LEU A N 1
ATOM 1477 C CA . LEU A 1 195 ? 10.404 -8.273 -7.373 1.00 76.00 195 LEU A CA 1
ATOM 1478 C C . LEU A 1 195 ? 11.509 -8.844 -8.271 1.00 76.00 195 LEU A C 1
ATOM 1480 O O . LEU A 1 195 ? 11.239 -9.177 -9.422 1.00 76.00 195 LEU A O 1
ATOM 1484 N N . THR A 1 196 ? 12.742 -8.953 -7.770 1.00 72.94 196 THR A N 1
ATOM 1485 C CA . THR A 1 196 ? 13.908 -9.324 -8.590 1.00 72.94 196 THR A CA 1
ATOM 1486 C C . THR A 1 196 ? 14.439 -10.728 -8.338 1.00 72.94 196 THR A C 1
ATOM 1488 O O . THR A 1 196 ? 15.298 -11.186 -9.089 1.00 72.94 196 THR A O 1
ATOM 1491 N N . THR A 1 197 ? 14.017 -11.401 -7.266 1.00 75.25 197 THR A N 1
ATOM 1492 C CA . THR A 1 197 ? 14.664 -12.639 -6.822 1.00 75.25 197 THR A CA 1
ATOM 1493 C C . THR A 1 197 ? 13.637 -13.684 -6.372 1.00 75.25 197 THR A C 1
ATOM 1495 O O . THR A 1 197 ? 12.887 -13.433 -5.421 1.00 75.25 197 THR A O 1
ATOM 1498 N N . PRO A 1 198 ? 13.621 -14.882 -6.994 1.00 78.44 198 PRO A N 1
ATOM 1499 C CA . PRO A 1 198 ? 12.736 -15.966 -6.580 1.00 78.44 198 PRO A CA 1
ATOM 1500 C C . PRO A 1 198 ? 12.913 -16.325 -5.100 1.00 78.44 198 PRO A C 1
ATOM 1502 O O . PRO A 1 198 ? 14.013 -16.254 -4.551 1.00 78.44 198 PRO A O 1
ATOM 1505 N N . GLY A 1 199 ? 11.820 -16.711 -4.440 1.00 81.44 199 GLY A N 1
ATOM 1506 C CA . GLY A 1 199 ? 11.826 -17.140 -3.034 1.00 81.44 199 GLY A CA 1
ATOM 1507 C C . GLY A 1 199 ? 11.780 -16.010 -1.994 1.00 81.44 199 GLY A C 1
ATOM 1508 O O . GLY A 1 199 ? 11.501 -16.277 -0.823 1.00 81.44 199 GLY A O 1
ATOM 1509 N N . TYR A 1 200 ? 11.966 -14.749 -2.401 1.00 86.81 200 TYR A N 1
ATOM 1510 C CA . TYR A 1 200 ? 11.833 -13.579 -1.518 1.00 86.81 200 TYR A CA 1
ATOM 1511 C C . TYR A 1 200 ? 10.424 -12.975 -1.492 1.00 86.81 200 TYR A C 1
ATOM 1513 O O . TYR A 1 200 ? 10.176 -12.014 -0.758 1.00 86.81 200 TYR A O 1
ATOM 1521 N N . GLY A 1 201 ? 9.485 -13.555 -2.238 1.00 87.00 201 GLY A N 1
ATOM 1522 C CA . GLY A 1 201 ? 8.072 -13.205 -2.197 1.00 87.00 201 GLY A CA 1
ATOM 1523 C C . GLY A 1 201 ? 7.165 -14.428 -2.257 1.00 87.00 201 GLY A C 1
ATOM 1524 O O . GLY A 1 201 ? 7.590 -15.519 -2.645 1.00 87.00 201 GLY A O 1
ATOM 1525 N N . PHE A 1 202 ? 5.913 -14.237 -1.856 1.00 86.31 202 PHE A N 1
ATOM 1526 C CA . PHE A 1 202 ? 4.873 -15.257 -1.930 1.00 86.31 202 PHE A CA 1
ATOM 1527 C C . PHE A 1 202 ? 3.521 -14.640 -2.291 1.00 86.31 202 PHE A C 1
ATOM 1529 O O . PHE A 1 202 ? 3.264 -13.463 -2.022 1.00 86.31 202 PHE A O 1
ATOM 1536 N N . THR A 1 203 ? 2.655 -15.453 -2.882 1.00 84.88 203 THR A N 1
ATOM 1537 C CA . THR A 1 203 ? 1.247 -15.135 -3.128 1.00 84.88 203 THR A CA 1
ATOM 1538 C C . THR A 1 203 ? 0.364 -16.043 -2.273 1.00 84.88 203 THR A C 1
ATOM 1540 O O . THR A 1 203 ? 0.844 -17.002 -1.658 1.00 84.88 203 THR A O 1
ATOM 1543 N N . VAL A 1 204 ? -0.927 -15.728 -2.191 1.00 85.00 204 VAL A N 1
ATOM 1544 C CA . VAL A 1 204 ? -1.902 -16.526 -1.439 1.00 85.00 204 VAL A CA 1
ATOM 1545 C C . VAL A 1 204 ? -2.919 -17.108 -2.406 1.00 85.00 204 VAL A C 1
ATOM 1547 O O . VAL A 1 204 ? -3.586 -16.381 -3.139 1.00 85.00 204 VAL A O 1
ATOM 1550 N N . ARG A 1 205 ? -3.043 -18.435 -2.396 1.00 83.56 205 ARG A N 1
ATOM 1551 C CA . ARG A 1 205 ? -4.028 -19.184 -3.174 1.00 83.56 205 ARG A CA 1
ATOM 1552 C C . ARG A 1 205 ? -5.446 -18.736 -2.819 1.00 83.56 205 ARG A C 1
ATOM 1554 O O . ARG A 1 205 ? -5.881 -18.887 -1.671 1.00 83.56 205 ARG A O 1
ATOM 1561 N N . GLY A 1 206 ? -6.176 -18.258 -3.823 1.00 79.88 206 GLY A N 1
ATOM 1562 C CA . GLY A 1 206 ? -7.513 -17.687 -3.666 1.00 79.88 206 GLY A CA 1
ATOM 1563 C C . GLY A 1 206 ? -7.504 -16.252 -3.147 1.00 79.88 206 GLY A C 1
ATOM 1564 O O . GLY A 1 206 ? -8.465 -15.862 -2.489 1.00 79.88 206 GLY A O 1
ATOM 1565 N N . GLY A 1 207 ? -6.423 -15.511 -3.407 1.00 81.62 207 GLY A N 1
ATOM 1566 C CA . GLY A 1 207 ? -6.269 -14.093 -3.096 1.00 81.62 207 GLY A CA 1
ATOM 1567 C C . GLY A 1 207 ? -5.860 -13.810 -1.652 1.00 81.62 207 GLY A C 1
ATOM 1568 O O . GLY A 1 207 ? -6.057 -14.619 -0.739 1.00 81.62 207 GLY A O 1
ATOM 1569 N N . CYS A 1 208 ? -5.308 -12.618 -1.419 1.00 86.12 208 CYS A N 1
ATOM 1570 C CA . CYS A 1 208 ? -4.894 -12.206 -0.079 1.00 86.12 208 CYS A CA 1
ATOM 1571 C C . CYS A 1 208 ? -6.082 -11.983 0.872 1.00 86.12 208 CYS A C 1
ATOM 1573 O O . CYS A 1 208 ? -5.890 -12.010 2.088 1.00 86.12 208 CYS A O 1
ATOM 1575 N N . ILE A 1 209 ? -7.321 -11.897 0.357 1.00 89.19 209 ILE A N 1
ATOM 1576 C CA . ILE A 1 209 ? -8.534 -11.915 1.189 1.00 89.19 209 ILE A CA 1
ATOM 1577 C C . ILE A 1 209 ? -8.596 -13.152 2.091 1.00 89.19 209 ILE A C 1
ATOM 1579 O O . ILE A 1 209 ? -9.154 -13.075 3.175 1.00 89.19 209 ILE A O 1
ATOM 1583 N N . LYS A 1 210 ? -7.971 -14.277 1.712 1.00 90.50 210 LYS A N 1
ATOM 1584 C CA . LYS A 1 210 ? -7.960 -15.486 2.550 1.00 90.50 210 LYS A CA 1
ATOM 1585 C C . LYS A 1 210 ? -7.248 -15.288 3.880 1.00 90.50 210 LYS A C 1
ATOM 1587 O O . LYS A 1 210 ? -7.612 -15.940 4.849 1.00 90.50 210 LYS A O 1
ATOM 1592 N N . ILE A 1 211 ? -6.290 -14.363 3.945 1.00 92.94 211 ILE A N 1
ATOM 1593 C CA . ILE A 1 211 ? -5.689 -13.946 5.214 1.00 92.94 211 ILE A CA 1
ATOM 1594 C C . ILE A 1 211 ? -6.743 -13.228 6.073 1.00 92.94 211 ILE A C 1
ATOM 1596 O O . ILE A 1 211 ? -6.820 -13.468 7.274 1.00 92.94 211 ILE A O 1
ATOM 1600 N N . TYR A 1 212 ? -7.576 -12.375 5.473 1.00 93.62 212 TYR A N 1
ATOM 1601 C CA . TYR A 1 212 ? -8.637 -11.665 6.189 1.00 93.62 212 TYR A CA 1
ATOM 1602 C C . TYR A 1 212 ? -9.764 -12.598 6.633 1.00 93.62 212 TYR A C 1
ATOM 1604 O O . TYR A 1 212 ? -10.187 -12.484 7.778 1.00 93.62 212 TYR A O 1
ATOM 1612 N N . ASP A 1 213 ? -10.187 -13.544 5.788 1.00 94.12 213 ASP A N 1
ATOM 1613 C CA . ASP A 1 213 ? -11.166 -14.581 6.148 1.00 94.12 213 ASP A CA 1
ATOM 1614 C C . ASP A 1 213 ? -10.722 -15.290 7.447 1.00 94.12 213 ASP A C 1
ATOM 1616 O O . ASP A 1 213 ? -11.454 -15.309 8.436 1.00 94.12 213 ASP A O 1
ATOM 1620 N N . GLY A 1 214 ? -9.469 -15.761 7.506 1.00 95.94 214 GLY A N 1
ATOM 1621 C CA . GLY A 1 214 ? -8.936 -16.407 8.709 1.00 95.94 214 GLY A CA 1
ATOM 1622 C C . GLY A 1 214 ? -8.764 -15.473 9.913 1.00 95.94 214 GLY A C 1
ATOM 1623 O O . GLY A 1 214 ? -8.889 -15.913 11.057 1.00 95.94 214 GLY A O 1
ATOM 1624 N N . MET A 1 215 ? -8.494 -14.179 9.702 1.00 95.44 215 MET A N 1
ATOM 1625 C CA . MET A 1 215 ? -8.482 -13.190 10.791 1.00 95.44 215 MET A CA 1
ATOM 1626 C C . MET A 1 215 ? -9.882 -12.968 11.370 1.00 95.44 215 MET A C 1
ATOM 1628 O O . MET A 1 215 ? -10.019 -12.861 12.589 1.00 95.44 215 MET A O 1
ATOM 1632 N N . VAL A 1 216 ? -10.912 -12.921 10.520 1.00 95.50 216 VAL A N 1
ATOM 1633 C CA . VAL A 1 216 ? -12.315 -12.808 10.942 1.00 95.50 216 VAL A CA 1
ATOM 1634 C C . VAL A 1 216 ? -12.731 -14.042 11.735 1.00 95.50 216 VAL A C 1
ATOM 1636 O O . VAL A 1 216 ? -13.321 -13.890 12.802 1.00 95.50 216 VAL A O 1
ATOM 1639 N N . ASP A 1 217 ? -12.357 -15.240 11.284 1.00 95.62 217 ASP A N 1
ATOM 1640 C CA . ASP A 1 217 ? -12.619 -16.485 12.014 1.00 95.62 217 ASP A CA 1
ATOM 1641 C C . ASP A 1 217 ? -11.920 -16.506 13.382 1.00 95.62 217 ASP A C 1
ATOM 1643 O O . ASP A 1 217 ? -12.507 -16.921 14.381 1.00 95.62 217 ASP A O 1
ATOM 1647 N N . TYR A 1 218 ? -10.679 -16.012 13.451 1.00 95.62 218 TYR A N 1
ATOM 1648 C CA . TYR A 1 218 ? -9.916 -15.932 14.698 1.00 95.62 218 TYR A CA 1
ATOM 1649 C C . TYR A 1 218 ? -10.486 -14.912 15.698 1.00 95.62 218 TYR A C 1
ATOM 1651 O O . TYR A 1 218 ? -10.463 -15.162 16.904 1.00 95.62 218 TYR A O 1
ATOM 1659 N N . ILE A 1 219 ? -10.957 -13.754 15.221 1.00 95.38 219 ILE A N 1
ATOM 1660 C CA . ILE A 1 219 ? -11.579 -12.718 16.064 1.00 95.38 219 ILE A CA 1
ATOM 1661 C C . ILE A 1 219 ? -12.988 -13.148 16.490 1.00 95.38 219 ILE A C 1
ATOM 1663 O O . ILE A 1 219 ? -13.367 -12.947 17.641 1.00 95.38 219 ILE A O 1
ATOM 1667 N N . GLY A 1 220 ? -13.732 -13.765 15.574 1.00 95.88 220 GLY A N 1
ATOM 1668 C CA . GLY A 1 220 ? -15.147 -14.083 15.695 1.00 95.88 220 GLY A CA 1
ATOM 1669 C C . GLY A 1 220 ? -15.997 -13.148 14.833 1.00 95.88 220 GLY A C 1
ATOM 1670 O O . GLY A 1 220 ? -15.991 -11.932 15.012 1.00 95.88 220 GLY A O 1
ATOM 1671 N N . ALA A 1 221 ? -16.794 -13.714 13.922 1.00 94.06 221 ALA A N 1
ATOM 1672 C CA . ALA A 1 221 ? -17.599 -12.942 12.967 1.00 94.06 221 ALA A CA 1
ATOM 1673 C C . ALA A 1 221 ? -18.601 -11.970 13.625 1.00 94.06 221 ALA A C 1
ATOM 1675 O O . ALA A 1 221 ? -18.924 -10.937 13.049 1.00 94.06 221 ALA A O 1
ATOM 1676 N N . ALA A 1 222 ? -19.079 -12.273 14.838 1.00 94.38 222 ALA A N 1
ATOM 1677 C CA . ALA A 1 222 ? -19.975 -11.389 15.589 1.00 94.38 222 ALA A CA 1
ATOM 1678 C C . ALA A 1 222 ? -19.290 -10.096 16.070 1.00 94.38 222 ALA A C 1
ATOM 1680 O O . ALA A 1 222 ? -19.965 -9.087 16.279 1.00 94.38 222 ALA A O 1
ATOM 1681 N N . ASP A 1 223 ? -17.965 -10.128 16.215 1.00 96.00 223 ASP A N 1
ATOM 1682 C CA . ASP A 1 223 ? -17.143 -9.009 16.666 1.00 96.00 223 ASP A CA 1
ATOM 1683 C C . ASP A 1 223 ? -16.552 -8.202 15.494 1.00 96.00 223 ASP A C 1
ATOM 1685 O O . ASP A 1 223 ? -15.902 -7.177 15.704 1.00 96.00 223 ASP A O 1
ATOM 1689 N N . VAL A 1 224 ? -16.808 -8.617 14.248 1.00 96.31 224 VAL A N 1
ATOM 1690 C CA . VAL A 1 224 ? -16.424 -7.888 13.031 1.00 96.31 224 VAL A CA 1
ATOM 1691 C C . VAL A 1 224 ? -17.660 -7.241 12.414 1.00 96.31 224 VAL A C 1
ATOM 1693 O O . VAL A 1 224 ? -18.448 -7.867 11.709 1.00 96.31 224 VAL A O 1
ATOM 1696 N N . LEU A 1 225 ? -17.838 -5.953 12.691 1.00 96.44 225 LEU A N 1
ATOM 1697 C CA . LEU A 1 225 ? -19.012 -5.190 12.291 1.00 96.44 225 LEU A CA 1
ATOM 1698 C C . LEU A 1 225 ? -18.757 -4.481 10.958 1.00 96.44 225 LEU A C 1
ATOM 1700 O O . LEU A 1 225 ? -18.116 -3.433 10.929 1.00 96.44 225 LEU A O 1
ATOM 1704 N N . VAL A 1 226 ? -19.287 -5.034 9.867 1.00 95.31 226 VAL A N 1
ATOM 1705 C CA . VAL A 1 226 ? -19.304 -4.386 8.542 1.00 95.31 226 VAL A CA 1
ATOM 1706 C C . VAL A 1 226 ? -20.450 -3.381 8.417 1.00 95.31 226 VAL A C 1
ATOM 1708 O O . VAL A 1 226 ? -21.451 -3.452 9.138 1.00 95.31 226 VAL A O 1
ATOM 1711 N N . ASN A 1 227 ? -20.321 -2.441 7.479 1.00 95.06 227 ASN A N 1
ATOM 1712 C CA . ASN A 1 227 ? -21.232 -1.314 7.285 1.00 95.06 227 ASN A CA 1
ATOM 1713 C C . ASN A 1 227 ? -21.453 -0.522 8.589 1.00 95.06 227 ASN A C 1
ATOM 1715 O O . ASN A 1 227 ? -22.571 -0.101 8.919 1.00 95.06 227 ASN A O 1
ATOM 1719 N N . ALA A 1 228 ? -20.379 -0.385 9.369 1.00 95.56 228 ALA A N 1
ATOM 1720 C CA . ALA A 1 228 ? -20.348 0.301 10.642 1.00 95.56 228 ALA A CA 1
ATOM 1721 C C . ALA A 1 228 ? -19.931 1.759 10.449 1.00 95.56 228 ALA A C 1
ATOM 1723 O O . ALA A 1 228 ? -18.801 2.088 10.099 1.00 95.56 228 ALA A O 1
ATOM 1724 N N . ASN A 1 229 ? -20.856 2.670 10.728 1.00 95.00 229 ASN A N 1
ATOM 1725 C CA . ASN A 1 229 ? -20.601 4.100 10.678 1.00 95.00 229 ASN A CA 1
ATOM 1726 C C . ASN A 1 229 ? -20.315 4.612 12.093 1.00 95.00 229 ASN A C 1
ATOM 1728 O O . ASN A 1 229 ? -21.246 4.788 12.888 1.00 95.00 229 ASN A O 1
ATOM 1732 N N . VAL A 1 230 ? -19.030 4.808 12.402 1.00 95.56 230 VAL A N 1
ATOM 1733 C CA . VAL A 1 230 ? -18.562 5.418 13.654 1.00 95.56 230 VAL A CA 1
ATOM 1734 C C . VAL A 1 230 ? -18.895 6.908 13.631 1.00 95.56 230 VAL A C 1
ATOM 1736 O O . VAL A 1 230 ? -18.435 7.649 12.767 1.00 95.56 230 VAL A O 1
ATOM 1739 N N . ARG A 1 231 ? -19.722 7.342 14.581 1.00 95.31 231 ARG A N 1
ATOM 1740 C CA . ARG A 1 231 ? -20.251 8.711 14.665 1.00 95.31 231 ARG A CA 1
ATOM 1741 C C . ARG A 1 231 ? -19.442 9.591 15.600 1.00 95.31 231 ARG A C 1
ATOM 1743 O O . ARG A 1 231 ? -19.254 10.766 15.316 1.00 95.31 231 ARG A O 1
ATOM 1750 N N . ALA A 1 232 ? -19.007 9.022 16.716 1.00 96.44 232 ALA A N 1
ATOM 1751 C CA . ALA A 1 232 ? -18.224 9.715 17.721 1.00 96.44 232 ALA A CA 1
ATOM 1752 C C . ALA A 1 232 ? -17.425 8.703 18.535 1.00 96.44 232 ALA A C 1
ATOM 1754 O O . ALA A 1 232 ? -17.891 7.589 18.788 1.00 96.44 232 ALA A O 1
ATOM 1755 N N . VAL A 1 233 ? -16.250 9.117 18.975 1.00 96.12 233 VAL A N 1
ATOM 1756 C CA . VAL A 1 233 ? -15.393 8.390 19.893 1.00 96.12 233 VAL A CA 1
ATOM 1757 C C . VAL A 1 233 ? -15.052 9.338 21.025 1.00 96.12 233 VAL A C 1
ATOM 1759 O O . VAL A 1 233 ? -14.421 10.360 20.800 1.00 96.12 233 VAL A O 1
ATOM 1762 N N . GLN A 1 234 ? -15.458 9.002 22.242 1.00 94.00 234 GLN A N 1
ATOM 1763 C CA . GLN A 1 234 ? -15.029 9.717 23.436 1.00 94.00 234 GLN A CA 1
ATOM 1764 C C . GLN A 1 234 ? -13.816 9.005 24.019 1.00 94.00 234 GLN A C 1
ATOM 1766 O O . GLN A 1 234 ? -13.859 7.797 24.283 1.00 94.00 234 GLN A O 1
ATOM 1771 N N . ARG A 1 235 ? -12.733 9.754 24.213 1.00 91.06 235 ARG A N 1
ATOM 1772 C CA . ARG A 1 235 ? -11.474 9.243 24.757 1.00 91.06 235 ARG A CA 1
ATOM 1773 C C . ARG A 1 235 ? -11.171 9.918 26.095 1.00 91.06 235 ARG A C 1
ATOM 1775 O O . ARG A 1 235 ? -11.599 11.048 26.322 1.00 91.06 235 ARG A O 1
ATOM 1782 N N . PRO A 1 236 ? -10.426 9.254 26.992 1.00 86.44 236 PRO A N 1
ATOM 1783 C CA . PRO A 1 236 ? -9.858 9.932 28.148 1.00 86.44 236 PRO A CA 1
ATOM 1784 C C . PRO A 1 236 ? -8.951 11.078 27.686 1.00 86.44 236 PRO A C 1
ATOM 1786 O O . PRO A 1 236 ? -8.305 10.966 26.643 1.00 86.44 236 PRO A O 1
ATOM 1789 N N . ALA A 1 237 ? -8.869 12.150 28.475 1.00 78.50 237 ALA A N 1
ATOM 1790 C CA . ALA A 1 237 ? -7.939 13.241 28.199 1.00 78.50 237 ALA A CA 1
ATOM 1791 C C . ALA A 1 237 ? -6.498 12.712 28.055 1.00 78.50 237 ALA A C 1
ATOM 1793 O O . ALA A 1 237 ? -6.092 11.784 28.764 1.00 78.50 237 ALA A O 1
ATOM 1794 N N . GLY A 1 238 ? -5.726 13.304 27.139 1.00 70.00 238 GLY A N 1
ATOM 1795 C CA . GLY A 1 238 ? -4.353 12.884 26.855 1.00 70.00 238 GLY A CA 1
ATOM 1796 C C . GLY A 1 238 ? -3.498 12.800 28.126 1.00 70.00 238 GLY A C 1
ATOM 1797 O O . GLY A 1 238 ? -3.414 13.757 28.890 1.00 70.00 238 GLY A O 1
ATOM 1798 N N . GLY A 1 239 ? -2.878 11.639 28.362 1.00 64.69 239 GLY A N 1
ATOM 1799 C CA . GLY A 1 239 ? -2.040 11.378 29.541 1.00 64.69 239 GLY A CA 1
ATOM 1800 C C . GLY A 1 239 ? -2.774 10.831 30.774 1.00 64.69 239 GLY A C 1
ATOM 1801 O O . GLY A 1 239 ? -2.115 10.467 31.747 1.00 64.69 239 GLY A O 1
ATOM 1802 N N . ALA A 1 240 ? -4.106 10.710 30.750 1.00 72.06 240 ALA A N 1
ATOM 1803 C CA . ALA A 1 240 ? -4.853 10.071 31.832 1.00 72.06 240 ALA A CA 1
ATOM 1804 C C . ALA A 1 240 ? -4.620 8.547 31.855 1.00 72.06 240 ALA A C 1
ATOM 1806 O O . ALA A 1 240 ? -4.756 7.864 30.838 1.00 72.06 240 ALA A O 1
ATOM 1807 N N . THR A 1 241 ? -4.314 7.991 33.030 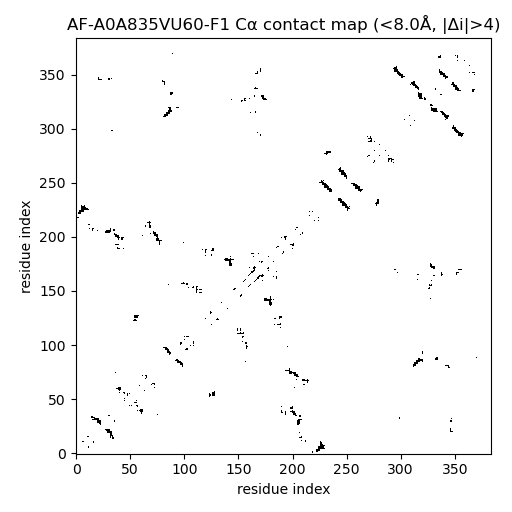1.00 69.38 241 THR A N 1
ATOM 1808 C CA . THR A 1 241 ? -4.244 6.537 33.246 1.00 69.38 241 THR A CA 1
ATOM 1809 C C . THR A 1 241 ? -5.586 6.026 33.782 1.00 69.38 241 THR A C 1
ATOM 1811 O O . THR A 1 241 ? -6.184 6.640 34.659 1.00 69.38 241 THR A O 1
ATOM 1814 N N . GLY A 1 242 ? -6.090 4.909 33.241 1.00 67.44 242 GLY A N 1
ATOM 1815 C CA . GLY A 1 242 ? -7.287 4.235 33.774 1.00 67.44 242 GLY A CA 1
ATOM 1816 C C . GLY A 1 242 ? -8.653 4.643 33.195 1.00 67.44 242 GLY A C 1
ATOM 1817 O O . GLY A 1 242 ? -9.670 4.361 33.821 1.00 67.44 242 GLY A O 1
ATOM 1818 N N . GLY A 1 243 ? -8.713 5.267 32.013 1.00 79.94 243 GLY A N 1
ATOM 1819 C CA . GLY A 1 243 ? -9.978 5.610 31.345 1.00 79.94 243 GLY A CA 1
ATOM 1820 C C . GLY A 1 243 ? -10.486 4.560 30.342 1.00 79.94 243 GLY A C 1
ATOM 1821 O O . GLY A 1 243 ? -9.758 3.651 29.946 1.00 79.94 243 GLY A O 1
ATOM 1822 N N . SER A 1 244 ? -11.745 4.701 29.913 1.00 90.38 244 SER A N 1
ATOM 1823 C CA . SER A 1 244 ? -12.343 3.894 28.839 1.00 90.38 244 SER A CA 1
ATOM 1824 C C . SER A 1 244 ? -12.563 4.730 27.580 1.00 90.38 244 SER A C 1
ATOM 1826 O O . SER A 1 244 ? -12.776 5.939 27.653 1.00 90.38 244 SER A O 1
ATOM 1828 N N . VAL A 1 245 ? -12.498 4.080 26.423 1.00 93.56 245 VAL A N 1
ATOM 1829 C CA . VAL A 1 245 ? -12.884 4.645 25.133 1.00 93.56 245 VAL A CA 1
ATOM 1830 C C . VAL A 1 245 ? -14.328 4.256 24.864 1.00 93.56 245 VAL A C 1
ATOM 1832 O O . VAL A 1 245 ? -14.653 3.071 24.854 1.00 93.56 245 VAL A O 1
ATOM 1835 N N . THR A 1 246 ? -15.184 5.236 24.608 1.00 96.06 246 THR A N 1
ATOM 1836 C CA . THR A 1 246 ? -16.571 4.989 24.204 1.00 96.06 246 THR A CA 1
ATOM 1837 C C . THR A 1 246 ? -16.706 5.245 22.712 1.00 96.06 246 THR A C 1
ATOM 1839 O O . THR A 1 246 ? -16.376 6.325 22.241 1.00 96.06 246 THR A O 1
ATOM 1842 N N . VAL A 1 247 ? -17.182 4.258 21.957 1.00 97.06 247 VAL A N 1
ATOM 1843 C CA . VAL A 1 247 ? -17.412 4.358 20.512 1.00 97.06 247 VAL A CA 1
ATOM 1844 C C . VAL A 1 247 ? -18.911 4.348 20.260 1.00 97.06 247 VAL A C 1
ATOM 1846 O O . VAL A 1 247 ? -19.585 3.357 20.539 1.00 97.06 247 VAL A O 1
ATOM 1849 N N . THR A 1 248 ? -19.433 5.440 19.710 1.00 97.62 248 THR A N 1
ATOM 1850 C CA . THR A 1 248 ? -20.816 5.542 19.238 1.00 97.62 248 THR A CA 1
ATOM 1851 C C . THR A 1 248 ? -20.860 5.250 17.745 1.00 97.62 248 THR A C 1
ATOM 1853 O O . THR A 1 248 ? -20.187 5.915 16.957 1.00 97.62 248 THR A O 1
ATOM 1856 N N . TYR A 1 249 ? -21.666 4.275 17.337 1.00 97.00 249 TYR A N 1
ATOM 1857 C CA . TYR A 1 249 ? -21.735 3.819 15.951 1.00 97.00 249 TYR A CA 1
ATOM 1858 C C . TYR A 1 249 ? -23.157 3.434 15.533 1.00 97.00 249 TYR A C 1
ATOM 1860 O O . TYR A 1 249 ? -24.060 3.293 16.352 1.00 97.00 249 TYR A O 1
ATOM 1868 N N . SER A 1 250 ? -23.355 3.246 14.234 1.00 96.81 250 SER A N 1
ATOM 1869 C CA . SER A 1 250 ? -24.595 2.735 13.635 1.00 96.81 250 SER A CA 1
ATOM 1870 C C . SER A 1 250 ? -24.258 1.671 12.592 1.00 96.81 250 SER A C 1
ATOM 1872 O O . SER A 1 250 ? -23.165 1.704 12.037 1.00 96.81 250 SER A O 1
ATOM 1874 N N . LEU A 1 251 ? -25.169 0.728 12.335 1.00 95.38 251 LEU A N 1
ATOM 1875 C CA . LEU A 1 251 ? -24.979 -0.339 11.341 1.00 95.38 251 LEU A CA 1
ATOM 1876 C C . LEU A 1 251 ? -25.985 -0.198 10.204 1.00 95.38 251 LEU A C 1
ATOM 1878 O O . LEU A 1 251 ? -27.140 0.160 10.452 1.00 95.38 251 LEU A O 1
ATOM 1882 N N . GLY A 1 252 ? -25.586 -0.533 8.978 1.00 87.88 252 GLY A N 1
ATOM 1883 C CA . GLY A 1 252 ? -26.543 -0.729 7.884 1.00 87.88 252 GLY A CA 1
ATOM 1884 C C . GLY A 1 252 ? -27.290 0.540 7.465 1.00 87.88 252 GLY A C 1
ATOM 1885 O O . GLY A 1 252 ? -28.446 0.458 7.064 1.00 87.88 252 GLY A O 1
ATOM 1886 N N . GLY A 1 253 ? -26.698 1.723 7.667 1.00 79.06 253 GLY A N 1
ATOM 1887 C CA . GLY A 1 253 ? -27.377 3.009 7.453 1.00 79.06 253 GLY A CA 1
ATOM 1888 C C . GLY A 1 253 ? -28.499 3.325 8.457 1.00 79.06 253 GLY A C 1
ATOM 1889 O O . GLY A 1 253 ? -29.197 4.328 8.303 1.00 79.06 253 GLY A O 1
ATOM 1890 N N . SER A 1 254 ? -28.676 2.505 9.499 1.00 89.31 254 SER A N 1
ATOM 1891 C CA . SER A 1 254 ? -29.650 2.756 10.561 1.00 89.31 254 SER A CA 1
ATOM 1892 C C . SER A 1 254 ? -29.379 4.088 11.262 1.00 89.31 254 SER A C 1
ATOM 1894 O O . SER A 1 254 ? -28.234 4.450 11.525 1.00 89.31 254 SER A O 1
ATOM 1896 N N . ARG A 1 255 ? -30.446 4.800 11.640 1.00 86.38 255 ARG A N 1
ATOM 1897 C CA . ARG A 1 255 ? -30.347 5.987 12.509 1.00 86.38 255 ARG A CA 1
ATOM 1898 C C . ARG A 1 255 ? -30.175 5.625 13.987 1.00 86.38 255 ARG A C 1
ATOM 1900 O O . ARG A 1 255 ? -29.930 6.508 14.803 1.00 86.38 255 ARG A O 1
ATOM 1907 N N . LYS A 1 256 ? -30.337 4.347 14.352 1.00 94.44 256 LYS A N 1
ATOM 1908 C CA . LYS A 1 256 ? -30.204 3.897 15.738 1.00 94.44 256 LYS A CA 1
ATOM 1909 C C . LYS A 1 256 ? -28.727 3.791 16.102 1.00 94.44 256 LYS A C 1
ATOM 1911 O O . LYS A 1 256 ? -28.025 2.902 15.617 1.00 94.44 256 LYS A O 1
ATOM 1916 N N . ASN A 1 257 ? -28.298 4.664 17.004 1.00 95.56 257 ASN A N 1
ATOM 1917 C CA . ASN A 1 257 ? -26.965 4.602 17.578 1.00 95.56 257 ASN A CA 1
ATOM 1918 C C . ASN A 1 257 ? -26.840 3.422 18.549 1.00 95.56 257 ASN A C 1
ATOM 1920 O O . ASN A 1 257 ? -27.785 3.043 19.247 1.00 95.56 257 ASN A O 1
ATOM 1924 N N . ARG A 1 258 ? -25.643 2.850 18.569 1.00 96.69 258 ARG A N 1
ATOM 1925 C CA . ARG A 1 258 ? -25.160 1.829 19.492 1.00 96.69 258 ARG A CA 1
ATOM 1926 C C . ARG A 1 258 ? -23.862 2.326 20.111 1.00 96.69 258 ARG A C 1
ATOM 1928 O O . ARG A 1 258 ? -23.196 3.189 19.539 1.00 96.69 258 ARG A O 1
ATOM 1935 N N . THR A 1 259 ? -23.497 1.736 21.239 1.00 96.81 259 THR A N 1
ATOM 1936 C CA . THR A 1 259 ? -22.303 2.122 21.984 1.00 96.81 259 THR A CA 1
ATOM 1937 C C . THR A 1 259 ? -21.468 0.892 22.304 1.00 96.81 259 THR A C 1
ATOM 1939 O O . THR A 1 259 ? -22.009 -0.129 22.722 1.00 96.81 259 THR A O 1
ATOM 1942 N N . ALA A 1 260 ? -20.157 0.997 22.111 1.00 95.75 260 ALA A N 1
ATOM 1943 C CA . ALA A 1 260 ? -19.171 0.050 22.614 1.00 95.75 260 ALA A CA 1
ATOM 1944 C C . ALA A 1 260 ? -18.239 0.769 23.595 1.00 95.75 260 ALA A C 1
ATOM 1946 O O . ALA A 1 260 ? -17.868 1.918 23.360 1.00 95.75 260 ALA A O 1
ATOM 1947 N N . VAL A 1 261 ? -17.867 0.099 24.686 1.00 95.25 261 VAL A N 1
ATOM 1948 C CA . VAL A 1 261 ? -16.923 0.621 25.681 1.00 95.25 261 VAL A CA 1
ATOM 1949 C C . VAL A 1 261 ? -15.686 -0.267 25.676 1.00 95.25 261 VAL A C 1
ATOM 1951 O O . VAL A 1 261 ? -15.766 -1.464 25.947 1.00 95.25 261 VAL A O 1
ATOM 1954 N N . CYS A 1 262 ? -14.541 0.324 25.354 1.00 92.81 262 CYS A N 1
ATOM 1955 C CA . CYS A 1 262 ? -13.282 -0.362 25.099 1.00 92.81 262 CYS A CA 1
ATOM 1956 C C . CYS A 1 262 ? -12.178 0.178 26.015 1.00 92.81 262 CYS A C 1
ATOM 1958 O O . CYS A 1 262 ? -12.224 1.317 26.472 1.00 92.81 262 CYS A O 1
ATOM 1960 N N . LYS A 1 263 ? -11.134 -0.619 26.263 1.00 90.81 263 LYS A N 1
ATOM 1961 C CA . LYS A 1 263 ? -9.943 -0.150 26.999 1.00 90.81 263 LYS A CA 1
ATOM 1962 C C . LYS A 1 263 ? -8.965 0.628 26.119 1.00 90.81 263 LYS A C 1
ATOM 1964 O O . LYS A 1 263 ? -8.137 1.379 26.622 1.00 90.81 263 LYS A O 1
ATOM 1969 N N . SER A 1 264 ? -9.008 0.402 24.811 1.00 91.00 264 SER A N 1
ATOM 1970 C CA . SER A 1 264 ? -8.067 0.977 23.853 1.00 91.00 264 SER A CA 1
ATOM 1971 C C . SER A 1 264 ? -8.724 1.103 22.485 1.00 91.00 264 SER A C 1
ATOM 1973 O O . SER A 1 264 ? -9.674 0.379 22.182 1.00 91.00 264 SER A O 1
ATOM 1975 N N . LEU A 1 265 ? -8.198 2.014 21.670 1.00 92.56 265 LEU A N 1
ATOM 1976 C CA . LEU A 1 265 ? -8.614 2.250 20.294 1.00 92.56 265 LEU A CA 1
ATOM 1977 C C . LEU A 1 265 ? -7.413 2.057 19.372 1.00 92.56 265 LEU A C 1
ATOM 1979 O O . LEU A 1 265 ? -6.364 2.656 19.601 1.00 92.56 265 LEU A O 1
ATOM 1983 N N . LEU A 1 266 ? -7.587 1.261 18.322 1.00 94.38 266 LEU A N 1
ATOM 1984 C CA . LEU A 1 266 ? -6.653 1.176 17.206 1.00 94.38 266 LEU A CA 1
ATOM 1985 C C . LEU A 1 266 ? -7.328 1.778 15.973 1.00 94.38 266 LEU A C 1
ATOM 1987 O O . LEU A 1 266 ? -8.380 1.304 15.553 1.00 94.38 266 LEU A O 1
ATOM 1991 N N . VAL A 1 267 ? -6.719 2.812 15.396 1.00 93.56 267 VAL A N 1
ATOM 1992 C CA . VAL A 1 267 ? -7.201 3.459 14.170 1.00 93.56 267 VAL A CA 1
ATOM 1993 C C . VAL A 1 267 ? -6.358 2.957 13.003 1.00 93.56 267 VAL A C 1
ATOM 1995 O O . VAL A 1 267 ? -5.214 3.374 12.842 1.00 93.56 267 VAL A O 1
ATOM 1998 N N . ALA A 1 268 ? -6.919 2.042 12.212 1.00 92.31 268 ALA A N 1
ATOM 1999 C CA . ALA A 1 268 ? -6.224 1.355 11.117 1.00 92.31 268 ALA A CA 1
ATOM 2000 C C . ALA A 1 268 ? -6.751 1.728 9.715 1.00 92.31 268 ALA A C 1
ATOM 2002 O O . ALA A 1 268 ? -6.537 0.992 8.758 1.00 92.31 268 ALA A O 1
ATOM 2003 N N . TYR A 1 269 ? -7.435 2.868 9.591 1.00 88.94 269 TYR A N 1
ATOM 2004 C CA . TYR A 1 269 ? -7.887 3.440 8.320 1.00 88.94 269 TYR A CA 1
ATOM 2005 C C . TYR A 1 269 ? -7.123 4.744 8.011 1.00 88.94 269 TYR A C 1
ATOM 2007 O O . TYR A 1 269 ? -6.583 5.348 8.941 1.00 88.94 269 TYR A O 1
ATOM 2015 N N . PRO A 1 270 ? -7.074 5.213 6.746 1.00 87.44 270 PRO A N 1
ATOM 2016 C CA . PRO A 1 270 ? -6.353 6.437 6.384 1.00 87.44 270 PRO A CA 1
ATOM 2017 C C . PRO A 1 270 ? -6.832 7.651 7.187 1.00 87.44 270 PRO A C 1
ATOM 2019 O O . PRO A 1 270 ? -8.022 7.966 7.165 1.00 87.44 270 PRO A O 1
ATOM 2022 N N . GLN A 1 271 ? -5.926 8.348 7.874 1.00 90.50 271 GLN A N 1
ATOM 2023 C CA . GLN A 1 271 ? -6.242 9.455 8.787 1.00 90.50 271 GLN A CA 1
ATOM 2024 C C . GLN A 1 271 ? -6.370 10.810 8.063 1.00 90.50 271 GLN A C 1
ATOM 2026 O O . GLN A 1 271 ? -5.692 11.780 8.397 1.00 90.50 271 GLN A O 1
ATOM 2031 N N . THR A 1 272 ? -7.238 10.882 7.050 1.00 88.81 272 THR A N 1
ATOM 2032 C CA . THR A 1 272 ? -7.580 12.140 6.368 1.00 88.81 272 THR A CA 1
ATOM 2033 C C . THR A 1 272 ? -8.394 13.065 7.280 1.00 88.81 272 THR A C 1
ATOM 2035 O O . THR A 1 272 ? -9.090 12.579 8.176 1.00 88.81 272 THR A O 1
ATOM 2038 N N . PRO A 1 273 ? -8.414 14.390 7.029 1.00 89.50 273 PRO A N 1
ATOM 2039 C CA . PRO A 1 273 ? -9.184 15.332 7.845 1.00 89.50 273 PRO A CA 1
ATOM 2040 C C . PRO A 1 273 ? -10.669 14.970 8.004 1.00 89.50 273 PRO A C 1
ATOM 2042 O O . PRO A 1 273 ? -11.265 15.251 9.040 1.00 89.50 273 PRO A O 1
ATOM 2045 N N . SER A 1 274 ? -11.275 14.335 6.996 1.00 89.00 274 SER A N 1
ATOM 2046 C CA . SER A 1 274 ? -12.673 13.896 7.042 1.00 89.00 274 SER A CA 1
ATOM 2047 C C . SER A 1 274 ? -12.872 12.584 7.807 1.00 89.00 274 SER A C 1
ATOM 2049 O O . SER A 1 274 ? -13.880 12.437 8.495 1.00 89.00 274 SER A O 1
ATOM 2051 N N . SER A 1 275 ? -11.935 11.632 7.734 1.00 90.44 275 SER A N 1
ATOM 2052 C CA . SER A 1 275 ? -12.075 10.321 8.386 1.00 90.44 275 SER A CA 1
ATOM 2053 C C . SER A 1 275 ? -11.793 10.359 9.891 1.00 90.44 275 SER A C 1
ATOM 2055 O O . SER A 1 275 ? -12.289 9.513 10.639 1.00 90.44 275 SER A O 1
ATOM 2057 N N . VAL A 1 276 ? -11.012 11.338 10.351 1.00 94.25 276 VAL A N 1
ATOM 2058 C CA . VAL A 1 276 ? -10.662 11.505 11.769 1.00 94.25 276 VAL A CA 1
ATOM 2059 C C . VAL A 1 276 ? -11.668 12.341 12.556 1.00 94.25 276 VAL A C 1
ATOM 2061 O O . VAL A 1 276 ? -11.566 12.398 13.778 1.00 94.25 276 VAL A O 1
ATOM 2064 N N . GLN A 1 277 ? -12.658 12.960 11.902 1.00 93.75 277 GLN A N 1
ATOM 2065 C CA . GLN A 1 277 ? -13.668 13.784 12.582 1.00 93.75 277 GLN A CA 1
ATOM 2066 C C . GLN A 1 277 ? -14.340 13.098 13.785 1.00 93.75 277 GLN A C 1
ATOM 2068 O O . GLN A 1 277 ? -14.530 13.769 14.798 1.00 93.75 277 GLN A O 1
ATOM 2073 N N . PRO A 1 278 ? -14.665 11.789 13.747 1.00 95.25 278 PRO A N 1
ATOM 2074 C CA . PRO A 1 278 ? -15.290 11.126 14.887 1.00 95.25 278 PRO A CA 1
ATOM 2075 C C . PRO A 1 278 ? -14.368 10.950 16.098 1.00 95.25 278 PRO A C 1
ATOM 2077 O O . PRO A 1 278 ? -14.863 10.574 17.151 1.00 95.25 278 PRO A O 1
ATOM 2080 N N . LEU A 1 279 ? -13.052 11.150 15.970 1.00 94.06 279 LEU A N 1
ATOM 2081 C CA . LEU A 1 279 ? -12.063 10.715 16.963 1.00 94.06 279 LEU A CA 1
ATOM 2082 C C . LEU A 1 279 ? -11.881 11.659 18.160 1.00 94.06 279 LEU A C 1
ATOM 2084 O O . LEU A 1 279 ? -11.061 11.349 19.021 1.00 94.06 279 LEU A O 1
ATOM 2088 N N . ASP A 1 280 ? -12.617 12.773 18.224 1.00 91.00 280 ASP A N 1
ATOM 2089 C CA . ASP A 1 280 ? -12.486 13.779 19.292 1.00 91.00 280 ASP A CA 1
ATOM 2090 C C . ASP A 1 280 ? -11.022 14.215 19.474 1.00 91.00 280 ASP A C 1
ATOM 2092 O O . ASP A 1 280 ? -10.380 13.951 20.491 1.00 91.00 280 ASP A O 1
ATOM 2096 N N . LEU A 1 281 ? -10.443 14.752 18.396 1.00 91.94 281 LEU A N 1
ATOM 2097 C CA . LEU A 1 281 ? -9.023 15.093 18.326 1.00 91.94 281 LEU A CA 1
ATOM 2098 C C . LEU A 1 281 ? -8.672 16.270 19.238 1.00 91.94 281 LEU A C 1
ATOM 2100 O O . LEU A 1 281 ? -9.355 17.297 19.223 1.00 91.94 281 LEU A O 1
ATOM 2104 N N . ASP A 1 282 ? -7.543 16.173 19.937 1.00 90.81 282 ASP A N 1
ATOM 2105 C CA . ASP A 1 282 ? -6.956 17.327 20.611 1.00 90.81 282 ASP A CA 1
ATOM 2106 C C . ASP A 1 282 ? -6.300 18.305 19.610 1.00 90.81 282 ASP A C 1
ATOM 2108 O O . ASP A 1 282 ? -6.205 18.061 18.401 1.00 90.81 282 ASP A O 1
ATOM 2112 N N . ALA A 1 283 ? -5.835 19.457 20.102 1.00 91.06 283 ALA A N 1
ATOM 2113 C CA . ALA A 1 283 ? -5.225 20.480 19.252 1.00 91.06 283 ALA A CA 1
ATOM 2114 C C . ALA A 1 283 ? -3.943 20.003 18.539 1.00 91.06 283 ALA A C 1
ATOM 2116 O O . ALA A 1 283 ? -3.669 20.431 17.415 1.00 91.06 283 ALA A O 1
ATOM 2117 N N . LYS A 1 284 ? -3.157 19.124 19.173 1.00 90.94 284 LYS A N 1
ATOM 2118 C CA . LYS A 1 284 ? -1.917 18.582 18.605 1.00 90.94 284 LYS A CA 1
ATOM 2119 C C . LYS A 1 284 ? -2.234 17.573 17.505 1.00 90.94 284 LYS A C 1
ATOM 2121 O O . LYS A 1 284 ? -1.639 17.641 16.432 1.00 90.94 284 LYS A O 1
ATOM 2126 N N . GLU A 1 285 ? -3.182 16.676 17.750 1.00 91.81 285 GLU A N 1
ATOM 2127 C CA . GLU A 1 285 ? -3.658 15.694 16.780 1.00 91.81 285 GLU A CA 1
ATOM 2128 C C . GLU A 1 285 ? -4.300 16.375 15.572 1.00 91.81 285 GLU A C 1
ATOM 2130 O O . GLU A 1 285 ? -3.972 16.043 14.435 1.00 91.81 285 GLU A O 1
ATOM 2135 N N . LYS A 1 286 ? -5.149 17.386 15.796 1.00 92.44 286 LYS A N 1
ATOM 2136 C CA . LYS A 1 286 ? -5.760 18.164 14.713 1.00 92.44 286 LYS A CA 1
ATOM 2137 C C . LYS A 1 286 ? -4.701 18.786 13.801 1.00 92.44 286 LYS A C 1
ATOM 2139 O O . LYS A 1 286 ? -4.786 18.630 12.587 1.00 92.44 286 LYS A O 1
ATOM 2144 N N . LYS A 1 287 ? -3.676 19.418 14.385 1.00 92.81 287 LYS A N 1
ATOM 2145 C CA . LYS A 1 287 ? -2.553 20.005 13.637 1.00 92.81 287 LYS A CA 1
ATOM 2146 C C . LYS A 1 287 ? -1.742 18.958 12.862 1.00 92.81 287 LYS A C 1
ATOM 2148 O O . LYS A 1 287 ? -1.217 19.252 11.795 1.00 92.81 287 LYS A O 1
ATOM 2153 N N . ALA A 1 288 ? -1.619 17.738 13.383 1.00 90.44 288 ALA A N 1
ATOM 2154 C CA . ALA A 1 288 ? -0.940 16.662 12.666 1.00 90.44 288 ALA A CA 1
ATOM 2155 C C . ALA A 1 288 ? -1.774 16.176 11.466 1.00 90.44 288 ALA A C 1
ATOM 2157 O O . ALA A 1 288 ? -1.270 16.115 10.343 1.00 90.44 288 ALA A O 1
ATOM 2158 N N . PHE A 1 289 ? -3.057 15.875 11.684 1.00 92.50 289 PHE A N 1
ATOM 2159 C CA . PHE A 1 289 ? -3.914 15.257 10.671 1.00 92.50 289 PHE A CA 1
ATOM 2160 C C . PHE A 1 289 ? -4.437 16.231 9.605 1.00 92.50 289 PHE A C 1
ATOM 2162 O O . PHE A 1 289 ? -4.746 15.789 8.501 1.00 92.50 289 PHE A O 1
ATOM 2169 N N . GLU A 1 290 ? -4.487 17.544 9.863 1.00 91.94 290 GLU A N 1
ATOM 2170 C CA . GLU A 1 290 ? -4.934 18.533 8.861 1.00 91.94 290 GLU A CA 1
ATOM 2171 C C . GLU A 1 290 ? -4.037 18.589 7.614 1.00 91.94 290 GLU A C 1
ATOM 2173 O O . GLU A 1 290 ? -4.481 18.988 6.539 1.00 91.94 290 GLU A O 1
ATOM 2178 N N . THR A 1 291 ? -2.780 18.159 7.749 1.00 86.50 291 THR A N 1
ATOM 2179 C CA . THR A 1 291 ? -1.801 18.144 6.655 1.00 86.50 291 THR A CA 1
ATOM 2180 C C . THR A 1 291 ? -1.837 16.860 5.829 1.00 86.50 291 THR A C 1
ATOM 2182 O O . THR A 1 291 ? -1.247 16.812 4.747 1.00 86.50 291 THR A O 1
ATOM 2185 N N . PHE A 1 292 ? -2.522 15.819 6.313 1.00 85.44 292 PHE A N 1
ATOM 2186 C CA . PHE A 1 292 ? -2.528 14.519 5.661 1.00 85.44 292 PHE A CA 1
ATOM 2187 C C . PHE A 1 292 ? -3.343 14.563 4.367 1.00 85.44 292 PHE A C 1
ATOM 2189 O O . PHE A 1 292 ? -4.543 14.848 4.370 1.00 85.44 292 PHE A O 1
ATOM 2196 N N . LYS A 1 293 ? -2.688 14.222 3.256 1.00 78.06 293 LYS A N 1
ATOM 2197 C CA . LYS A 1 293 ? -3.314 14.067 1.943 1.00 78.06 293 LYS A CA 1
ATOM 2198 C C . LYS A 1 293 ? -3.127 12.635 1.470 1.00 78.06 293 LYS A C 1
ATOM 2200 O O . LYS A 1 293 ? -2.009 12.127 1.451 1.00 78.06 293 LYS A O 1
ATOM 2205 N N . GLY A 1 294 ? -4.234 12.002 1.102 1.00 78.06 294 GLY A N 1
ATOM 2206 C CA . GLY A 1 294 ? -4.216 10.761 0.340 1.00 78.06 294 GLY A CA 1
ATOM 2207 C C . GLY A 1 294 ? -4.296 11.049 -1.155 1.00 78.06 294 GLY A C 1
ATOM 2208 O O . GLY A 1 294 ? -4.544 12.178 -1.573 1.00 78.06 294 GLY A O 1
ATOM 2209 N N . PHE A 1 295 ? -4.123 10.005 -1.946 1.00 79.38 295 PHE A N 1
ATOM 2210 C CA . PHE A 1 295 ? -4.520 9.966 -3.345 1.00 79.38 295 PHE A CA 1
ATOM 2211 C C . PHE A 1 295 ? -5.132 8.588 -3.610 1.00 79.38 295 PHE A C 1
ATOM 2213 O O . PHE A 1 295 ? -4.978 7.658 -2.814 1.00 79.38 295 PHE A O 1
ATOM 2220 N N . TYR A 1 296 ? -5.857 8.471 -4.709 1.00 81.00 296 TYR A N 1
ATOM 2221 C CA . TYR A 1 296 ? -6.593 7.277 -5.083 1.00 81.00 296 TYR A CA 1
ATOM 2222 C C . TYR A 1 296 ? -5.845 6.561 -6.194 1.00 81.00 296 TYR A C 1
ATOM 2224 O O . TYR A 1 296 ? -5.530 7.167 -7.216 1.00 81.00 296 TYR A O 1
ATOM 2232 N N . LEU A 1 297 ? -5.570 5.276 -5.983 1.00 81.06 297 LEU A N 1
ATOM 2233 C CA . LEU A 1 297 ? -5.078 4.366 -7.006 1.00 81.06 297 LEU A CA 1
ATOM 2234 C C . LEU A 1 297 ? -6.249 3.516 -7.485 1.00 81.06 297 LEU A C 1
ATOM 2236 O O . LEU A 1 297 ? -6.877 2.807 -6.702 1.00 81.06 297 LEU A O 1
ATOM 2240 N N . TYR A 1 298 ? -6.523 3.587 -8.775 1.00 81.50 298 TYR A N 1
ATOM 2241 C CA . TYR A 1 298 ? -7.565 2.826 -9.432 1.00 81.50 298 TYR A CA 1
ATOM 2242 C C . TYR A 1 298 ? -6.952 1.726 -10.279 1.00 81.50 298 TYR A C 1
ATOM 2244 O O . TYR A 1 298 ? -5.970 1.940 -10.993 1.00 81.50 298 TYR A O 1
ATOM 2252 N N . THR A 1 299 ? -7.585 0.562 -10.246 1.00 80.12 299 THR A N 1
ATOM 2253 C CA . THR A 1 299 ? -7.348 -0.523 -11.193 1.00 80.12 299 THR A CA 1
ATOM 2254 C C . THR A 1 299 ? -8.652 -0.777 -11.926 1.00 80.12 299 THR A C 1
ATOM 2256 O O . THR A 1 299 ? -9.700 -0.886 -11.297 1.00 80.12 299 THR A O 1
ATOM 2259 N N . LEU A 1 300 ? -8.593 -0.794 -13.253 1.00 79.69 300 LEU A N 1
ATOM 2260 C CA . LEU A 1 300 ? -9.743 -1.063 -14.103 1.00 79.69 300 LEU A CA 1
ATOM 2261 C C . LEU A 1 300 ? -9.431 -2.242 -14.997 1.00 79.69 300 LEU A C 1
ATOM 2263 O O . LEU A 1 300 ? -8.434 -2.195 -15.713 1.00 79.69 300 LEU A O 1
ATOM 2267 N N . GLU A 1 301 ? -10.3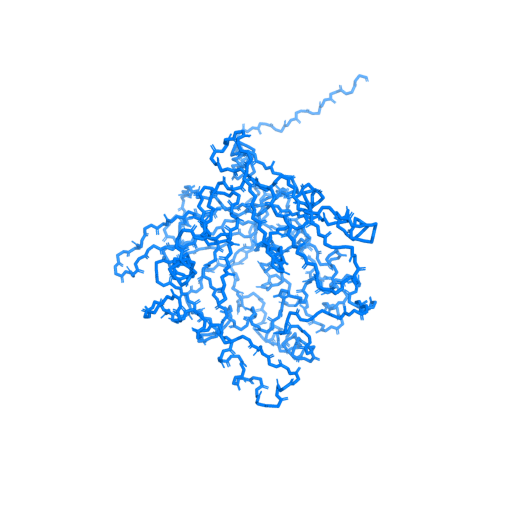04 -3.239 -15.020 1.00 80.81 301 GLU A N 1
ATOM 2268 C CA . GLU A 1 301 ? -10.303 -4.220 -16.096 1.00 80.81 301 GLU A CA 1
ATOM 2269 C C . GLU A 1 301 ? -10.606 -3.523 -17.432 1.00 80.81 301 GLU A C 1
ATOM 2271 O O . GLU A 1 301 ? -11.541 -2.722 -17.550 1.00 80.81 301 GLU A O 1
ATOM 2276 N N . VAL A 1 302 ? -9.785 -3.803 -18.444 1.00 80.06 302 VAL A N 1
ATOM 2277 C CA . VAL A 1 302 ? -9.937 -3.241 -19.786 1.00 80.06 302 VAL A CA 1
ATOM 2278 C C . VAL A 1 302 ? -9.843 -4.330 -20.842 1.00 80.06 302 VAL A C 1
ATOM 2280 O O . VAL A 1 302 ? -9.005 -5.225 -20.773 1.00 80.06 302 VAL A O 1
ATOM 2283 N N . ALA A 1 303 ? -10.676 -4.213 -21.871 1.00 80.06 303 ALA A N 1
ATOM 2284 C CA . ALA A 1 303 ? -10.491 -4.972 -23.096 1.00 80.06 303 ALA A CA 1
ATOM 2285 C C . ALA A 1 303 ? -9.387 -4.316 -23.930 1.00 80.06 303 ALA A C 1
ATOM 2287 O O . ALA A 1 303 ? -9.367 -3.092 -24.085 1.00 80.06 303 ALA A O 1
ATOM 2288 N N . ILE A 1 304 ? -8.491 -5.129 -24.484 1.00 76.38 304 ILE A N 1
ATOM 2289 C CA . ILE A 1 304 ? -7.502 -4.670 -25.458 1.00 76.38 304 ILE A CA 1
ATOM 2290 C C . ILE A 1 304 ? -7.626 -5.459 -26.751 1.00 76.38 304 ILE A C 1
ATOM 2292 O O . ILE A 1 304 ? -7.944 -6.647 -26.752 1.00 76.38 304 ILE A O 1
ATOM 2296 N N . GLU A 1 305 ? -7.317 -4.792 -27.852 1.00 78.75 305 GLU A N 1
ATOM 2297 C CA . GLU A 1 305 ? -7.253 -5.390 -29.178 1.00 78.75 305 GLU A CA 1
ATOM 2298 C C . GLU A 1 305 ? -5.846 -5.212 -29.757 1.00 78.75 305 GLU A C 1
ATOM 2300 O O . GLU A 1 305 ? -5.065 -4.363 -29.320 1.00 78.75 305 GLU A O 1
ATOM 2305 N N . GLY A 1 306 ? -5.508 -6.026 -30.756 1.00 77.44 306 GLY A N 1
ATOM 2306 C CA . GLY A 1 306 ? -4.248 -5.917 -31.486 1.00 77.44 306 GLY A CA 1
ATOM 2307 C C . GLY A 1 306 ? -3.143 -6.880 -31.023 1.00 77.44 306 GLY A C 1
ATOM 2308 O O . GLY A 1 306 ? -3.404 -7.851 -30.310 1.00 77.44 306 GLY A O 1
ATOM 2309 N N . PRO A 1 307 ? -1.884 -6.651 -31.447 1.00 76.00 307 PRO A N 1
ATOM 2310 C CA . PRO A 1 307 ? -0.803 -7.644 -31.356 1.00 76.00 307 PRO A CA 1
ATOM 2311 C C . PRO A 1 307 ? -0.401 -8.076 -29.938 1.00 76.00 307 PRO A C 1
ATOM 2313 O O . PRO A 1 307 ? 0.304 -9.078 -29.782 1.00 76.00 307 PRO A O 1
ATOM 2316 N N . LEU A 1 308 ? -0.807 -7.309 -28.921 1.00 75.50 308 LEU A N 1
ATOM 2317 C CA . LEU A 1 308 ? -0.536 -7.577 -27.508 1.00 75.50 308 LEU A CA 1
ATOM 2318 C C . LEU A 1 308 ? -1.694 -8.281 -26.784 1.00 75.50 308 LEU A C 1
ATOM 2320 O O . LEU A 1 308 ? -1.487 -8.736 -25.666 1.00 75.50 308 LEU A O 1
ATOM 2324 N N . ALA A 1 309 ? -2.871 -8.433 -27.409 1.00 77.06 309 ALA A N 1
ATOM 2325 C CA . ALA A 1 309 ? -4.074 -8.975 -26.762 1.00 77.06 309 ALA A CA 1
ATOM 2326 C C . ALA A 1 309 ? -3.879 -10.361 -26.127 1.00 77.06 309 ALA A C 1
ATOM 2328 O O . ALA A 1 309 ? -4.459 -10.652 -25.088 1.00 77.06 309 ALA A O 1
ATOM 2329 N N . ASN A 1 310 ? -3.005 -11.184 -26.712 1.00 75.69 310 ASN A N 1
ATOM 2330 C CA . ASN A 1 310 ? -2.702 -12.538 -26.240 1.00 75.69 310 ASN A CA 1
ATOM 2331 C C . ASN A 1 310 ? -1.271 -12.673 -25.693 1.00 75.69 310 ASN A C 1
ATOM 2333 O O . ASN A 1 310 ? -0.705 -13.766 -25.700 1.00 75.69 310 ASN A O 1
ATOM 2337 N N . LYS A 1 311 ? -0.638 -11.563 -25.296 1.00 77.25 311 LYS A N 1
ATOM 2338 C CA . LYS A 1 311 ? 0.746 -11.539 -24.807 1.00 77.25 311 LYS A CA 1
ATOM 2339 C C . LYS A 1 311 ? 0.826 -10.905 -23.427 1.00 77.25 311 LYS A C 1
ATOM 2341 O O . LYS A 1 311 ? 0.001 -10.080 -23.052 1.00 77.25 311 LYS A O 1
ATOM 2346 N N . SER A 1 312 ? 1.874 -11.259 -22.697 1.00 78.81 312 SER A N 1
ATOM 2347 C CA . SER A 1 312 ? 2.282 -10.544 -21.493 1.00 78.81 312 SER A CA 1
ATOM 2348 C C . SER A 1 312 ? 2.919 -9.205 -21.860 1.00 78.81 312 SER A C 1
ATOM 2350 O O . SER A 1 312 ? 3.773 -9.157 -22.745 1.00 78.81 312 SER A O 1
ATOM 2352 N N . PHE A 1 313 ? 2.536 -8.127 -21.181 1.00 80.06 313 PHE A N 1
ATOM 2353 C CA . PHE A 1 313 ? 3.108 -6.793 -21.351 1.00 80.06 313 PHE A CA 1
ATOM 2354 C C . PHE A 1 313 ? 2.851 -5.899 -20.128 1.00 80.06 313 PHE A C 1
ATOM 2356 O O . PHE A 1 313 ? 1.931 -6.111 -19.341 1.00 80.06 313 PHE A O 1
ATOM 2363 N N . SER A 1 314 ? 3.636 -4.834 -20.019 1.00 81.69 314 SER A N 1
ATOM 2364 C CA . SER A 1 314 ? 3.391 -3.692 -19.141 1.00 81.69 314 SER A CA 1
ATOM 2365 C C . SER A 1 314 ? 3.730 -2.418 -19.918 1.00 81.69 314 SER A C 1
ATOM 2367 O O . SER A 1 314 ? 4.872 -2.232 -20.319 1.00 81.69 314 SER A O 1
ATOM 2369 N N . LEU A 1 315 ? 2.750 -1.562 -20.192 1.00 83.00 315 LEU A N 1
ATOM 2370 C CA . LEU A 1 315 ? 2.917 -0.280 -20.880 1.00 83.00 315 LEU A CA 1
ATOM 2371 C C . LEU A 1 315 ? 2.827 0.833 -19.844 1.00 83.00 315 LEU A C 1
ATOM 2373 O O . LEU A 1 315 ? 1.740 1.134 -19.364 1.00 83.00 315 LEU A O 1
ATOM 2377 N N . VAL A 1 316 ? 3.952 1.427 -19.481 1.00 81.75 316 VAL A N 1
ATOM 2378 C CA . VAL A 1 316 ? 4.042 2.479 -18.471 1.00 81.75 316 VAL A CA 1
ATOM 2379 C C . VAL A 1 316 ? 4.026 3.840 -19.155 1.00 81.75 316 VAL A C 1
ATOM 2381 O O . VAL A 1 316 ? 4.839 4.104 -20.037 1.00 81.75 316 VAL A O 1
ATOM 2384 N N . ASN A 1 317 ? 3.113 4.707 -18.734 1.00 81.06 317 ASN A N 1
ATOM 2385 C CA . ASN A 1 317 ? 3.000 6.068 -19.239 1.00 81.06 317 ASN A CA 1
ATOM 2386 C C . ASN A 1 317 ? 4.244 6.888 -18.857 1.00 81.06 317 ASN A C 1
ATOM 2388 O O . ASN A 1 317 ? 4.638 6.911 -17.687 1.00 81.06 317 ASN A O 1
ATOM 2392 N N . ALA A 1 318 ? 4.880 7.535 -19.832 1.00 77.81 318 ALA A N 1
ATOM 2393 C CA . ALA A 1 318 ? 6.093 8.323 -19.622 1.00 77.81 318 ALA A CA 1
ATOM 2394 C C . ALA A 1 318 ? 6.310 9.359 -20.730 1.00 77.81 318 ALA A C 1
ATOM 2396 O O . ALA A 1 318 ? 6.024 9.092 -21.893 1.00 77.81 318 ALA A O 1
ATOM 2397 N N . ASP A 1 319 ? 6.890 10.514 -20.393 1.00 75.56 319 ASP A N 1
ATOM 2398 C CA . ASP A 1 319 ? 7.365 11.459 -21.406 1.00 75.56 319 ASP A CA 1
ATOM 2399 C C . ASP A 1 319 ? 8.739 11.015 -21.930 1.00 75.56 319 ASP A C 1
ATOM 2401 O O . ASP A 1 319 ? 9.772 11.195 -21.277 1.00 75.56 319 ASP A O 1
ATOM 2405 N N . LEU A 1 320 ? 8.757 10.447 -23.139 1.00 73.50 320 LEU A N 1
ATOM 2406 C CA . LEU A 1 320 ? 9.987 9.947 -23.752 1.00 73.50 320 LEU A CA 1
ATOM 2407 C C . LEU A 1 320 ? 10.950 11.061 -24.194 1.00 73.50 320 LEU A C 1
ATOM 2409 O O . LEU A 1 320 ? 12.135 10.797 -24.373 1.00 73.50 320 LEU A O 1
ATOM 2413 N N . SER A 1 321 ? 10.483 12.302 -24.350 1.00 67.88 321 SER A N 1
ATOM 2414 C CA . SER A 1 321 ? 11.356 13.446 -24.656 1.00 67.88 321 SER A CA 1
ATOM 2415 C C . SER A 1 321 ? 12.140 13.927 -23.434 1.00 67.88 321 SER A C 1
ATOM 2417 O O . SER A 1 321 ? 13.191 14.551 -23.575 1.00 67.88 321 SER A O 1
ATOM 2419 N N . ALA A 1 322 ? 11.646 13.604 -22.236 1.00 59.50 322 ALA A N 1
ATOM 2420 C CA . ALA A 1 322 ? 12.284 13.931 -20.970 1.00 59.50 322 ALA A CA 1
ATOM 2421 C C . ALA A 1 322 ? 13.345 12.905 -20.540 1.00 59.50 322 ALA A C 1
ATOM 2423 O O . ALA A 1 322 ? 14.140 13.234 -19.659 1.00 59.50 322 ALA A O 1
ATOM 2424 N N . LEU A 1 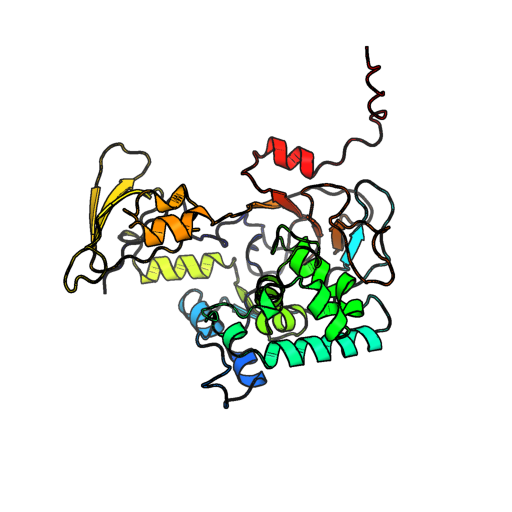323 ? 13.416 11.729 -21.194 1.00 60.66 323 LEU A N 1
ATOM 2425 C CA . LEU A 1 323 ? 14.502 10.737 -21.078 1.00 60.66 323 LEU A CA 1
ATOM 2426 C C . LEU A 1 323 ? 15.827 11.319 -21.607 1.00 60.66 323 LEU A C 1
ATOM 2428 O O . LEU A 1 323 ? 16.374 10.908 -22.627 1.00 60.66 323 LEU A O 1
ATOM 2432 N N . THR A 1 324 ? 16.336 12.330 -20.921 1.00 50.00 324 THR A N 1
ATOM 2433 C CA . THR A 1 324 ? 17.619 12.973 -21.191 1.00 50.00 324 THR A CA 1
ATOM 2434 C C . THR A 1 324 ? 18.690 12.397 -20.263 1.00 50.00 324 THR A C 1
ATOM 2436 O O . THR A 1 324 ? 18.397 11.629 -19.347 1.00 50.00 324 THR A O 1
ATOM 2439 N N . ALA A 1 325 ? 19.956 12.759 -20.490 1.00 42.41 325 ALA A N 1
ATOM 2440 C CA . ALA A 1 325 ? 21.124 12.247 -19.763 1.00 42.41 325 ALA A CA 1
ATOM 2441 C C . ALA A 1 325 ? 21.087 12.435 -18.226 1.00 42.41 325 ALA A C 1
ATOM 2443 O O . ALA A 1 325 ? 21.875 11.805 -17.524 1.00 42.41 325 ALA A O 1
ATOM 2444 N N . SER A 1 326 ? 20.175 13.257 -17.689 1.00 44.72 326 SER A N 1
ATOM 2445 C CA . SER A 1 326 ? 19.921 13.373 -16.243 1.00 44.72 326 SER A CA 1
ATOM 2446 C C . SER A 1 326 ? 19.179 12.165 -15.657 1.00 44.72 326 SER A C 1
ATOM 2448 O O . SER A 1 326 ? 19.119 12.011 -14.439 1.00 44.72 326 SER A O 1
ATOM 2450 N N . GLY A 1 327 ? 18.616 11.302 -16.507 1.00 49.47 327 GLY A N 1
ATOM 2451 C CA . GLY A 1 327 ? 17.841 10.138 -16.104 1.00 49.47 327 GLY A CA 1
ATOM 2452 C C . GLY A 1 327 ? 16.461 10.476 -15.547 1.00 49.47 327 GLY A C 1
ATOM 2453 O O . GLY A 1 327 ? 15.755 9.553 -15.178 1.00 49.47 327 GLY A O 1
ATOM 2454 N N . ALA A 1 328 ? 16.043 11.744 -15.482 1.00 54.06 328 ALA A N 1
ATOM 2455 C CA . ALA A 1 328 ? 14.721 12.096 -14.971 1.00 54.06 328 ALA A CA 1
ATOM 2456 C C . ALA A 1 328 ? 13.622 11.608 -15.930 1.0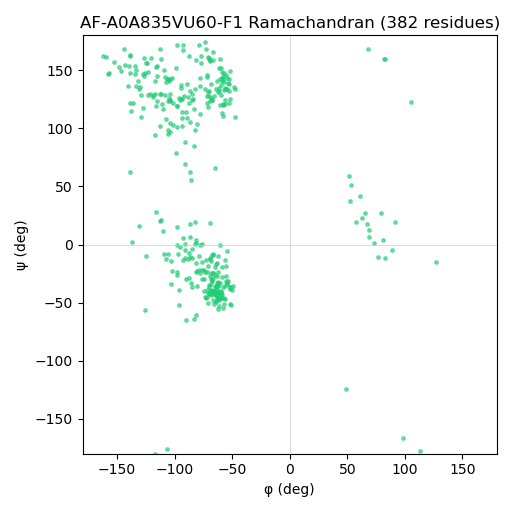0 54.06 328 ALA A C 1
ATOM 2458 O O . ALA A 1 328 ? 13.631 11.943 -17.111 1.00 54.06 328 ALA A O 1
ATOM 2459 N N . ILE A 1 329 ? 12.658 10.838 -15.425 1.00 57.94 329 ILE A N 1
ATOM 2460 C CA . ILE A 1 329 ? 11.406 10.584 -16.142 1.00 57.94 329 ILE A CA 1
ATOM 2461 C C . ILE A 1 329 ? 10.375 11.547 -15.572 1.00 57.94 329 ILE A C 1
ATOM 2463 O O . ILE A 1 329 ? 10.096 11.526 -14.375 1.00 57.94 329 ILE A O 1
ATOM 2467 N N . ARG A 1 330 ? 9.846 12.421 -16.431 1.00 62.19 330 ARG A N 1
ATOM 2468 C CA . ARG A 1 330 ? 8.694 13.257 -16.086 1.00 62.19 330 ARG A CA 1
ATOM 2469 C C . ARG A 1 330 ? 7.420 12.426 -16.153 1.00 62.19 330 ARG A C 1
ATOM 2471 O O . ARG A 1 330 ? 7.364 11.425 -16.872 1.00 62.19 330 ARG A O 1
ATOM 2478 N N . GLU A 1 331 ? 6.401 12.866 -15.415 1.00 63.09 331 GLU A N 1
ATOM 2479 C CA . GLU A 1 331 ? 5.049 12.316 -15.532 1.00 63.09 331 GLU A CA 1
ATOM 2480 C C . GLU A 1 331 ? 4.647 12.241 -17.013 1.00 63.09 331 GLU A C 1
ATOM 2482 O O . GLU A 1 331 ? 4.945 13.147 -17.798 1.00 63.09 331 GLU A O 1
ATOM 2487 N N . GLY A 1 332 ? 4.049 11.115 -17.408 1.00 66.75 332 GLY A N 1
ATOM 2488 C CA . GLY A 1 332 ? 3.648 10.908 -18.792 1.00 66.75 332 GLY A CA 1
ATOM 2489 C C . GLY A 1 332 ? 2.657 11.971 -19.252 1.00 66.75 332 GLY A C 1
ATOM 2490 O O . GLY A 1 332 ? 1.885 12.514 -18.463 1.00 66.75 332 GLY A O 1
ATOM 2491 N N . ARG A 1 333 ? 2.654 12.268 -20.554 1.00 68.56 333 ARG A N 1
ATOM 2492 C CA . ARG A 1 333 ? 1.850 13.363 -21.127 1.00 68.56 333 ARG A CA 1
ATOM 2493 C C . ARG A 1 333 ? 0.344 13.147 -21.049 1.00 68.56 333 ARG A C 1
ATOM 2495 O O . ARG A 1 333 ? -0.415 14.060 -21.366 1.00 68.56 333 ARG A O 1
ATOM 2502 N N . TYR A 1 334 ? -0.084 11.959 -20.636 1.00 74.00 334 TYR A N 1
ATOM 2503 C CA . TYR A 1 334 ? -1.477 11.613 -20.422 1.00 74.00 334 TYR A CA 1
ATOM 2504 C C . TYR A 1 334 ? -1.802 11.579 -18.916 1.00 74.00 334 TYR A C 1
ATOM 2506 O O . TYR A 1 334 ? -1.512 10.577 -18.258 1.00 74.00 334 TYR A O 1
ATOM 2514 N N . PRO A 1 335 ? -2.356 12.666 -18.342 1.00 74.88 335 PRO A N 1
ATOM 2515 C CA . PRO A 1 335 ? -2.462 12.827 -16.895 1.00 74.88 335 PRO A CA 1
ATOM 2516 C C . PRO A 1 335 ? -3.345 11.768 -16.239 1.00 74.88 335 PRO A C 1
ATOM 2518 O O . PRO A 1 335 ? -4.405 11.414 -16.757 1.00 74.88 335 PRO A O 1
ATOM 2521 N N . GLY A 1 336 ? -2.926 11.292 -15.068 1.00 77.62 336 GLY A N 1
ATOM 2522 C CA . GLY A 1 336 ? -3.693 10.341 -14.264 1.00 77.62 336 GLY A CA 1
ATOM 2523 C C . GLY A 1 336 ? -3.663 8.893 -14.760 1.00 77.62 336 GLY A C 1
ATOM 2524 O O . GLY A 1 336 ? -4.061 8.013 -14.004 1.00 77.62 336 GLY A O 1
ATOM 2525 N N . LEU A 1 337 ? -3.164 8.593 -15.966 1.00 82.44 337 LEU A N 1
ATOM 2526 C CA . LEU A 1 337 ? -2.880 7.217 -16.385 1.00 82.44 337 LEU A CA 1
ATOM 2527 C C . LEU A 1 337 ? -1.455 6.834 -15.972 1.00 82.44 337 LEU A C 1
ATOM 2529 O O . LEU A 1 337 ? -0.496 7.486 -16.371 1.00 82.44 337 LEU A O 1
ATOM 2533 N N . ASN A 1 338 ? -1.296 5.720 -15.262 1.00 81.62 338 ASN A N 1
ATOM 2534 C CA . ASN A 1 338 ? 0.021 5.194 -14.905 1.00 81.62 338 ASN A CA 1
ATOM 2535 C C . ASN A 1 338 ? 0.496 4.121 -15.877 1.00 81.62 338 ASN A C 1
ATOM 2537 O O . ASN A 1 338 ? 1.625 4.177 -16.364 1.00 81.62 338 ASN A O 1
ATOM 2541 N N . ARG A 1 339 ? -0.337 3.105 -16.131 1.00 81.81 339 ARG A N 1
ATOM 2542 C CA . ARG A 1 339 ? 0.041 1.990 -17.006 1.00 81.81 339 ARG A CA 1
ATOM 2543 C C . ARG A 1 339 ? -1.141 1.175 -17.508 1.00 81.81 339 ARG A C 1
ATOM 2545 O O . ARG A 1 339 ? -2.189 1.144 -16.872 1.00 81.81 339 ARG A O 1
ATOM 2552 N N . PHE A 1 340 ? -0.893 0.412 -18.565 1.00 84.31 340 PHE A N 1
ATOM 2553 C CA . PHE A 1 340 ? -1.635 -0.801 -18.896 1.00 84.31 340 PHE A CA 1
ATOM 2554 C C . PHE A 1 340 ? -0.777 -2.020 -18.584 1.00 84.31 340 PHE A C 1
ATOM 2556 O O . PHE A 1 340 ? 0.428 -2.006 -18.814 1.00 84.31 340 PHE A O 1
ATOM 2563 N N . VAL A 1 341 ? -1.370 -3.090 -18.082 1.00 81.81 341 VAL A N 1
ATOM 2564 C CA . VAL A 1 341 ? -0.652 -4.329 -17.783 1.00 81.81 341 VAL A CA 1
ATOM 2565 C C . VAL A 1 341 ? -1.504 -5.520 -18.176 1.00 81.81 341 VAL A C 1
ATOM 2567 O O . VAL A 1 341 ? -2.702 -5.528 -17.921 1.00 81.81 341 VAL A O 1
ATOM 2570 N N . GLY A 1 342 ? -0.892 -6.513 -18.812 1.00 77.94 342 GLY A N 1
ATOM 2571 C CA . GLY A 1 342 ? -1.565 -7.719 -19.272 1.00 77.94 342 GLY A CA 1
ATOM 2572 C C . GLY A 1 342 ? -0.637 -8.924 -19.227 1.00 77.94 342 GLY A C 1
ATOM 2573 O O . GLY A 1 342 ? 0.582 -8.794 -19.301 1.00 77.94 342 GLY A O 1
ATOM 2574 N N . GLY A 1 343 ? -1.211 -10.114 -19.067 1.00 65.19 343 GLY A N 1
ATOM 2575 C CA . GLY A 1 343 ? -0.484 -11.382 -19.139 1.00 65.19 343 GLY A CA 1
ATOM 2576 C C . GLY A 1 343 ? 0.605 -11.596 -18.079 1.00 65.19 343 GLY A C 1
ATOM 2577 O O . GLY A 1 343 ? 1.474 -12.446 -18.275 1.00 65.19 343 GLY A O 1
ATOM 2578 N N . MET A 1 344 ? 0.548 -10.918 -16.926 1.00 62.31 344 MET A N 1
ATOM 2579 C CA . MET A 1 344 ? 1.012 -11.593 -15.704 1.00 62.31 344 MET A CA 1
ATOM 2580 C C . MET A 1 344 ? 0.166 -12.868 -15.556 1.00 62.31 344 MET A C 1
ATOM 2582 O O . MET A 1 344 ? -1.017 -12.810 -15.905 1.00 62.31 344 MET A O 1
ATOM 2586 N N . PRO A 1 345 ? 0.715 -14.011 -15.105 1.00 50.72 345 PRO A N 1
ATOM 2587 C CA . PRO A 1 345 ? -0.031 -15.266 -15.066 1.00 50.72 345 PRO A CA 1
ATOM 2588 C C . PRO A 1 345 ? -1.425 -15.080 -14.450 1.00 50.72 345 PRO A C 1
ATOM 2590 O O . PRO A 1 345 ? -1.540 -14.868 -13.249 1.00 50.72 345 PRO A O 1
ATOM 2593 N N . ASN A 1 346 ? -2.470 -15.174 -15.283 1.00 53.28 346 ASN A N 1
ATOM 2594 C CA . ASN A 1 346 ? -3.891 -15.105 -14.905 1.00 53.28 346 ASN A CA 1
ATOM 2595 C C . ASN A 1 346 ? -4.396 -13.746 -14.374 1.00 53.28 346 ASN A C 1
ATOM 2597 O O . ASN A 1 346 ? -5.457 -13.691 -13.757 1.00 53.28 346 ASN A O 1
ATOM 2601 N N . PHE A 1 347 ? -3.665 -12.653 -14.612 1.00 60.31 347 PHE A N 1
ATOM 2602 C CA . PHE A 1 347 ? -4.129 -11.291 -14.336 1.00 60.31 347 PHE A CA 1
ATOM 2603 C C . PHE A 1 347 ? -4.923 -10.762 -15.545 1.00 60.31 347 PHE A C 1
ATOM 2605 O O . PHE A 1 347 ? -4.425 -10.894 -16.672 1.00 60.31 347 PHE A O 1
ATOM 2612 N N . PRO A 1 348 ? -6.126 -10.177 -15.359 1.00 70.12 348 PRO A N 1
ATOM 2613 C CA . PRO A 1 348 ? -6.849 -9.553 -16.463 1.00 70.12 348 PRO A CA 1
ATOM 2614 C C . PRO A 1 348 ? -5.998 -8.428 -17.044 1.00 70.12 348 PRO A C 1
ATOM 2616 O O . PRO A 1 348 ? -5.116 -7.886 -16.376 1.00 70.12 348 PRO A O 1
ATOM 2619 N N . VAL A 1 349 ? -6.273 -8.023 -18.278 1.00 79.88 349 VAL A N 1
ATOM 2620 C CA . VAL A 1 349 ? -5.656 -6.785 -18.738 1.00 79.88 349 VAL A CA 1
ATOM 2621 C C . VAL A 1 349 ? -6.254 -5.635 -17.936 1.00 79.88 349 VAL A C 1
ATOM 2623 O O . VAL A 1 349 ? -7.473 -5.478 -17.882 1.00 79.88 349 VAL A O 1
ATOM 2626 N N . ALA A 1 350 ? -5.396 -4.856 -17.284 1.00 82.25 350 ALA A N 1
ATOM 2627 C CA . ALA A 1 350 ? -5.825 -3.766 -16.429 1.00 82.25 350 ALA A CA 1
ATOM 2628 C C . ALA A 1 350 ? -5.153 -2.448 -16.795 1.00 82.25 350 ALA A C 1
ATOM 2630 O O . ALA A 1 350 ? -3.968 -2.400 -17.132 1.00 82.25 350 ALA A O 1
ATOM 2631 N N . ALA A 1 351 ? -5.908 -1.367 -16.651 1.00 84.00 351 ALA A N 1
ATOM 2632 C CA . ALA A 1 351 ? -5.378 -0.020 -16.573 1.00 84.00 351 ALA A CA 1
ATOM 2633 C C . ALA A 1 351 ? -5.203 0.378 -15.108 1.00 84.00 351 ALA A C 1
ATOM 2635 O O . ALA A 1 351 ? -6.073 0.132 -14.273 1.00 84.00 351 ALA A O 1
ATOM 2636 N N . VAL A 1 352 ? -4.081 1.019 -14.807 1.00 82.81 352 VAL A N 1
ATOM 2637 C CA . VAL A 1 352 ? -3.808 1.619 -13.505 1.00 82.81 352 VAL A CA 1
ATOM 2638 C C . VAL A 1 352 ? -3.795 3.126 -13.674 1.00 82.81 352 VAL A C 1
ATOM 2640 O O . VAL A 1 352 ? -3.102 3.646 -14.551 1.00 82.81 352 VAL A O 1
ATOM 2643 N N . ALA A 1 353 ? -4.546 3.815 -12.828 1.00 82.31 353 ALA A N 1
ATOM 2644 C CA . ALA A 1 353 ? -4.702 5.259 -12.877 1.00 82.31 353 ALA A CA 1
ATOM 2645 C C . ALA A 1 353 ? -4.697 5.858 -11.468 1.00 82.31 353 ALA A C 1
ATOM 2647 O O . ALA A 1 353 ? -5.046 5.184 -10.501 1.00 82.31 353 ALA A O 1
ATOM 2648 N N . VAL A 1 354 ? -4.296 7.119 -11.352 1.00 80.69 354 VAL A N 1
ATOM 2649 C CA . VAL A 1 354 ? -4.208 7.852 -10.087 1.00 80.69 354 VAL A CA 1
ATOM 2650 C C . VAL A 1 354 ? -4.992 9.151 -10.142 1.00 80.69 354 VAL A C 1
ATOM 2652 O O . VAL A 1 354 ? -5.072 9.802 -11.183 1.00 80.69 354 VAL A O 1
ATOM 2655 N N . ALA A 1 355 ? -5.549 9.549 -9.002 1.00 80.19 355 ALA A N 1
ATOM 2656 C CA . ALA A 1 355 ? -6.203 10.840 -8.847 1.00 80.19 355 ALA A CA 1
ATOM 2657 C C . ALA A 1 355 ? -6.023 11.391 -7.432 1.00 80.19 355 ALA A C 1
ATOM 2659 O O . ALA A 1 355 ? -5.949 10.637 -6.463 1.00 80.19 355 ALA A O 1
ATOM 2660 N N . LEU A 1 356 ? -5.978 12.717 -7.302 1.00 78.88 356 LEU A N 1
ATOM 2661 C CA . LEU A 1 356 ? -5.931 13.380 -5.993 1.00 78.88 356 LEU A CA 1
ATOM 2662 C C . LEU A 1 356 ? -7.295 13.375 -5.295 1.00 78.88 356 LEU A C 1
ATOM 2664 O O . LEU A 1 356 ? -7.363 13.306 -4.073 1.00 78.88 356 LEU A O 1
ATOM 2668 N N . GLU A 1 357 ? -8.367 13.390 -6.081 1.00 83.00 357 GLU A N 1
ATOM 2669 C CA . GLU A 1 357 ? -9.746 13.357 -5.606 1.00 83.00 357 GLU A CA 1
ATOM 2670 C C . GLU A 1 357 ? -10.436 12.066 -6.063 1.00 83.00 357 GLU A C 1
ATOM 2672 O O . GLU A 1 357 ? -10.054 11.510 -7.099 1.00 83.00 357 GLU A O 1
ATOM 2677 N N . PRO A 1 358 ? -11.454 11.578 -5.331 1.00 83.44 358 PRO A N 1
ATOM 2678 C CA . PRO A 1 358 ? -12.224 10.426 -5.769 1.00 83.44 358 PRO A CA 1
ATOM 2679 C C . PRO A 1 358 ? -12.893 10.696 -7.120 1.00 83.44 358 PRO A C 1
ATOM 2681 O O . PRO A 1 358 ? -13.62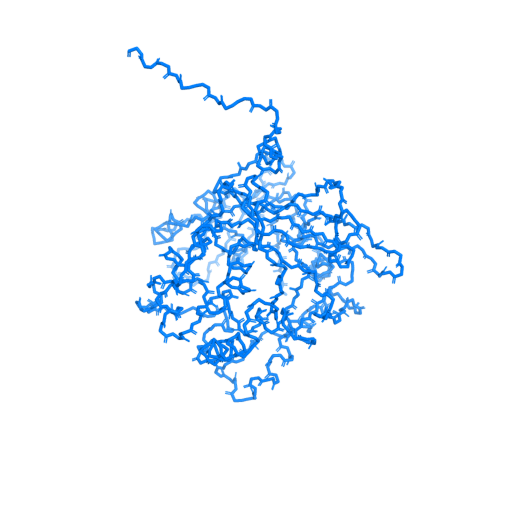6 11.672 -7.275 1.00 83.44 358 PRO A O 1
ATOM 2684 N N . LEU A 1 359 ? -12.698 9.792 -8.073 1.00 84.00 359 LEU A N 1
ATOM 2685 C CA . LEU A 1 359 ? -13.314 9.824 -9.392 1.00 84.00 359 LEU A CA 1
ATOM 2686 C C . LEU A 1 359 ? -14.450 8.806 -9.507 1.00 84.00 359 LEU A C 1
ATOM 2688 O O . LEU A 1 359 ? -14.372 7.678 -9.013 1.00 84.00 359 LEU A O 1
ATOM 2692 N N . SER A 1 360 ? -15.507 9.191 -10.218 1.00 85.38 360 SER A N 1
ATOM 2693 C CA . SER A 1 360 ? -16.558 8.278 -10.662 1.00 85.38 360 SER A CA 1
ATOM 2694 C C . SER A 1 360 ? -16.049 7.336 -11.756 1.00 85.38 360 SER A C 1
ATOM 2696 O O . SER A 1 360 ? -15.129 7.657 -12.511 1.00 85.38 360 SER A O 1
ATOM 2698 N N . THR A 1 361 ? -16.724 6.201 -11.958 1.00 81.81 361 THR A N 1
ATOM 2699 C CA . THR A 1 361 ? -16.422 5.280 -13.070 1.00 81.81 361 THR A CA 1
ATOM 2700 C C . THR A 1 361 ? -16.440 5.980 -14.435 1.00 81.81 361 THR A C 1
ATOM 2702 O O . THR A 1 361 ? -15.676 5.622 -15.328 1.00 81.81 361 THR A O 1
ATOM 2705 N N . LYS A 1 362 ? -17.297 6.994 -14.624 1.00 85.69 362 LYS A N 1
ATOM 2706 C CA . LYS A 1 362 ? -17.370 7.769 -15.872 1.00 85.69 362 LYS A CA 1
ATOM 2707 C C . LYS A 1 362 ? -16.121 8.624 -16.086 1.00 85.69 362 LYS A C 1
ATOM 2709 O O . LYS A 1 362 ? -15.659 8.731 -17.217 1.00 85.69 362 LYS A O 1
ATOM 2714 N N . GLU A 1 363 ? -15.597 9.240 -15.032 1.00 87.38 363 GLU A N 1
ATOM 2715 C CA . GLU A 1 363 ? -14.360 10.028 -15.088 1.00 87.38 363 GLU A CA 1
ATOM 2716 C C . GLU A 1 363 ? -13.150 9.125 -15.306 1.00 87.38 363 GLU A C 1
ATOM 2718 O O . GLU A 1 363 ? -12.350 9.399 -16.195 1.00 87.38 363 GLU A O 1
ATOM 2723 N N . MET A 1 364 ? -13.092 7.985 -14.614 1.00 84.38 364 MET A N 1
ATOM 2724 C CA . MET A 1 364 ? -12.041 6.990 -14.827 1.00 84.38 364 MET A CA 1
ATOM 2725 C C . MET A 1 364 ? -12.012 6.465 -16.263 1.00 84.38 364 MET A C 1
ATOM 2727 O O . MET A 1 364 ? -10.949 6.373 -16.867 1.00 84.38 364 MET A O 1
ATOM 2731 N N . LYS A 1 365 ? -13.177 6.190 -16.863 1.00 83.38 365 LYS A N 1
ATOM 2732 C CA . LYS A 1 365 ? -13.253 5.779 -18.274 1.00 83.38 365 LYS A CA 1
ATOM 2733 C C . LYS A 1 365 ? -12.637 6.812 -19.219 1.00 83.38 365 LYS A C 1
ATOM 2735 O O . LYS A 1 365 ? -11.979 6.413 -20.169 1.00 83.38 365 LYS A O 1
ATOM 2740 N N . LYS A 1 366 ? -12.790 8.113 -18.946 1.00 83.12 366 LYS A N 1
ATOM 2741 C CA . LYS A 1 366 ? -12.167 9.176 -19.758 1.00 83.12 366 LYS A CA 1
ATOM 2742 C C . LYS A 1 366 ? -10.643 9.216 -19.630 1.00 83.12 366 LYS A C 1
ATOM 2744 O O . LYS A 1 366 ? -9.990 9.632 -20.576 1.00 83.12 366 LYS A O 1
ATOM 2749 N N . ILE A 1 367 ? -10.103 8.819 -18.475 1.00 81.06 367 ILE A N 1
ATOM 2750 C CA . ILE A 1 367 ? -8.653 8.720 -18.246 1.00 81.06 367 ILE A CA 1
ATOM 2751 C C . ILE A 1 367 ? -8.070 7.503 -18.956 1.00 81.06 367 ILE A C 1
ATOM 2753 O O . ILE A 1 367 ? -6.908 7.515 -19.312 1.00 81.06 367 ILE A O 1
ATOM 2757 N N . VAL A 1 368 ? -8.836 6.428 -19.136 1.00 79.19 368 VAL A N 1
ATOM 2758 C CA . VAL A 1 368 ? -8.304 5.167 -19.679 1.00 79.19 368 VAL A CA 1
ATOM 2759 C C . VAL A 1 368 ? -8.575 5.015 -21.177 1.00 79.19 368 VAL A C 1
ATOM 2761 O O . VAL A 1 368 ? -7.836 4.327 -21.876 1.00 79.19 368 VAL A O 1
ATOM 2764 N N . GLN A 1 369 ? -9.627 5.653 -21.689 1.00 77.62 369 GLN A N 1
ATOM 2765 C CA . GLN A 1 369 ? -9.940 5.668 -23.113 1.00 77.62 369 GLN A CA 1
ATOM 2766 C C . GLN A 1 369 ? -9.232 6.861 -23.766 1.00 77.62 369 GLN A C 1
ATOM 2768 O O . GLN A 1 369 ? -9.659 7.998 -23.536 1.00 77.62 369 GLN A O 1
ATOM 2773 N N . PRO A 1 370 ? -8.184 6.647 -24.589 1.00 57.94 370 PRO A N 1
ATOM 2774 C CA . PRO A 1 370 ? -7.595 7.747 -25.336 1.00 57.94 370 PRO A CA 1
ATOM 2775 C C . PRO A 1 370 ? -8.681 8.415 -26.195 1.00 57.94 370 PRO A C 1
ATOM 2777 O O . PRO A 1 370 ? -9.611 7.738 -26.654 1.00 57.94 370 PRO A O 1
ATOM 2780 N N . PRO A 1 371 ? -8.601 9.738 -26.426 1.00 51.06 371 PRO A N 1
ATOM 2781 C CA . PRO A 1 371 ? -9.487 10.387 -27.378 1.00 51.06 371 PRO A CA 1
ATOM 2782 C C . PRO A 1 371 ? -9.369 9.664 -28.721 1.00 51.06 371 PRO A C 1
ATOM 2784 O O . PRO A 1 371 ? -8.264 9.339 -29.159 1.00 51.06 371 PRO A O 1
ATOM 2787 N N . SER A 1 372 ? -10.514 9.378 -29.346 1.00 47.47 372 SER A N 1
ATOM 2788 C CA . SER A 1 372 ? -10.552 8.726 -30.656 1.00 47.47 372 SER A CA 1
ATOM 2789 C C . SER A 1 372 ? -9.564 9.419 -31.607 1.00 47.47 372 SER A C 1
ATOM 2791 O O . SER A 1 372 ? -9.581 10.654 -31.672 1.00 47.47 372 SER A O 1
ATOM 2793 N N . PRO A 1 373 ? -8.740 8.673 -32.369 1.00 46.09 373 PRO A N 1
ATOM 2794 C CA . PRO A 1 373 ? -7.774 9.244 -33.313 1.00 46.09 373 PRO A CA 1
ATOM 2795 C C . PRO A 1 373 ? -8.418 10.096 -34.427 1.00 46.09 373 PRO A C 1
ATOM 2797 O O . PRO A 1 373 ? -7.709 10.655 -35.259 1.00 46.09 373 PRO A O 1
ATOM 2800 N N . CYS A 1 374 ? -9.750 10.227 -34.446 1.00 33.69 374 CYS A N 1
ATOM 2801 C CA . CYS A 1 374 ? -10.514 11.018 -35.408 1.00 33.69 374 CYS A CA 1
ATOM 2802 C C . CYS A 1 374 ? -11.164 12.290 -34.835 1.00 33.69 374 CYS A C 1
ATOM 2804 O O . CYS A 1 374 ? -11.996 12.888 -35.515 1.00 33.69 374 CYS A O 1
ATOM 2806 N N . SER A 1 375 ? -10.826 12.730 -33.621 1.00 35.09 375 SER A N 1
ATOM 2807 C CA . SER A 1 375 ? -11.273 14.050 -33.161 1.00 35.09 375 SER A CA 1
ATOM 2808 C C . SER A 1 375 ? -10.322 15.126 -33.696 1.00 35.09 375 SER A C 1
ATOM 2810 O O . SER A 1 375 ? -9.143 15.103 -33.333 1.00 35.09 375 SER A O 1
ATOM 2812 N N . PRO A 1 376 ? -10.783 16.067 -34.546 1.00 32.56 376 PRO A N 1
ATOM 2813 C CA . PRO A 1 376 ? -9.944 17.180 -34.970 1.00 32.56 376 PRO A CA 1
ATOM 2814 C C . PRO A 1 376 ? -9.480 17.960 -33.730 1.00 32.56 376 PRO A C 1
ATOM 2816 O O . PRO A 1 376 ? -10.240 18.057 -32.758 1.00 32.56 376 PRO A O 1
ATOM 2819 N N . PRO A 1 377 ? -8.247 18.499 -33.728 1.00 35.16 377 PRO A N 1
ATOM 2820 C CA . PRO A 1 377 ? -7.760 19.292 -32.608 1.00 35.16 377 PRO A CA 1
ATOM 2821 C C . PRO A 1 377 ? -8.762 20.418 -32.305 1.00 35.16 377 PRO A C 1
ATOM 2823 O O . PRO A 1 377 ? -9.309 21.002 -33.249 1.00 35.16 377 PRO A O 1
ATOM 2826 N N . PRO A 1 378 ? -9.038 20.717 -31.020 1.00 37.44 378 PRO A N 1
ATOM 2827 C CA . PRO A 1 378 ? -9.932 21.809 -30.666 1.00 37.44 378 PRO A CA 1
ATOM 2828 C C . PRO A 1 378 ? -9.404 23.087 -31.315 1.00 37.44 378 PRO A C 1
ATOM 2830 O O . PRO A 1 378 ? -8.251 23.468 -31.101 1.00 37.44 378 PRO A O 1
ATOM 2833 N N . GLN A 1 379 ? -10.228 23.705 -32.166 1.00 35.00 379 GLN A N 1
ATOM 2834 C CA . GLN A 1 379 ? -9.840 24.951 -32.810 1.00 35.00 379 GLN A CA 1
ATOM 2835 C C . GLN A 1 379 ? -9.546 26.000 -31.733 1.00 35.00 379 GLN A C 1
ATOM 2837 O O . GLN A 1 379 ? -10.273 26.049 -30.733 1.00 35.00 379 GLN A O 1
ATOM 2842 N N . PRO A 1 380 ? -8.505 26.833 -31.917 1.00 34.00 380 PRO A N 1
ATOM 2843 C CA . PRO A 1 380 ? -8.243 27.937 -31.014 1.00 34.00 380 PRO A CA 1
ATOM 2844 C C . PRO A 1 380 ? -9.520 28.761 -30.896 1.00 34.00 380 PRO A C 1
ATOM 2846 O O . PRO A 1 380 ? -10.055 29.225 -31.905 1.00 34.00 380 PRO A O 1
ATOM 2849 N N . GLN A 1 381 ? -10.031 28.910 -29.675 1.00 36.38 381 GLN A N 1
ATOM 2850 C CA . GLN A 1 381 ? -11.067 29.897 -29.423 1.00 36.38 381 GLN A CA 1
ATOM 2851 C C . GLN A 1 381 ? -10.475 31.247 -29.814 1.00 36.38 381 GLN A C 1
ATOM 2853 O O . GLN A 1 381 ? -9.500 31.699 -29.213 1.00 36.38 381 GLN A O 1
ATOM 2858 N N . ALA A 1 382 ? -11.026 31.843 -30.870 1.00 36.03 382 ALA A N 1
ATOM 2859 C CA . ALA A 1 382 ? -10.734 33.215 -31.226 1.00 36.03 382 ALA A CA 1
ATOM 2860 C C . ALA A 1 382 ? -11.116 34.078 -30.021 1.00 36.03 382 ALA A C 1
ATOM 2862 O O . ALA A 1 382 ? -12.287 34.176 -29.655 1.00 36.03 382 ALA A O 1
ATOM 2863 N N . SER A 1 383 ? -10.103 34.633 -29.368 1.00 41.97 383 SER A N 1
ATOM 2864 C CA . SER A 1 383 ? -10.262 35.692 -28.387 1.00 41.97 383 SER A CA 1
ATOM 2865 C C . SER A 1 383 ? -10.959 36.875 -29.059 1.00 41.97 383 SER A C 1
ATOM 2867 O O . SER A 1 383 ? -10.448 37.392 -30.056 1.00 41.97 383 SER A O 1
ATOM 2869 N N . LEU A 1 384 ? -12.123 37.250 -28.526 1.00 38.84 384 LEU A N 1
ATOM 2870 C CA . LEU A 1 384 ? -12.716 38.575 -28.708 1.00 38.84 384 LEU A CA 1
ATOM 2871 C C . LEU A 1 384 ? -11.993 39.592 -27.828 1.00 38.84 384 LEU A C 1
ATOM 2873 O O . LEU A 1 384 ? -11.644 39.216 -26.683 1.00 38.84 384 LEU A O 1
#

Solvent-accessible surface area (backbone atoms only — not comparable to full-atom values): 21496 Å² total; per-residue (Å²): 136,91,67,76,44,77,32,62,42,86,58,76,42,71,70,39,59,49,64,76,37,71,43,47,91,98,49,72,50,30,43,32,75,64,49,59,74,44,50,24,34,59,54,48,34,63,73,73,37,88,86,22,95,68,49,39,54,89,58,51,42,56,61,54,40,41,73,24,28,68,94,26,75,38,78,35,70,50,82,76,66,41,47,27,27,46,25,26,43,91,56,93,54,63,51,75,68,23,37,88,77,53,58,70,62,58,65,56,33,52,54,21,50,51,46,50,53,55,55,48,66,73,41,45,43,62,54,54,85,47,73,68,83,74,68,58,70,84,34,63,38,36,27,44,56,56,32,60,76,58,57,28,48,56,36,27,80,44,45,47,38,54,48,39,23,42,64,57,70,35,99,44,36,26,44,74,71,29,31,27,48,64,55,48,63,60,59,22,62,57,53,50,40,33,62,72,34,66,64,26,13,30,30,42,56,50,15,46,32,36,38,43,55,32,46,39,64,72,67,32,64,90,35,50,38,49,24,25,48,70,66,37,31,51,66,58,63,90,88,64,83,90,55,56,31,38,39,34,28,24,49,77,87,44,90,62,74,46,77,47,81,34,82,71,85,83,86,89,65,78,61,32,61,79,69,44,61,30,55,64,69,51,75,67,54,46,66,58,29,69,72,47,76,74,65,45,74,44,77,39,86,48,91,69,79,66,98,56,59,90,39,48,31,29,41,32,44,22,30,69,86,45,65,43,98,83,35,50,46,44,64,24,74,38,72,46,38,23,27,40,37,24,46,43,94,56,46,70,36,30,37,31,31,46,36,76,58,94,71,53,74,71,57,49,48,61,54,71,48,71,78,63,97,79,64,75,78,82,73,79,78,79,82,127

Sequence (384 aa):
MSVIVFEKDVTYGGNCNTEKVAAGPGQPDWLDTGVILHANTTALNKLFGASAEAAGYTIDSPLVAERFAPGRLLPYDTTAQSPTYLVDFPGANYSAPYGLLTGGSPDAFFAAFGRLLNHVKSIPWLNRGRYPDPVPAELLRPFSAVIHELQLQALVPTLFHPILGALGITNYSDPEVAPAYLALLYLKPALLLKLTTPGYGFTVRGGCIKIYDGMVDYIGAADVLVNANVRAVQRPAGGATGGSVTVTYSLGGSRKNRTAVCKSLLVAYPQTPSSVQPLDLDAKEKKAFETFKGFYLYTLEVAIEGPLANKSFSLVNADLSALTASGAIREGRYPGLNRFVGGMPNFPVAAVAVALEPLSTKEMKKIVQPPSPCSPPPQPQASL

Foldseek 3Di:
DAFFAFAQAQDDDVQQPADWFAADPPAFATEGPRDFKDFQQVVVDVVLDPVQVQAGEPDRPVVLQCLQAPPFKDWDDLPPDFFEWADQPPDPDIDDTDELQRPDDSVLSVQLVVLLQVVLSVPRCLNYVRADVVHDPQQQAQQLVVCVVSVNLSCLVHPLLCQCFQSPQDLCSWSRPDRNNSSSSRVHPRNVCRNPDTPRMIGGRNTPCSSVVSVCVVNDVVSYAHSKAFQAWDDPPPPDPDDWIKTWIDHPPDPDIDIDIHRDDDDPDQLALVVCVRVPDDPVRNVVRPPDFDKDKDKDQDQDDDDCNPGWYKHAAWDPVPCDPSSTTGGRPQAFWGIWGDPPNSDGTITIGMGRDDDDPVVVCPSVDRDPPPDDPPPPDPDD

Organism: NCBI:txid2026947

Mean predicted aligned error: 9.58 Å

pLDDT: mean 78.2, std 15.12, range [32.56, 97.62]

Secondary structure (DSSP, 8-state):
----EE-SSSS--GGG---EEPPPTTS-S-EESS---EE-HHHHHHHH-S-TTTTS-SS-HHHHHHHHSTT-EEE--TTSPPPEEEE-TTSS-BPPPB-TTTSS-HHHHHHHHHHHHHHHHT-GGGGTT---SSPPHHHHSBHHHHHHHTT-GGGIIIIIIIIIIITTS-S--STTTSBHHHHHHHS-HHHHHHHHSTTSEEEETT-THHHHHHHHHHH-GGGEESSEEEEEEE-PPTT-SS--EEEEEEETT-S--EEEEES-----S---TTTTGGG---HHHHHHHTT----EEEEEE----STTTTS-EEEEE--TTS--TT-PPPPPSSTTEEEEEE-STTPPPEEEEEESS---HHHHHHHHSPPPTTPPPPPP----

Nearest PDB structures (foldseek):
  2jb2-assembly1_A  TM=5.558E-01  e=6.274E-05  Rhodococcus opacus
  7al4-assembly1_A  TM=6.466E-01  e=3.972E-01  Felis catus
  7al4-assembly2_C  TM=6.468E-01  e=3.972E-01  Felis catus
  6sek-assembly1_B  TM=5.534E-01  e=1.552E-01  synthetic construct
  4p78-assembly1_D  TM=3.367E-01  e=7.580E-01  Yersinia pestis

InterPro domains:
  IPR036188 FAD/NAD(P)-binding domain superfamily [G3DSA:3.50.50.60] (2-291)
  IPR036188 FAD/NAD(P)-binding domain superfamily [SSF51905] (2-277)